Protein AF-0000000072491057 (afdb_homodimer)

Nearest PDB structures (foldseek):
  5fya-assembly1_A  TM=8.734E-01  e=1.744E-18  Pseudomonas aeruginosa PAO1
  5fya-assembly1_B  TM=8.605E-01  e=1.305E-16  Pseudomonas aeruginosa PAO1
  5fqu-assembly1_B  TM=8.578E-01  e=1.640E-15  Pseudomonas aeruginosa PAO1
  5fqu-assembly1_A  TM=8.367E-01  e=1.549E-15  Pseudomonas aeruginosa PAO1
  4kyi-assembly2_C  TM=6.272E-01  e=4.587E-09  Legionella pneumophila subsp. pneumophila str. Philadelphia 1

pLDDT: mean 88.07, std 15.93, range [26.97, 98.94]

Radius of gyration: 24.61 Å; Cα contacts (8 Å, |Δi|>4): 1293; chains: 2; bounding box: 60×78×62 Å

InterPro domains:
  IPR002641 Patatin-like phospholipase domain [PF01734] (13-166)
  IPR002641 Patatin-like phospholipase domain [PS51635] (13-171)
  IPR016035 Acyl transferase/acyl hydrolase/lysophospholipase [SSF52151] (8-252)
  IPR050301 Neuropathy target esterase [PTHR14226] (10-254)

Sequence (532 aa):
MVMFRRRPYRIGLALSGGGARGFAHLGALYALEELGIKPGIVAGVSAGSIAAALYGSGMKPMEIMRSFMKARFWDFCEIGVPSGGFFTMKGFHAFIKENLKVTRLEECPLPTVICATDLDNCKPVQWRAGEISERVLASCSMPVVFRPVTIGGTHYVDGGVLHNLPSWAIRKDVTHLIGINVSPQIKPGRSSGNIIGVASRSFHLMSRNNATADIELCDTIVSVDSIADMGVFTLKEKERMFKSGYYATKKALADSPLLKSTFSILMVMFRRRPYRIGLALSGGGARGFAHLGALYALEELGIKPGIVAGVSAGSIAAALYGSGMKPMEIMRSFMKARFWDFCEIGVPSGGFFTMKGFHAFIKENLKVTRLEECPLPTVICATDLDNCKPVQWRAGEISERVLASCSMPVVFRPVTIGGTHYVDGGVLHNLPSWAIRKDVTHLIGINVSPQIKPGRSSGNIIGVASRSFHLMSRNNATADIELCDTIVSVDSIADMGVFTLKEKERMFKSGYYATKKALADSPLLKSTFSIL

Foldseek 3Di:
DPPPPDQQWAEEEWEFDFFLLLLLVLLQQVLCVVLVNDTQAYEYFASGLLVQQLVQLPDHSVRVLVLCVVPALCLQWPQDDDDFARTDRVSVLVSSVVRRNDFWQCNGPRQYKYKWAQPVVGGIDIDRIDGSSQSNCLQNAAPRHHGFGDDPNTTIHHRLQQARIVLVVCLRNYNAYEYEDSLADADDDDFDPDPVRVSVVVSSVSSVVNNVVSQVSHPFYQYQHVCNHPDSSHNPCSVVSSNSSNVSSCVRCVPPVSSVVVVVVD/DPPPPDQQWAEEEWEFDFFLLLLLVLLQQVLCVVLVNDTQAYEYFASGLLVQQLVQLPDHSVRVVVLCVVPFLCLQWPQDDDDFARTDRVSVLVSSVVRRNDFWQCNGPRQYKYKWAQPVVGGIDIDRIDGSSQSNCLQNAAPRHHGFRDDPNTTIHHRLQQARTVQVVCLRNYNAYEYEDSLAAADDDDFDPDPVRVSVVVSSVSSVVNNVVSQVSHPFYQYQHVCNHPDSSHNPCSVVSSNSSNVSSCVRCVPPVSSVVVVVVD

Secondary structure (DSSP, 8-state):
-------SEEEEEEE---GGGGHHHHHHHHHHHHTT---SEEEEETHHHHHHHHHHTT--HHHHHHHHHTS-GGGTSEE--SSS-SEE-HHHHHHHHHH-S-SBGGG-SS-EEEEEEETTTTEEEEESSSBHHHHHHHHT--BTTBPPEEETTEEEE-GGGT-SSGGGGTGGGEEEEEEEE--PPPPP-PPPSSHHHHHHHHHHHHHHHHTHHHHHH-SEEEE-GGGTTS-TT--TTHHHHHHHHHHHHHHHTTT-HHHHHHHTT-/-------SEEEEEEE---GGGGHHHHHHHHHHHHTT---SEEEEETHHHHHHHHHHTT--HHHHHHHHHTS-GGGTSEE--SSS-SEE-HHHHHHHHHH-S-SBGGG-SS-EEEEEEETTTTEEEEESSSBHHHHHHHHT--BTTBPPEEETTEEEE-GGGT-SSGGGGTGGGEEEEEEEE--PPPPP-PPPSSHHHHHHHHHHHHHHHHTHHHHHH-SEEEE-GGGTTS-TT--TTHHHHHHHHHHHHHHHTTT-HHHHHHHHT-

Solvent-accessible surface area (backbone atoms only — not comparable to full-atom values): 26005 Å² total; per-residue (Å²): 127,82,71,72,73,76,46,86,22,61,30,27,36,18,22,15,25,31,45,41,35,27,36,14,55,37,18,26,51,44,37,32,54,74,66,66,53,70,63,51,31,35,22,6,6,22,30,13,17,51,52,31,50,39,43,19,30,67,47,49,44,70,57,52,51,55,60,50,70,73,52,58,60,65,60,21,47,41,79,32,65,91,90,57,37,49,29,35,56,61,45,42,47,51,52,48,57,70,66,41,75,48,62,35,28,72,66,24,82,33,46,33,34,42,26,23,21,32,58,21,59,66,40,78,41,73,37,58,58,49,58,41,51,64,49,38,49,16,6,49,12,41,70,57,50,24,43,64,35,74,58,95,85,38,42,20,22,17,4,36,53,59,34,15,30,33,32,79,79,48,52,82,40,25,72,39,32,37,30,43,39,39,53,40,74,65,66,64,45,83,58,52,84,43,60,65,43,41,38,50,52,48,48,50,55,34,18,49,59,44,20,52,69,26,56,71,65,33,74,40,70,27,64,31,58,89,51,27,85,54,56,48,86,45,68,86,54,43,68,59,28,17,50,43,16,22,52,33,36,49,61,60,47,67,82,34,68,73,50,58,56,59,52,68,75,99,126,83,71,73,73,75,46,86,21,60,31,27,37,19,23,15,27,30,45,42,34,27,36,14,54,37,17,26,51,43,37,32,54,73,64,68,53,70,62,51,31,33,24,6,7,24,31,14,17,50,52,30,50,39,43,18,31,66,46,50,44,68,57,53,52,54,60,48,70,75,50,56,60,65,59,22,45,42,78,35,75,88,92,66,39,49,30,37,55,61,46,40,46,52,52,49,57,70,66,39,75,48,64,34,28,72,65,23,82,32,45,34,34,41,26,23,20,33,58,22,60,68,40,76,43,75,36,57,58,50,58,42,53,64,49,39,49,17,6,50,11,40,69,58,50,24,44,63,34,73,57,97,86,39,43,20,22,18,5,36,53,58,34,16,29,33,31,78,79,47,50,81,40,26,74,38,32,36,31,42,39,40,53,41,74,65,67,64,44,84,61,52,79,41,55,65,45,42,38,51,53,48,48,51,55,34,18,48,59,41,20,52,68,26,57,70,65,32,74,40,68,26,65,32,57,88,51,27,84,55,56,49,87,45,67,87,54,44,67,60,28,18,49,42,17,22,52,31,36,49,61,60,46,69,82,35,70,74,51,56,57,59,54,69,73,98

Structure (mmCIF, N/CA/C/O backbone):
data_AF-0000000072491057-model_v1
#
loop_
_entity.id
_entity.type
_entity.pdbx_description
1 polymer 'PNPLA domain-containing protein'
#
loop_
_atom_site.group_PDB
_atom_site.id
_atom_site.type_symbol
_atom_site.label_atom_id
_atom_site.label_alt_id
_atom_site.label_comp_id
_atom_site.label_asym_id
_atom_site.label_entity_id
_atom_site.label_seq_id
_atom_site.pdbx_PDB_ins_code
_atom_site.Cartn_x
_atom_site.Cartn_y
_atom_site.Cartn_z
_atom_site.occupancy
_atom_site.B_iso_or_equiv
_atom_site.auth_seq_id
_atom_site.auth_comp_id
_atom_site.auth_asym_id
_atom_site.auth_atom_id
_atom_site.pdbx_PDB_model_num
ATOM 1 N N . MET A 1 1 ? -36.938 -18.281 -8.203 1 26.97 1 MET A N 1
ATOM 2 C CA . MET A 1 1 ? -35.969 -19.312 -7.855 1 26.97 1 MET A CA 1
ATOM 3 C C . MET A 1 1 ? -34.562 -18.75 -7.906 1 26.97 1 MET A C 1
ATOM 5 O O . MET A 1 1 ? -34.094 -18.312 -8.961 1 26.97 1 MET A O 1
ATOM 9 N N . VAL A 1 2 ? -34.125 -18.094 -6.895 1 37.88 2 VAL A N 1
ATOM 10 C CA . VAL A 1 2 ? -32.75 -17.609 -6.848 1 37.88 2 VAL A CA 1
ATOM 11 C C . VAL A 1 2 ? -31.781 -18.719 -7.266 1 37.88 2 VAL A C 1
ATOM 13 O O . VAL A 1 2 ? -31.703 -19.75 -6.598 1 37.88 2 VAL A O 1
ATOM 16 N N . MET A 1 3 ? -31.609 -18.891 -8.484 1 36.62 3 MET A N 1
ATOM 17 C CA . MET A 1 3 ? -30.719 -19.953 -8.938 1 36.62 3 MET A CA 1
ATOM 18 C C . MET A 1 3 ? -29.391 -19.906 -8.195 1 36.62 3 MET A C 1
ATOM 20 O O . MET A 1 3 ? -28.703 -18.875 -8.227 1 36.62 3 MET A O 1
ATOM 24 N N . PHE A 1 4 ? -29.359 -20.484 -7.078 1 49.91 4 PHE A N 1
ATOM 25 C CA . PHE A 1 4 ? -28.109 -20.688 -6.367 1 49.91 4 PHE A CA 1
ATOM 26 C C . PHE A 1 4 ? -27 -21.109 -7.328 1 49.91 4 PHE A C 1
ATOM 28 O O . PHE A 1 4 ? -27.078 -22.156 -7.969 1 49.91 4 PHE A O 1
ATOM 35 N N . ARG A 1 5 ? -26.562 -20.25 -8.039 1 54.34 5 ARG A N 1
ATOM 36 C CA . ARG A 1 5 ? -25.531 -20.562 -9.023 1 54.34 5 ARG A CA 1
ATOM 37 C C . ARG A 1 5 ? -24.438 -21.422 -8.406 1 54.34 5 ARG A C 1
ATOM 39 O O . ARG A 1 5 ? -23.766 -20.984 -7.465 1 54.34 5 ARG A O 1
ATOM 46 N N . ARG A 1 6 ? -24.5 -22.688 -8.648 1 73.94 6 ARG A N 1
ATOM 47 C CA . ARG A 1 6 ? -23.516 -23.672 -8.188 1 73.94 6 ARG A CA 1
ATOM 48 C C . ARG A 1 6 ? -22.094 -23.25 -8.578 1 73.94 6 ARG A C 1
ATOM 50 O O . ARG A 1 6 ? -21.844 -22.891 -9.727 1 73.94 6 ARG A O 1
ATOM 57 N N . ARG A 1 7 ? -21.188 -23.016 -7.648 1 86.31 7 ARG A N 1
ATOM 58 C CA . ARG A 1 7 ? -19.797 -22.672 -7.898 1 86.31 7 ARG A CA 1
ATOM 59 C C . ARG A 1 7 ? -19.078 -23.797 -8.656 1 86.31 7 ARG A C 1
ATOM 61 O O . ARG A 1 7 ? -19.219 -24.969 -8.312 1 86.31 7 ARG A O 1
ATOM 68 N N . PRO A 1 8 ? -18.469 -23.5 -9.719 1 91.56 8 PRO A N 1
ATOM 69 C CA . PRO A 1 8 ? -17.875 -24.5 -10.617 1 91.56 8 PRO A CA 1
ATOM 70 C C . PRO A 1 8 ? -16.875 -25.406 -9.914 1 91.56 8 PRO A C 1
ATOM 72 O O . PRO A 1 8 ? -16.688 -26.547 -10.305 1 91.56 8 PRO A O 1
ATOM 75 N N . TYR A 1 9 ? -16.203 -24.844 -8.852 1 96.06 9 TYR A N 1
ATOM 76 C CA . TYR A 1 9 ? -15.172 -25.656 -8.195 1 96.06 9 TYR A CA 1
ATOM 77 C C . TYR A 1 9 ? -15.461 -25.797 -6.707 1 96.06 9 TYR A C 1
ATOM 79 O O . TYR A 1 9 ? -15.914 -24.844 -6.062 1 96.06 9 TYR A O 1
ATOM 87 N N . ARG A 1 10 ? -15.156 -26.859 -6.223 1 95.25 10 ARG A N 1
ATOM 88 C CA . ARG A 1 10 ? -15.375 -27.094 -4.797 1 95.25 10 ARG A CA 1
ATOM 89 C C . ARG A 1 10 ? -14.305 -26.406 -3.959 1 95.25 10 ARG A C 1
ATOM 91 O O . ARG A 1 10 ? -14.617 -25.703 -2.998 1 95.25 10 ARG A O 1
ATOM 98 N N . ILE A 1 11 ? -13.008 -26.625 -4.344 1 97.25 11 ILE A N 1
ATOM 99 C CA . ILE A 1 11 ? -11.883 -26.078 -3.596 1 97.25 11 ILE A CA 1
ATOM 100 C C . ILE A 1 11 ? -11.055 -25.172 -4.5 1 97.25 11 ILE A C 1
ATOM 102 O O . ILE A 1 11 ? -10.742 -25.547 -5.641 1 97.25 11 ILE A O 1
ATOM 106 N N . GLY A 1 12 ? -10.781 -23.953 -4.043 1 98.5 12 GLY A N 1
ATOM 107 C CA . GLY A 1 12 ? -9.852 -23.047 -4.699 1 98.5 12 GLY A CA 1
ATOM 108 C C . GLY A 1 12 ? -8.656 -22.688 -3.83 1 98.5 12 GLY A C 1
ATOM 109 O O . GLY A 1 12 ? -8.734 -22.766 -2.604 1 98.5 12 GLY A O 1
ATOM 110 N N . LEU A 1 13 ? -7.598 -22.375 -4.5 1 98.75 13 LEU A N 1
ATOM 111 C CA . LEU A 1 13 ? -6.379 -21.953 -3.818 1 98.75 13 LEU A CA 1
ATOM 112 C C . LEU A 1 13 ? -5.957 -20.562 -4.266 1 98.75 13 LEU A C 1
ATOM 114 O O . LEU A 1 13 ? -5.934 -20.266 -5.461 1 98.75 13 LEU A O 1
ATOM 118 N N . ALA A 1 14 ? -5.703 -19.688 -3.332 1 98.94 14 ALA A N 1
ATOM 119 C CA . ALA A 1 14 ? -5.109 -18.391 -3.586 1 98.94 14 ALA A CA 1
ATOM 120 C C . ALA A 1 14 ? -3.721 -18.281 -2.965 1 98.94 14 ALA A C 1
ATOM 122 O O . ALA A 1 14 ? -3.557 -18.484 -1.759 1 98.94 14 ALA A O 1
ATOM 123 N N . LEU A 1 15 ? -2.729 -18 -3.797 1 98.88 15 LEU A N 1
ATOM 124 C CA . LEU A 1 15 ? -1.336 -17.953 -3.367 1 98.88 15 LEU A CA 1
ATOM 125 C C . LEU A 1 15 ? -0.801 -16.531 -3.402 1 98.88 15 LEU A C 1
ATOM 127 O O . LEU A 1 15 ? -0.722 -15.914 -4.473 1 98.88 15 LEU A O 1
ATOM 131 N N . SER A 1 16 ? -0.338 -16.016 -2.307 1 98.75 16 SER A N 1
ATOM 132 C CA . SER A 1 16 ? 0.076 -14.633 -2.176 1 98.75 16 SER A CA 1
ATOM 133 C C . SER A 1 16 ? 1.453 -14.406 -2.793 1 98.75 16 SER A C 1
ATOM 135 O O . SER A 1 16 ? 2.184 -15.359 -3.059 1 98.75 16 SER A O 1
ATOM 137 N N . GLY A 1 17 ? 1.737 -13.125 -2.977 1 97.44 17 GLY A N 1
ATOM 138 C CA . GLY A 1 17 ? 3.125 -12.742 -3.189 1 97.44 17 GLY A CA 1
ATOM 139 C C . GLY A 1 17 ? 3.975 -12.867 -1.938 1 97.44 17 GLY A C 1
ATOM 140 O O . GLY A 1 17 ? 3.445 -12.984 -0.831 1 97.44 17 GLY A O 1
ATOM 141 N N . GLY A 1 18 ? 5.297 -12.898 -2.188 1 93.56 18 GLY A N 1
ATOM 142 C CA . GLY A 1 18 ? 6.164 -13.039 -1.03 1 93.56 18 GLY A CA 1
ATOM 143 C C . GLY A 1 18 ? 7.629 -13.188 -1.398 1 93.56 18 GLY A C 1
ATOM 144 O O . GLY A 1 18 ? 8.453 -13.531 -0.551 1 93.56 18 GLY A O 1
ATOM 145 N N . GLY A 1 19 ? 8 -12.945 -2.66 1 89.12 19 GLY A N 1
ATOM 146 C CA . GLY A 1 19 ? 9.383 -13.125 -3.076 1 89.12 19 GLY A CA 1
ATOM 147 C C . GLY A 1 19 ? 9.898 -14.531 -2.85 1 89.12 19 GLY A C 1
ATOM 148 O O . GLY A 1 19 ? 9.211 -15.508 -3.164 1 89.12 19 GLY A O 1
ATOM 149 N N . ALA A 1 20 ? 11.062 -14.617 -2.318 1 86.5 20 ALA A N 1
ATOM 150 C CA . ALA A 1 20 ? 11.695 -15.914 -2.086 1 86.5 20 ALA A CA 1
ATOM 151 C C . ALA A 1 20 ? 10.891 -16.734 -1.084 1 86.5 20 ALA A C 1
ATOM 153 O O . ALA A 1 20 ? 11.008 -17.969 -1.054 1 86.5 20 ALA A O 1
ATOM 154 N N . ARG A 1 21 ? 10.117 -16.109 -0.319 1 90.5 21 ARG A N 1
ATOM 155 C CA . ARG A 1 21 ? 9.281 -16.828 0.634 1 90.5 21 ARG A CA 1
ATOM 156 C C . ARG A 1 21 ? 8.25 -17.688 -0.085 1 90.5 21 ARG A C 1
ATOM 158 O O . ARG A 1 21 ? 7.617 -18.547 0.531 1 90.5 21 ARG A O 1
ATOM 165 N N . GLY A 1 22 ? 8.188 -17.531 -1.312 1 93.06 22 GLY A N 1
ATOM 166 C CA . GLY A 1 22 ? 7.281 -18.297 -2.152 1 93.06 22 GLY A CA 1
ATOM 167 C C . GLY A 1 22 ? 7.582 -19.781 -2.145 1 93.06 22 GLY A C 1
ATOM 168 O O . GLY A 1 22 ? 6.73 -20.594 -2.52 1 93.06 22 GLY A O 1
ATOM 169 N N . PHE A 1 23 ? 8.75 -20.156 -1.726 1 93.38 23 PHE A N 1
ATOM 170 C CA . PHE A 1 23 ? 9.039 -21.578 -1.584 1 93.38 23 PHE A CA 1
ATOM 171 C C . PHE A 1 23 ? 8.102 -22.219 -0.57 1 93.38 23 PHE A C 1
ATOM 173 O O . PHE A 1 23 ? 7.848 -23.422 -0.633 1 93.38 23 PHE A O 1
ATOM 180 N N . ALA A 1 24 ? 7.602 -21.469 0.283 1 96.56 24 ALA A N 1
ATOM 181 C CA . ALA A 1 24 ? 6.617 -21.969 1.243 1 96.56 24 ALA A CA 1
ATOM 182 C C . ALA A 1 24 ? 5.34 -22.406 0.539 1 96.56 24 ALA A C 1
ATOM 184 O O . ALA A 1 24 ? 4.629 -23.281 1.03 1 96.56 24 ALA A O 1
ATOM 185 N N . HIS A 1 25 ? 5 -21.766 -0.558 1 98.25 25 HIS A N 1
ATOM 186 C CA . HIS A 1 25 ? 3.863 -22.234 -1.341 1 98.25 25 HIS A CA 1
ATOM 187 C C . HIS A 1 25 ? 4.047 -23.688 -1.752 1 98.25 25 HIS A C 1
ATOM 189 O O . HIS A 1 25 ? 3.092 -24.469 -1.731 1 98.25 25 HIS A O 1
ATOM 195 N N . LEU A 1 26 ? 5.258 -24.078 -2.127 1 97.62 26 LEU A N 1
ATOM 196 C CA . LEU A 1 26 ? 5.527 -25.438 -2.559 1 97.62 26 LEU A CA 1
ATOM 197 C C . LEU A 1 26 ? 5.348 -26.422 -1.404 1 97.62 26 LEU A C 1
ATOM 199 O O . LEU A 1 26 ? 4.828 -27.516 -1.596 1 97.62 26 LEU A O 1
ATOM 203 N N . GLY A 1 27 ? 5.789 -26 -0.23 1 98.19 27 GLY A N 1
ATOM 204 C CA . GLY A 1 27 ? 5.523 -26.797 0.952 1 98.19 27 GLY A CA 1
ATOM 205 C C . GLY A 1 27 ? 4.043 -26.969 1.238 1 98.19 27 GLY A C 1
ATOM 206 O O . GLY A 1 27 ? 3.592 -28.062 1.576 1 98.19 27 GLY A O 1
ATOM 207 N N . ALA A 1 28 ? 3.346 -25.938 1.123 1 98.62 28 ALA A N 1
ATOM 208 C CA . ALA A 1 28 ? 1.902 -25.969 1.34 1 98.62 28 ALA A CA 1
ATOM 209 C C . ALA A 1 28 ? 1.22 -26.891 0.328 1 98.62 28 ALA A C 1
ATOM 211 O O . ALA A 1 28 ? 0.365 -27.703 0.691 1 98.62 28 ALA A O 1
ATOM 212 N N . LEU A 1 29 ? 1.579 -26.75 -0.92 1 98.56 29 LEU A N 1
ATOM 213 C CA . LEU A 1 29 ? 1.011 -27.578 -1.977 1 98.56 29 LEU A CA 1
ATOM 214 C C . LEU A 1 29 ? 1.306 -29.062 -1.725 1 98.56 29 LEU A C 1
ATOM 216 O O . LEU A 1 29 ? 0.452 -29.922 -1.962 1 98.56 29 LEU A O 1
ATOM 220 N N . TYR A 1 30 ? 2.486 -29.312 -1.294 1 98.19 30 TYR A N 1
ATOM 221 C CA . TYR A 1 30 ? 2.861 -30.672 -0.965 1 98.19 30 TYR A CA 1
ATOM 222 C C . TYR A 1 30 ? 1.991 -31.234 0.158 1 98.19 30 TYR A C 1
ATOM 224 O O . TYR A 1 30 ? 1.526 -32.375 0.089 1 98.19 30 TYR A O 1
ATOM 232 N N . ALA A 1 31 ? 1.778 -30.438 1.176 1 98.06 31 ALA A N 1
ATOM 233 C CA . ALA A 1 31 ? 0.91 -30.828 2.281 1 98.06 31 ALA A CA 1
ATOM 234 C C . ALA A 1 31 ? -0.503 -31.125 1.79 1 98.06 31 ALA A C 1
ATOM 236 O O . ALA A 1 31 ? -1.12 -32.125 2.209 1 98.06 31 ALA A O 1
ATOM 237 N N . LEU A 1 32 ? -1.03 -30.297 0.95 1 97.5 32 LEU A N 1
ATOM 238 C CA . LEU A 1 32 ? -2.363 -30.5 0.396 1 97.5 32 LEU A CA 1
ATOM 239 C C . LEU A 1 32 ? -2.436 -31.844 -0.347 1 97.5 32 LEU A C 1
ATOM 241 O O . LEU A 1 32 ? -3.416 -32.562 -0.215 1 97.5 32 LEU A O 1
ATOM 245 N N . GLU A 1 33 ? -1.446 -32.094 -1.127 1 95.81 33 GLU A N 1
ATOM 246 C CA . GLU A 1 33 ? -1.385 -33.375 -1.844 1 95.81 33 GLU A CA 1
ATOM 247 C C . GLU A 1 33 ? -1.439 -34.562 -0.88 1 95.81 33 GLU A C 1
ATOM 249 O O . GLU A 1 33 ? -2.172 -35.531 -1.112 1 95.81 33 GLU A O 1
ATOM 254 N N . GLU A 1 34 ? -0.701 -34.438 0.138 1 95.44 34 GLU A N 1
ATOM 255 C CA . GLU A 1 34 ? -0.648 -35.531 1.119 1 95.44 34 GLU A CA 1
ATOM 256 C C . GLU A 1 34 ? -1.996 -35.719 1.811 1 95.44 34 GLU A C 1
ATOM 258 O O . GLU A 1 34 ? -2.369 -36.844 2.172 1 95.44 34 GLU A O 1
ATOM 263 N N . LEU A 1 35 ? -2.674 -34.656 1.951 1 95.12 35 LEU A N 1
ATOM 264 C CA . LEU A 1 35 ? -3.957 -34.688 2.645 1 95.12 35 LEU A CA 1
ATOM 265 C C . LEU A 1 35 ? -5.078 -35.094 1.694 1 95.12 35 LEU A C 1
ATOM 267 O O . LEU A 1 35 ? -6.23 -35.25 2.113 1 95.12 35 LEU A O 1
ATOM 271 N N . GLY A 1 36 ? -4.727 -35.219 0.423 1 94.25 36 GLY A N 1
ATOM 272 C CA . GLY A 1 36 ? -5.719 -35.594 -0.574 1 94.25 36 GLY A CA 1
ATOM 273 C C . GLY A 1 36 ? -6.633 -34.438 -0.968 1 94.25 36 GLY A C 1
ATOM 274 O O . GLY A 1 36 ? -7.73 -34.656 -1.483 1 94.25 36 GLY A O 1
ATOM 275 N N . ILE A 1 37 ? -6.25 -33.281 -0.657 1 95.44 37 ILE A N 1
ATOM 276 C CA . ILE A 1 37 ? -7.02 -32.125 -1.016 1 95.44 37 ILE A CA 1
ATOM 277 C C . ILE A 1 37 ? -6.574 -31.594 -2.383 1 95.44 37 ILE A C 1
ATOM 279 O O . ILE A 1 37 ? -5.438 -31.141 -2.541 1 95.44 37 ILE A O 1
ATOM 283 N N . LYS A 1 38 ? -7.469 -31.688 -3.295 1 94.69 38 LYS A N 1
ATOM 284 C CA . LYS A 1 38 ? -7.16 -31.297 -4.668 1 94.69 38 LYS A CA 1
ATOM 285 C C . LYS A 1 38 ? -7.941 -30.047 -5.07 1 94.69 38 LYS A C 1
ATOM 287 O O . LYS A 1 38 ? -9.156 -30.094 -5.254 1 94.69 38 LYS A O 1
ATOM 292 N N . PRO A 1 39 ? -7.242 -28.984 -5.297 1 97.56 39 PRO A N 1
ATOM 293 C CA . PRO A 1 39 ? -7.957 -27.797 -5.754 1 97.56 39 PRO A CA 1
ATOM 294 C C . PRO A 1 39 ? -8.469 -27.922 -7.188 1 97.56 39 PRO A C 1
ATOM 296 O O . PRO A 1 39 ? -7.84 -28.594 -8.016 1 97.56 39 PRO A O 1
ATOM 299 N N . GLY A 1 40 ? -9.594 -27.266 -7.418 1 98.12 40 GLY A N 1
ATOM 300 C CA . GLY A 1 40 ? -10.148 -27.219 -8.766 1 98.12 40 GLY A CA 1
ATOM 301 C C . GLY A 1 40 ? -9.703 -26 -9.555 1 98.12 40 GLY A C 1
ATOM 302 O O . GLY A 1 40 ? -9.852 -25.969 -10.781 1 98.12 40 GLY A O 1
ATOM 303 N N . ILE A 1 41 ? -9.133 -25.031 -8.836 1 98.75 41 ILE A N 1
ATOM 304 C CA . ILE A 1 41 ? -8.633 -23.797 -9.438 1 98.75 41 ILE A CA 1
ATOM 305 C C . ILE A 1 41 ? -7.594 -23.156 -8.516 1 98.75 41 ILE A C 1
ATOM 307 O O . ILE A 1 41 ? -7.652 -23.328 -7.297 1 98.75 41 ILE A O 1
ATOM 311 N N . VAL A 1 42 ? -6.609 -22.484 -9.094 1 98.88 42 VAL A N 1
ATOM 312 C CA . VAL A 1 42 ? -5.57 -21.828 -8.312 1 98.88 42 VAL A CA 1
ATOM 313 C C . VAL A 1 42 ? -5.301 -20.438 -8.875 1 98.88 42 VAL A C 1
ATOM 315 O O . VAL A 1 42 ? -5.297 -20.25 -10.094 1 98.88 42 VAL A O 1
ATOM 318 N N . ALA A 1 43 ? -5.188 -19.453 -8.016 1 98.94 43 ALA A N 1
ATOM 319 C CA . ALA A 1 43 ? -4.805 -18.078 -8.367 1 98.94 43 ALA A CA 1
ATOM 320 C C . ALA A 1 43 ? -3.527 -17.672 -7.641 1 98.94 43 ALA A C 1
ATOM 322 O O . ALA A 1 43 ? -3.309 -18.047 -6.488 1 98.94 43 ALA A O 1
ATOM 323 N N . GLY A 1 44 ? -2.688 -16.875 -8.32 1 98.88 44 GLY A N 1
ATOM 324 C CA . GLY A 1 44 ? -1.435 -16.484 -7.695 1 98.88 44 GLY A CA 1
ATOM 325 C C . GLY A 1 44 ? -1.021 -15.062 -8.016 1 98.88 44 GLY A C 1
ATOM 326 O O . GLY A 1 44 ? -1.418 -14.516 -9.047 1 98.88 44 GLY A O 1
ATOM 327 N N . VAL A 1 45 ? -0.212 -14.492 -7.172 1 98.69 45 VAL A N 1
ATOM 328 C CA . VAL A 1 45 ? 0.417 -13.188 -7.332 1 98.69 45 VAL A CA 1
ATOM 329 C C . VAL A 1 45 ? 1.916 -13.297 -7.062 1 98.69 45 VAL A C 1
ATOM 331 O O . VAL A 1 45 ? 2.33 -13.883 -6.059 1 98.69 45 VAL A O 1
ATOM 334 N N . SER A 1 46 ? 2.781 -12.664 -7.945 1 96.88 46 SER A N 1
ATOM 335 C CA . SER A 1 46 ? 4.23 -12.648 -7.77 1 96.88 46 SER A CA 1
ATOM 336 C C . SER A 1 46 ? 4.77 -14.047 -7.504 1 96.88 46 SER A C 1
ATOM 338 O O . SER A 1 46 ? 4.539 -14.969 -8.289 1 96.88 46 SER A O 1
ATOM 340 N N . ALA A 1 47 ? 5.406 -14.32 -6.441 1 94.62 47 ALA A N 1
ATOM 341 C CA . ALA A 1 47 ? 5.902 -15.656 -6.133 1 94.62 47 ALA A CA 1
ATOM 342 C C . ALA A 1 47 ? 4.773 -16.688 -6.164 1 94.62 47 ALA A C 1
ATOM 344 O O . ALA A 1 47 ? 4.977 -17.828 -6.582 1 94.62 47 ALA A O 1
ATOM 345 N N . GLY A 1 48 ? 3.645 -16.266 -5.766 1 98.12 48 GLY A N 1
ATOM 346 C CA . GLY A 1 48 ? 2.48 -17.141 -5.848 1 98.12 48 GLY A CA 1
ATOM 347 C C . GLY A 1 48 ? 2.082 -17.453 -7.273 1 98.12 48 GLY A C 1
ATOM 348 O O . GLY A 1 48 ? 1.624 -18.562 -7.559 1 98.12 48 GLY A O 1
ATOM 349 N N . SER A 1 49 ? 2.221 -16.469 -8.148 1 98.56 49 SER A N 1
ATOM 350 C CA . SER A 1 49 ? 1.896 -16.719 -9.555 1 98.56 49 SER A CA 1
ATOM 351 C C . SER A 1 49 ? 2.873 -17.719 -10.172 1 98.56 49 SER A C 1
ATOM 353 O O . SER A 1 49 ? 2.492 -18.5 -11.039 1 98.56 49 SER A O 1
ATOM 355 N N . ILE A 1 50 ? 4.102 -17.703 -9.727 1 96 50 ILE A N 1
ATOM 356 C CA . ILE A 1 50 ? 5.09 -18.672 -10.18 1 96 50 ILE A CA 1
ATOM 357 C C . ILE A 1 50 ? 4.676 -20.078 -9.75 1 96 50 ILE A C 1
ATOM 359 O O . ILE A 1 50 ? 4.594 -20.984 -10.578 1 96 50 ILE A O 1
ATOM 363 N N . ALA A 1 51 ? 4.398 -20.203 -8.516 1 97.62 51 ALA A N 1
ATOM 364 C CA . ALA A 1 51 ? 3.969 -21.5 -7.98 1 97.62 51 ALA A CA 1
ATOM 365 C C . ALA A 1 51 ? 2.688 -21.969 -8.664 1 97.62 51 ALA A C 1
ATOM 367 O O . ALA A 1 51 ? 2.582 -23.141 -9.055 1 97.62 51 ALA A O 1
ATOM 368 N N . ALA A 1 52 ? 1.778 -21.062 -8.797 1 98.75 52 ALA A N 1
ATOM 369 C CA . ALA A 1 52 ? 0.495 -21.391 -9.406 1 98.75 52 ALA A CA 1
ATOM 370 C C . ALA A 1 52 ? 0.681 -21.859 -10.852 1 98.75 52 ALA A C 1
ATOM 372 O O . ALA A 1 52 ? 0.084 -22.844 -11.273 1 98.75 52 ALA A O 1
ATOM 373 N N . ALA A 1 53 ? 1.488 -21.141 -11.578 1 98.44 53 ALA A N 1
ATOM 374 C CA . ALA A 1 53 ? 1.696 -21.438 -12.992 1 98.44 53 ALA A CA 1
ATOM 375 C C . ALA A 1 53 ? 2.367 -22.797 -13.164 1 98.44 53 ALA A C 1
ATOM 377 O O . ALA A 1 53 ? 1.913 -23.625 -13.961 1 98.44 53 ALA A O 1
ATOM 378 N N . LEU A 1 54 ? 3.43 -23.016 -12.438 1 97.88 54 LEU A N 1
ATOM 379 C CA . LEU A 1 54 ? 4.152 -24.281 -12.562 1 97.88 54 LEU A CA 1
ATOM 380 C C . LEU A 1 54 ? 3.301 -25.453 -12.086 1 97.88 54 LEU A C 1
ATOM 382 O O . LEU A 1 54 ? 3.197 -26.469 -12.766 1 97.88 54 LEU A O 1
ATOM 386 N N . TYR A 1 55 ? 2.646 -25.297 -10.945 1 98.38 55 TYR A N 1
ATOM 387 C CA . TYR A 1 55 ? 1.759 -26.328 -10.406 1 98.38 55 TYR A CA 1
ATOM 388 C C . TYR A 1 55 ? 0.564 -26.547 -11.32 1 98.38 55 TYR A C 1
ATOM 390 O O . TYR A 1 55 ? 0.219 -27.703 -11.625 1 98.38 55 TYR A O 1
ATOM 398 N N . GLY A 1 56 ? -0.018 -25.469 -11.758 1 98.5 56 GLY A N 1
ATOM 399 C CA . GLY A 1 56 ? -1.184 -25.547 -12.625 1 98.5 56 GLY A CA 1
ATOM 400 C C . GLY A 1 56 ? -0.881 -26.172 -13.977 1 98.5 56 GLY A C 1
ATOM 401 O O . GLY A 1 56 ? -1.767 -26.75 -14.609 1 98.5 56 GLY A O 1
ATOM 402 N N . SER A 1 57 ? 0.359 -26.062 -14.414 1 98.06 57 SER A N 1
ATOM 403 C CA . SER A 1 57 ? 0.762 -26.609 -15.703 1 98.06 57 SER A CA 1
ATOM 404 C C . SER A 1 57 ? 0.961 -28.109 -15.625 1 98.06 57 SER A C 1
ATOM 406 O O . SER A 1 57 ? 1.075 -28.781 -16.656 1 98.06 57 SER A O 1
ATOM 408 N N . GLY A 1 58 ? 1.021 -28.625 -14.359 1 97.44 58 GLY A N 1
ATOM 409 C CA . GLY A 1 58 ? 1.08 -30.078 -14.219 1 97.44 58 GLY A CA 1
ATOM 410 C C . GLY A 1 58 ? 2.289 -30.547 -13.43 1 97.44 58 GLY A C 1
ATOM 411 O O . GLY A 1 58 ? 2.475 -31.75 -13.227 1 97.44 58 GLY A O 1
ATOM 412 N N . MET A 1 59 ? 3.1 -29.656 -12.938 1 97.25 59 MET A N 1
ATOM 413 C CA . MET A 1 59 ? 4.266 -30.047 -12.156 1 97.25 59 MET A CA 1
ATOM 414 C C . MET A 1 59 ? 3.875 -30.344 -10.711 1 97.25 59 MET A C 1
ATOM 416 O O . MET A 1 59 ? 2.988 -29.703 -10.156 1 97.25 59 MET A O 1
ATOM 420 N N . LYS A 1 60 ? 4.633 -31.281 -10.172 1 97.12 60 LYS A N 1
ATOM 421 C CA . LYS A 1 60 ? 4.477 -31.562 -8.75 1 97.12 60 LYS A CA 1
ATOM 422 C C . LYS A 1 60 ? 5.328 -30.609 -7.91 1 97.12 60 LYS A C 1
ATOM 424 O O . LYS A 1 60 ? 6.359 -30.125 -8.375 1 97.12 60 LYS A O 1
ATOM 429 N N . PRO A 1 61 ? 4.844 -30.359 -6.684 1 97.5 61 PRO A N 1
ATOM 430 C CA . PRO A 1 61 ? 5.574 -29.422 -5.84 1 97.5 61 PRO A CA 1
ATOM 431 C C . PRO A 1 61 ? 7.047 -29.781 -5.668 1 97.5 61 PRO A C 1
ATOM 433 O O . PRO A 1 61 ? 7.922 -28.922 -5.773 1 97.5 61 PRO A O 1
ATOM 436 N N . MET A 1 62 ? 7.328 -31.016 -5.469 1 95.25 62 MET A N 1
ATOM 437 C CA . MET A 1 62 ? 8.703 -31.453 -5.258 1 95.25 62 MET A CA 1
ATOM 438 C C . MET A 1 62 ? 9.523 -31.297 -6.535 1 95.25 62 MET A C 1
ATOM 440 O O . MET A 1 62 ? 10.719 -31 -6.484 1 95.25 62 MET A O 1
ATOM 444 N N . GLU A 1 63 ? 8.93 -31.516 -7.688 1 94.94 63 GLU A N 1
ATOM 445 C CA . GLU A 1 63 ? 9.594 -31.281 -8.961 1 94.94 63 GLU A CA 1
ATOM 446 C C . GLU A 1 63 ? 9.977 -29.812 -9.133 1 94.94 63 GLU A C 1
ATOM 448 O O . GLU A 1 63 ? 11.078 -29.5 -9.594 1 94.94 63 GLU A O 1
ATOM 453 N N . ILE A 1 64 ? 9.055 -28.969 -8.789 1 94.5 64 ILE A N 1
ATOM 454 C CA . ILE A 1 64 ? 9.297 -27.531 -8.867 1 94.5 64 ILE A CA 1
ATOM 455 C C . ILE A 1 64 ? 10.469 -27.156 -7.969 1 94.5 64 ILE A C 1
ATOM 457 O O . ILE A 1 64 ? 11.383 -26.438 -8.391 1 94.5 64 ILE A O 1
ATOM 461 N N . MET A 1 65 ? 10.469 -27.641 -6.746 1 92.5 65 MET A N 1
ATOM 462 C CA . MET A 1 65 ? 11.531 -27.375 -5.789 1 92.5 65 MET A CA 1
ATOM 463 C C . MET A 1 65 ? 12.891 -27.797 -6.355 1 92.5 65 MET A C 1
ATOM 465 O O . MET A 1 65 ? 13.859 -27.047 -6.266 1 92.5 65 MET A O 1
ATOM 469 N N . ARG A 1 66 ? 12.953 -28.922 -6.945 1 90.56 66 ARG A N 1
ATOM 470 C CA . ARG A 1 66 ? 14.188 -29.453 -7.516 1 90.56 66 ARG A CA 1
ATOM 471 C C . ARG A 1 66 ? 14.672 -28.578 -8.664 1 90.56 66 ARG A C 1
ATOM 473 O O . ARG A 1 66 ? 15.875 -28.391 -8.844 1 90.56 66 ARG A O 1
ATOM 480 N N . SER A 1 67 ? 13.766 -28.109 -9.461 1 87.88 67 SER A N 1
ATOM 481 C CA . SER A 1 67 ? 14.125 -27.234 -10.578 1 87.88 67 SER A CA 1
ATOM 482 C C . SER A 1 67 ? 14.773 -25.953 -10.094 1 87.88 67 SER A C 1
ATOM 484 O O . SER A 1 67 ? 15.68 -25.422 -10.742 1 87.88 67 SER A O 1
ATOM 486 N N . PHE A 1 68 ? 14.305 -25.406 -8.969 1 83.19 68 PHE A N 1
ATOM 487 C CA . PHE A 1 68 ? 14.852 -24.172 -8.414 1 83.19 68 PHE A CA 1
ATOM 488 C C . PHE A 1 68 ? 16.203 -24.438 -7.75 1 83.19 68 PHE A C 1
ATOM 490 O O . PHE A 1 68 ? 17.062 -23.547 -7.699 1 83.19 68 PHE A O 1
ATOM 497 N N . MET A 1 69 ? 16.391 -25.578 -7.164 1 78.12 69 MET A N 1
ATOM 498 C CA . MET A 1 69 ? 17.641 -25.922 -6.5 1 78.12 69 MET A CA 1
ATOM 499 C C . MET A 1 69 ? 18.797 -25.906 -7.488 1 78.12 69 MET A C 1
ATOM 501 O O . MET A 1 69 ? 19.938 -25.594 -7.113 1 78.12 69 MET A O 1
ATOM 505 N N . LYS A 1 70 ? 18.5 -26.047 -8.609 1 71.25 70 LYS A N 1
ATOM 506 C CA . LYS A 1 70 ? 19.531 -26.047 -9.641 1 71.25 70 LYS A CA 1
ATOM 507 C C . LYS A 1 70 ? 19.828 -24.625 -10.125 1 71.25 70 LYS A C 1
ATOM 509 O O . LYS A 1 70 ? 20.875 -24.359 -10.719 1 71.25 70 LYS A O 1
ATOM 514 N N . ALA A 1 71 ? 18.984 -23.719 -9.742 1 62.97 71 ALA A N 1
ATOM 515 C CA . ALA A 1 71 ? 19.094 -22.344 -10.25 1 62.97 71 ALA A CA 1
ATOM 516 C C . ALA A 1 71 ? 19.547 -21.391 -9.148 1 62.97 71 ALA A C 1
ATOM 518 O O . ALA A 1 71 ? 19.344 -21.656 -7.961 1 62.97 71 ALA A O 1
ATOM 519 N N . ARG A 1 72 ? 20.531 -20.406 -9.352 1 55.31 72 ARG A N 1
ATOM 520 C CA . ARG A 1 72 ? 20.859 -19.344 -8.406 1 55.31 72 ARG A CA 1
ATOM 521 C C . ARG A 1 72 ? 19.984 -18.109 -8.633 1 55.31 72 ARG A C 1
ATOM 523 O O . ARG A 1 72 ? 19.672 -17.766 -9.773 1 55.31 72 ARG A O 1
ATOM 530 N N . PHE A 1 73 ? 19.359 -17.578 -7.598 1 53.97 73 PHE A N 1
ATOM 531 C CA . PHE A 1 73 ? 18.438 -16.453 -7.676 1 53.97 73 PHE A CA 1
ATOM 532 C C . PHE A 1 73 ? 19.062 -15.328 -8.508 1 53.97 73 PHE A C 1
ATOM 534 O O . PHE A 1 73 ? 18.359 -14.68 -9.297 1 53.97 73 PHE A O 1
ATOM 541 N N . TRP A 1 74 ? 20.297 -15.023 -8.109 1 50.34 74 TRP A N 1
ATOM 542 C CA . TRP A 1 74 ? 21.031 -14.016 -8.867 1 50.34 74 TRP A CA 1
ATOM 543 C C . TRP A 1 74 ? 21.031 -14.344 -10.359 1 50.34 74 TRP A C 1
ATOM 545 O O . TRP A 1 74 ? 21.203 -13.453 -11.195 1 50.34 74 TRP A O 1
ATOM 555 N N . ASP A 1 75 ? 21.016 -15.57 -10.5 1 52.94 75 ASP A N 1
ATOM 556 C CA . ASP A 1 75 ? 20.875 -15.93 -11.906 1 52.94 75 ASP A CA 1
ATOM 557 C C . ASP A 1 75 ? 19.594 -15.359 -12.5 1 52.94 75 ASP A C 1
ATOM 559 O O . ASP A 1 75 ? 19.469 -15.219 -13.719 1 52.94 75 ASP A O 1
ATOM 563 N N . PHE A 1 76 ? 18.75 -14.875 -11.656 1 53.03 76 PHE A N 1
ATOM 564 C CA . PHE A 1 76 ? 17.406 -14.508 -12.117 1 53.03 76 PHE A CA 1
ATOM 565 C C . PHE A 1 76 ? 17.25 -12.992 -12.156 1 53.03 76 PHE A C 1
ATOM 567 O O . PHE A 1 76 ? 16.406 -12.469 -12.875 1 53.03 76 PHE A O 1
ATOM 574 N N . CYS A 1 77 ? 17.891 -12.336 -11.242 1 54.34 77 CYS A N 1
ATOM 575 C CA . CYS A 1 77 ? 17.766 -10.883 -11.273 1 54.34 77 CYS A CA 1
ATOM 576 C C . CYS A 1 77 ? 19.109 -10.227 -11.594 1 54.34 77 CYS A C 1
ATOM 578 O O . CYS A 1 77 ? 20.078 -10.398 -10.852 1 54.34 77 CYS A O 1
ATOM 580 N N . GLU A 1 78 ? 19.422 -10.164 -12.914 1 52.56 78 GLU A N 1
ATOM 581 C CA . GLU A 1 78 ? 20.656 -9.477 -13.281 1 52.56 78 GLU A CA 1
ATOM 582 C C . GLU A 1 78 ? 20.562 -7.98 -13.008 1 52.56 78 GLU A C 1
ATOM 584 O O . GLU A 1 78 ? 19.484 -7.391 -13.125 1 52.56 78 GLU A O 1
ATOM 589 N N . ILE A 1 79 ? 21.531 -7.477 -12.227 1 49.59 79 ILE A N 1
ATOM 590 C CA . ILE A 1 79 ? 21.594 -6.043 -11.961 1 49.59 79 ILE A CA 1
ATOM 591 C C . ILE A 1 79 ? 21.531 -5.273 -13.281 1 49.59 79 ILE A C 1
ATOM 593 O O . ILE A 1 79 ? 22.359 -5.488 -14.172 1 49.59 79 ILE A O 1
ATOM 597 N N . GLY A 1 80 ? 20.344 -4.887 -13.789 1 45.81 80 GLY A N 1
ATOM 598 C CA . GLY A 1 80 ? 20.234 -4.023 -14.953 1 45.81 80 GLY A CA 1
ATOM 599 C C . GLY A 1 80 ? 20.438 -2.555 -14.633 1 45.81 80 GLY A C 1
ATOM 600 O O . GLY A 1 80 ? 19.828 -2.035 -13.688 1 45.81 80 GLY A O 1
ATOM 601 N N . VAL A 1 81 ? 21.531 -1.938 -14.688 1 42.28 81 VAL A N 1
ATOM 602 C CA . VAL A 1 81 ? 21.75 -0.527 -14.391 1 42.28 81 VAL A CA 1
ATOM 603 C C . VAL A 1 81 ? 21 0.34 -15.398 1 42.28 81 VAL A C 1
ATOM 605 O O . VAL A 1 81 ? 20.484 1.407 -15.055 1 42.28 81 VAL A O 1
ATOM 608 N N . PRO A 1 82 ? 21.125 0.663 -16.797 1 40.53 82 PRO A N 1
ATOM 609 C CA . PRO A 1 82 ? 21.109 2.084 -17.156 1 40.53 82 PRO A CA 1
ATOM 610 C C . PRO A 1 82 ? 19.828 2.789 -16.703 1 40.53 82 PRO A C 1
ATOM 612 O O . PRO A 1 82 ? 19.891 3.699 -15.875 1 40.53 82 PRO A O 1
ATOM 615 N N . SER A 1 83 ? 18.906 3.529 -17.531 1 44.5 83 SER A N 1
ATOM 616 C CA . SER A 1 83 ? 17.922 4.598 -17.547 1 44.5 83 SER A CA 1
ATOM 617 C C . SER A 1 83 ? 16.562 4.105 -17.062 1 44.5 83 SER A C 1
ATOM 619 O O . SER A 1 83 ? 15.68 4.906 -16.766 1 44.5 83 SER A O 1
ATOM 621 N N . GLY A 1 84 ? 16.188 2.607 -16.781 1 46.03 84 GLY A N 1
ATOM 622 C CA . GLY A 1 84 ? 14.766 2.326 -16.797 1 46.03 84 GLY A CA 1
ATOM 623 C C . GLY A 1 84 ? 14.359 1.239 -15.82 1 46.03 84 GLY A C 1
ATOM 624 O O . GLY A 1 84 ? 13.227 0.75 -15.859 1 46.03 84 GLY A O 1
ATOM 625 N N . GLY A 1 85 ? 15.125 0.752 -14.703 1 53.53 85 GLY A N 1
ATOM 626 C CA . GLY A 1 85 ? 14.906 -0.19 -13.609 1 53.53 85 GLY A CA 1
ATOM 627 C C . GLY A 1 85 ? 16.172 -0.903 -13.18 1 53.53 85 GLY A C 1
ATOM 628 O O . GLY A 1 85 ? 17.156 -0.927 -13.922 1 53.53 85 GLY A O 1
ATOM 629 N N . PHE A 1 86 ? 16.203 -1.263 -11.742 1 59.59 86 PHE A N 1
ATOM 630 C CA . PHE A 1 86 ? 17.453 -1.705 -11.133 1 59.59 86 PHE A CA 1
ATOM 631 C C . PHE A 1 86 ? 17.797 -3.125 -11.57 1 59.59 86 PHE A C 1
ATOM 633 O O . PHE A 1 86 ? 18.969 -3.463 -11.727 1 59.59 86 PHE A O 1
ATOM 640 N N . PHE A 1 87 ? 16.641 -3.906 -11.883 1 67.06 87 PHE A N 1
ATOM 641 C CA . PHE A 1 87 ? 16.938 -5.309 -12.156 1 67.06 87 PHE A CA 1
ATOM 642 C C . PHE A 1 87 ? 16.188 -5.785 -13.391 1 67.06 87 PHE A C 1
ATOM 644 O O . PHE A 1 87 ? 15.141 -5.234 -13.742 1 67.06 87 PHE A O 1
ATOM 651 N N . THR A 1 88 ? 16.875 -6.66 -14.172 1 69.56 88 THR A N 1
ATOM 652 C CA . THR A 1 88 ? 16.203 -7.328 -15.273 1 69.56 88 THR A CA 1
ATOM 653 C C . THR A 1 88 ? 15.75 -8.727 -14.867 1 69.56 88 THR A C 1
ATOM 655 O O . THR A 1 88 ? 16.406 -9.383 -14.055 1 69.56 88 THR A O 1
ATOM 658 N N . MET A 1 89 ? 14.547 -9.07 -15.438 1 76.12 89 MET A N 1
ATOM 659 C CA . MET A 1 89 ? 13.969 -10.367 -15.094 1 76.12 89 MET A CA 1
ATOM 660 C C . MET A 1 89 ? 14.211 -11.375 -16.219 1 76.12 89 MET A C 1
ATOM 662 O O . MET A 1 89 ? 13.5 -12.375 -16.312 1 76.12 89 MET A O 1
ATOM 666 N N . LYS A 1 90 ? 15.211 -11.188 -17.047 1 76.06 90 LYS A N 1
ATOM 667 C CA . LYS A 1 90 ? 15.438 -12.039 -18.219 1 76.06 90 LYS A CA 1
ATOM 668 C C . LYS A 1 90 ? 15.727 -13.477 -17.797 1 76.06 90 LYS A C 1
ATOM 670 O O . LYS A 1 90 ? 15.195 -14.422 -18.375 1 76.06 90 LYS A O 1
ATOM 675 N N . GLY A 1 91 ? 16.625 -13.594 -16.906 1 75.19 91 GLY A N 1
ATOM 676 C CA . GLY A 1 91 ? 16.922 -14.938 -16.422 1 75.19 91 GLY A CA 1
ATOM 677 C C . GLY A 1 91 ? 15.719 -15.633 -15.812 1 75.19 91 GLY A C 1
ATOM 678 O O . GLY A 1 91 ? 15.492 -16.812 -16.062 1 75.19 91 GLY A O 1
ATOM 679 N N . PHE A 1 92 ? 14.93 -14.891 -15.148 1 79.19 92 PHE A N 1
ATOM 680 C CA . PHE A 1 92 ? 13.727 -15.414 -14.531 1 79.19 92 PHE A CA 1
ATOM 681 C C . PHE A 1 92 ? 12.703 -15.812 -15.586 1 79.19 92 PHE A C 1
ATOM 683 O O . PHE A 1 92 ? 12.07 -16.859 -15.484 1 79.19 92 PHE A O 1
ATOM 690 N N . HIS A 1 93 ? 12.555 -15 -16.531 1 85.81 93 HIS A N 1
ATOM 691 C CA . HIS A 1 93 ? 11.648 -15.273 -17.641 1 85.81 93 HIS A CA 1
ATOM 692 C C . HIS A 1 93 ? 12.016 -16.578 -18.344 1 85.81 93 HIS A C 1
ATOM 694 O O . HIS A 1 93 ? 11.141 -17.406 -18.625 1 85.81 93 HIS A O 1
ATOM 700 N N . ALA A 1 94 ? 13.266 -16.781 -18.625 1 84.5 94 ALA A N 1
ATOM 701 C CA . ALA A 1 94 ? 13.75 -17.984 -19.297 1 84.5 94 ALA A CA 1
ATOM 702 C C . ALA A 1 94 ? 13.508 -19.219 -18.422 1 84.5 94 ALA A C 1
ATOM 704 O O . ALA A 1 94 ? 13.125 -20.281 -18.938 1 84.5 94 ALA A O 1
ATOM 705 N N . PHE A 1 95 ? 13.742 -19.109 -17.203 1 84.19 95 PHE A N 1
ATOM 706 C CA . PHE A 1 95 ? 13.531 -20.203 -16.266 1 84.19 95 PHE A CA 1
ATOM 707 C C . PHE A 1 95 ? 12.078 -20.672 -16.281 1 84.19 95 PHE A C 1
ATOM 709 O O . PHE A 1 95 ? 11.805 -21.859 -16.359 1 84.19 95 PHE A O 1
ATOM 716 N N . ILE A 1 96 ? 11.172 -19.75 -16.203 1 89.44 96 ILE A N 1
ATOM 717 C CA . ILE A 1 96 ? 9.75 -20.062 -16.203 1 89.44 96 ILE A CA 1
ATOM 718 C C . ILE A 1 96 ? 9.383 -20.766 -17.516 1 89.44 96 ILE A C 1
ATOM 720 O O . ILE A 1 96 ? 8.727 -21.812 -17.516 1 89.44 96 ILE A O 1
ATOM 724 N N . LYS A 1 97 ? 9.852 -20.203 -18.578 1 90 97 LYS A N 1
ATOM 725 C CA . LYS A 1 97 ? 9.539 -20.734 -19.891 1 90 97 LYS A CA 1
ATOM 726 C C . LYS A 1 97 ? 10.055 -22.172 -20.047 1 90 97 LYS A C 1
ATOM 728 O O . LYS A 1 97 ? 9.391 -23.016 -20.641 1 90 97 LYS A O 1
ATOM 733 N N . GLU A 1 98 ? 11.164 -22.422 -19.5 1 89.69 98 GLU A N 1
ATOM 734 C CA . GLU A 1 98 ? 11.828 -23.703 -19.656 1 89.69 98 GLU A CA 1
ATOM 735 C C . GLU A 1 98 ? 11.164 -24.781 -18.797 1 89.69 98 GLU A C 1
ATOM 737 O O . GLU A 1 98 ? 11.234 -25.969 -19.125 1 89.69 98 GLU A O 1
ATOM 742 N N . ASN A 1 99 ? 10.508 -24.438 -17.797 1 92.12 99 ASN A N 1
ATOM 743 C CA . ASN A 1 99 ? 10.016 -25.422 -16.859 1 92.12 99 ASN A CA 1
ATOM 744 C C . ASN A 1 99 ? 8.508 -25.641 -17 1 92.12 99 ASN A C 1
ATOM 746 O O . ASN A 1 99 ? 7.984 -26.672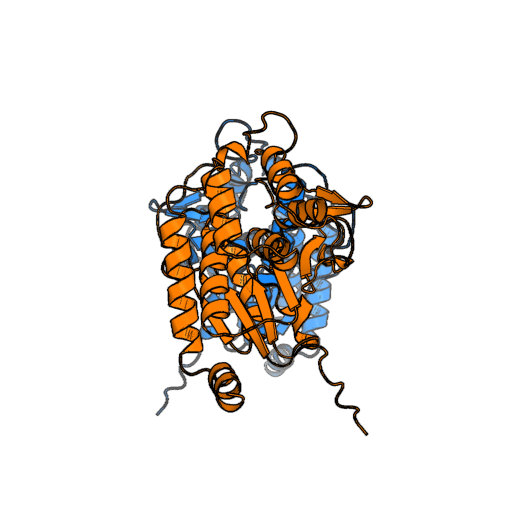 -16.578 1 92.12 99 ASN A O 1
ATOM 750 N N . LEU A 1 100 ? 7.879 -24.719 -17.609 1 95.94 100 LEU A N 1
ATOM 751 C CA . LEU A 1 100 ? 6.438 -24.859 -17.812 1 95.94 100 LEU A CA 1
ATOM 752 C C . LEU A 1 100 ? 6.125 -26.062 -18.688 1 95.94 100 LEU A C 1
ATOM 754 O O . LEU A 1 100 ? 6.793 -26.281 -19.703 1 95.94 100 LEU A O 1
ATOM 758 N N . LYS A 1 101 ? 5.039 -26.797 -18.344 1 97.31 101 LYS A N 1
ATOM 759 C CA . LYS A 1 101 ? 4.617 -27.953 -19.141 1 97.31 101 LYS A CA 1
ATOM 760 C C . LYS A 1 101 ? 3.693 -27.516 -20.281 1 97.31 101 LYS A C 1
ATOM 762 O O . LYS A 1 101 ? 3.492 -28.266 -21.234 1 97.31 101 LYS A O 1
ATOM 767 N N . VAL A 1 102 ? 3.061 -26.438 -20.141 1 98.06 102 VAL A N 1
ATOM 768 C CA . VAL A 1 102 ? 2.236 -25.797 -21.172 1 98.06 102 VAL A CA 1
ATOM 769 C C . VAL A 1 102 ? 2.58 -24.312 -21.25 1 98.06 102 VAL A C 1
ATOM 771 O O . VAL A 1 102 ? 3.154 -23.75 -20.328 1 98.06 102 VAL A O 1
ATOM 774 N N . THR A 1 103 ? 2.199 -23.656 -22.375 1 97.44 103 THR A N 1
ATOM 775 C CA . THR A 1 103 ? 2.666 -22.281 -22.578 1 97.44 103 THR A CA 1
ATOM 776 C C . THR A 1 103 ? 1.525 -21.297 -22.391 1 97.44 103 THR A C 1
ATOM 778 O O . THR A 1 103 ? 1.761 -20.094 -22.25 1 97.44 103 THR A O 1
ATOM 781 N N . ARG A 1 104 ? 0.307 -21.844 -22.391 1 98.56 104 ARG A N 1
ATOM 782 C CA . ARG A 1 104 ? -0.852 -20.953 -22.266 1 98.56 104 ARG A CA 1
ATOM 783 C C . ARG A 1 104 ? -1.719 -21.359 -21.078 1 98.56 104 ARG A C 1
ATOM 785 O O . ARG A 1 104 ? -1.828 -22.547 -20.75 1 98.56 104 ARG A O 1
ATOM 792 N N . LEU A 1 105 ? -2.35 -20.375 -20.469 1 98.81 105 LEU A N 1
ATOM 793 C CA . LEU A 1 105 ? -3.135 -20.609 -19.25 1 98.81 105 LEU A CA 1
ATOM 794 C C . LEU A 1 105 ? -4.297 -21.562 -19.531 1 98.81 105 LEU A C 1
ATOM 796 O O . LEU A 1 105 ? -4.598 -22.422 -18.719 1 98.81 105 LEU A O 1
ATOM 800 N N . GLU A 1 106 ? -4.973 -21.344 -20.641 1 98.38 106 GLU A N 1
ATOM 801 C CA . GLU A 1 106 ? -6.145 -22.156 -20.953 1 98.38 106 GLU A CA 1
ATOM 802 C C . GLU A 1 106 ? -5.762 -23.609 -21.203 1 98.38 106 GLU A C 1
ATOM 804 O O . GLU A 1 106 ? -6.629 -24.484 -21.281 1 98.38 106 GLU A O 1
ATOM 809 N N . GLU A 1 107 ? -4.453 -23.938 -21.328 1 98.44 107 GLU A N 1
ATOM 810 C CA . GLU A 1 107 ? -3.963 -25.297 -21.547 1 98.44 107 GLU A CA 1
ATOM 811 C C . GLU A 1 107 ? -3.621 -25.984 -20.219 1 98.44 107 GLU A C 1
ATOM 813 O O . GLU A 1 107 ? -3.33 -27.172 -20.188 1 98.44 107 GLU A O 1
ATOM 818 N N . CYS A 1 108 ? -3.65 -25.328 -19.141 1 98.62 108 CYS A N 1
ATOM 819 C CA . CYS A 1 108 ? -3.303 -25.891 -17.844 1 98.62 108 CYS A CA 1
ATOM 820 C C . CYS A 1 108 ? -4.312 -26.953 -17.422 1 98.62 108 CYS A C 1
ATOM 822 O O . CYS A 1 108 ? -5.52 -26.703 -17.438 1 98.62 108 CYS A O 1
ATOM 824 N N . PRO A 1 109 ? -3.863 -28.125 -17 1 98.44 109 PRO A N 1
ATOM 825 C CA . PRO A 1 109 ? -4.793 -29.141 -16.469 1 98.44 109 PRO A CA 1
ATOM 826 C C . PRO A 1 109 ? -5.559 -28.656 -15.242 1 98.44 109 PRO A C 1
ATOM 828 O O . PRO A 1 109 ? -6.711 -29.031 -15.039 1 98.44 109 PRO A O 1
ATOM 831 N N . LEU A 1 110 ? -4.945 -27.891 -14.43 1 98.56 110 LEU A N 1
ATOM 832 C CA . LEU A 1 110 ? -5.594 -27.188 -13.328 1 98.56 110 LEU A CA 1
ATOM 833 C C . LEU A 1 110 ? -5.855 -25.719 -13.703 1 98.56 110 LEU A C 1
ATOM 835 O O . LEU A 1 110 ? -4.918 -24.969 -13.945 1 98.56 110 LEU A O 1
ATOM 839 N N . PRO A 1 111 ? -7.16 -25.406 -13.805 1 98.81 111 PRO A N 1
ATOM 840 C CA . PRO A 1 111 ? -7.434 -23.984 -14.094 1 98.81 111 PRO A CA 1
ATOM 841 C C . PRO A 1 111 ? -6.613 -23.047 -13.219 1 98.81 111 PRO A C 1
ATOM 843 O O . PRO A 1 111 ? -6.621 -23.156 -11.992 1 98.81 111 PRO A O 1
ATOM 846 N N . THR A 1 112 ? -5.859 -22.094 -13.914 1 98.88 112 THR A N 1
ATOM 847 C CA . THR A 1 112 ? -4.875 -21.234 -13.258 1 98.88 112 THR A CA 1
ATOM 848 C C . THR A 1 112 ? -5.121 -19.766 -13.594 1 98.88 112 THR A C 1
ATOM 850 O O . THR A 1 112 ? -5.293 -19.422 -14.766 1 98.88 112 THR A O 1
ATOM 853 N N . VAL A 1 113 ? -5.156 -18.984 -12.555 1 98.94 113 VAL A N 1
ATOM 854 C CA . VAL A 1 113 ? -5.375 -17.547 -12.719 1 98.94 113 VAL A CA 1
ATOM 855 C C . VAL A 1 113 ? -4.141 -16.781 -12.258 1 98.94 113 VAL A C 1
ATOM 857 O O . VAL A 1 113 ? -3.678 -16.953 -11.125 1 98.94 113 VAL A O 1
ATOM 860 N N . ILE A 1 114 ? -3.566 -15.945 -13.109 1 98.94 114 ILE A N 1
ATOM 861 C CA . ILE A 1 114 ? -2.439 -15.078 -12.781 1 98.94 114 ILE A CA 1
ATOM 862 C C . ILE A 1 114 ? -2.932 -13.648 -12.562 1 98.94 114 ILE A C 1
ATOM 864 O O . ILE A 1 114 ? -3.654 -13.102 -13.398 1 98.94 114 ILE A O 1
ATOM 868 N N . CYS A 1 115 ? -2.562 -13.094 -11.453 1 98.94 115 CYS A N 1
ATOM 869 C CA . CYS A 1 115 ? -3.049 -11.766 -11.109 1 98.94 115 CYS A CA 1
ATOM 870 C C . CYS A 1 115 ? -1.904 -10.758 -11.062 1 98.94 115 CYS A C 1
ATOM 872 O O . CYS A 1 115 ? -0.78 -11.109 -10.695 1 98.94 115 CYS A O 1
ATOM 874 N N . ALA A 1 116 ? -2.119 -9.555 -11.414 1 98.81 116 ALA A N 1
ATOM 875 C CA . ALA A 1 116 ? -1.187 -8.43 -11.43 1 98.81 116 ALA A CA 1
ATOM 876 C C . ALA A 1 116 ? -1.921 -7.105 -11.258 1 98.81 116 ALA A C 1
ATOM 878 O O . ALA A 1 116 ? -3.025 -7.066 -10.711 1 98.81 116 ALA A O 1
ATOM 879 N N . THR A 1 117 ? -1.2 -6.035 -11.492 1 98.56 117 THR A N 1
ATOM 880 C CA . THR A 1 117 ? -1.799 -4.707 -11.43 1 98.56 117 THR A CA 1
ATOM 881 C C . THR A 1 117 ? -1.647 -3.979 -12.758 1 98.56 117 THR A C 1
ATOM 883 O O . THR A 1 117 ? -0.538 -3.854 -13.281 1 98.56 117 THR A O 1
ATOM 886 N N . ASP A 1 118 ? -2.756 -3.604 -13.344 1 98.38 118 ASP A N 1
ATOM 887 C CA . ASP A 1 118 ? -2.775 -2.689 -14.484 1 98.38 118 ASP A CA 1
ATOM 888 C C . ASP A 1 118 ? -2.434 -1.266 -14.047 1 98.38 118 ASP A C 1
ATOM 890 O O . ASP A 1 118 ? -3.289 -0.546 -13.531 1 98.38 118 ASP A O 1
ATOM 894 N N . LEU A 1 119 ? -1.202 -0.894 -14.227 1 96.56 119 LEU A N 1
ATOM 895 C CA . LEU A 1 119 ? -0.71 0.382 -13.719 1 96.56 119 LEU A CA 1
ATOM 896 C C . LEU A 1 119 ? -1.327 1.547 -14.484 1 96.56 119 LEU A C 1
ATOM 898 O O . LEU A 1 119 ? -1.635 2.588 -13.898 1 96.56 119 LEU A O 1
ATOM 902 N N . ASP A 1 120 ? -1.503 1.411 -15.773 1 96.31 120 ASP A N 1
ATOM 903 C CA . ASP A 1 120 ? -2.039 2.473 -16.625 1 96.31 120 ASP A CA 1
ATOM 904 C C . ASP A 1 120 ? -3.504 2.752 -16.281 1 96.31 120 ASP A C 1
ATOM 906 O O . ASP A 1 120 ? -3.924 3.91 -16.234 1 96.31 120 ASP A O 1
ATOM 910 N N . ASN A 1 121 ? -4.219 1.704 -15.969 1 96.19 121 ASN A N 1
ATOM 911 C CA . ASN A 1 121 ? -5.652 1.858 -15.734 1 96.19 121 ASN A CA 1
ATOM 912 C C . ASN A 1 121 ? -5.98 1.78 -14.242 1 96.19 121 ASN A C 1
ATOM 914 O O . ASN A 1 121 ? -7.152 1.833 -13.859 1 96.19 121 ASN A O 1
ATOM 918 N N . CYS A 1 122 ? -5.062 1.596 -13.445 1 94.69 122 CYS A N 1
ATOM 919 C CA . CYS A 1 122 ? -5.152 1.686 -11.992 1 94.69 122 CYS A CA 1
ATOM 920 C C . CYS A 1 122 ? -6.152 0.674 -11.445 1 94.69 122 CYS A C 1
ATOM 922 O O . CYS A 1 122 ? -7 1.017 -10.617 1 94.69 122 CYS A O 1
ATOM 924 N N . LYS A 1 123 ? -6.035 -0.518 -11.891 1 96.94 123 LYS A N 1
ATOM 925 C CA . LYS A 1 123 ? -6.969 -1.553 -11.453 1 96.94 123 LYS A CA 1
ATOM 926 C C . LYS A 1 123 ? -6.277 -2.91 -11.359 1 96.94 123 LYS A C 1
ATOM 928 O O . LYS A 1 123 ? -5.266 -3.145 -12.023 1 96.94 123 LYS A O 1
ATOM 933 N N . PRO A 1 124 ? -6.805 -3.791 -10.5 1 98.06 124 PRO A N 1
ATOM 934 C CA . PRO A 1 124 ? -6.289 -5.164 -10.523 1 98.06 124 PRO A CA 1
ATOM 935 C C . PRO A 1 124 ? -6.664 -5.906 -11.805 1 98.06 124 PRO A C 1
ATOM 937 O O . PRO A 1 124 ? -7.68 -5.594 -12.43 1 98.06 124 PRO A O 1
ATOM 940 N N . VAL A 1 125 ? -5.852 -6.832 -12.172 1 98.69 125 VAL A N 1
ATOM 941 C CA . VAL A 1 125 ? -6.145 -7.645 -13.352 1 98.69 125 VAL A CA 1
ATOM 942 C C . VAL A 1 125 ? -5.941 -9.125 -13.023 1 98.69 125 VAL A C 1
ATOM 944 O O . VAL A 1 125 ? -5.121 -9.469 -12.172 1 98.69 125 VAL A O 1
ATOM 947 N N . GLN A 1 126 ? -6.77 -9.93 -13.594 1 98.88 126 GLN A N 1
ATOM 948 C CA . GLN A 1 126 ? -6.637 -11.383 -13.57 1 98.88 126 GLN A CA 1
ATOM 949 C C . GLN A 1 126 ? -6.652 -11.961 -14.984 1 98.88 126 GLN A C 1
ATOM 951 O O . GLN A 1 126 ? -7.379 -11.469 -15.852 1 98.88 126 GLN A O 1
ATOM 956 N N . TRP A 1 127 ? -5.758 -12.875 -15.25 1 98.88 127 TRP A N 1
ATOM 957 C CA . TRP A 1 127 ? -5.73 -13.555 -16.547 1 98.88 127 TRP A CA 1
ATOM 958 C C . TRP A 1 127 ? -6.066 -15.031 -16.375 1 98.88 127 TRP A C 1
ATOM 960 O O . TRP A 1 127 ? -5.48 -15.719 -15.539 1 98.88 127 TRP A O 1
ATOM 970 N N . ARG A 1 128 ? -6.957 -15.516 -17.188 1 98.69 128 ARG A N 1
ATOM 971 C CA . ARG A 1 128 ? -7.332 -16.922 -17.234 1 98.69 128 ARG A CA 1
ATOM 972 C C . ARG A 1 128 ? -6.938 -17.562 -18.547 1 98.69 128 ARG A C 1
ATOM 974 O O . ARG A 1 128 ? -7.098 -18.766 -18.734 1 98.69 128 ARG A O 1
ATOM 981 N N . ALA A 1 129 ? -6.48 -16.75 -19.422 1 98.75 129 ALA A N 1
ATOM 982 C CA . ALA A 1 129 ? -5.996 -17.188 -20.734 1 98.75 129 ALA A CA 1
ATOM 983 C C . ALA A 1 129 ? -4.789 -16.344 -21.172 1 98.75 129 ALA A C 1
ATOM 985 O O . ALA A 1 129 ? -4.531 -15.281 -20.609 1 98.75 129 ALA A O 1
ATOM 986 N N . GLY A 1 130 ? -4.047 -16.906 -22.125 1 98.38 130 GLY A N 1
ATOM 987 C CA . GLY A 1 130 ? -2.895 -16.203 -22.656 1 98.38 130 GLY A CA 1
ATOM 988 C C . GLY A 1 130 ? -1.573 -16.844 -22.281 1 98.38 130 GLY A C 1
ATOM 989 O O . GLY A 1 130 ? -1.549 -17.875 -21.594 1 98.38 130 GLY A O 1
ATOM 990 N N . GLU A 1 131 ? -0.486 -16.234 -22.781 1 98.06 131 GLU A N 1
ATOM 991 C CA . GLU A 1 131 ? 0.854 -16.766 -22.547 1 98.06 131 GLU A CA 1
ATOM 992 C C . GLU A 1 131 ? 1.227 -16.672 -21.062 1 98.06 131 GLU A C 1
ATOM 994 O O . GLU A 1 131 ? 1.17 -15.586 -20.469 1 98.06 131 GLU A O 1
ATOM 999 N N . ILE A 1 132 ? 1.649 -17.781 -20.5 1 98.38 132 ILE A N 1
ATOM 1000 C CA . ILE A 1 132 ? 1.869 -17.891 -19.062 1 98.38 132 ILE A CA 1
ATOM 1001 C C . ILE A 1 132 ? 3.082 -17.047 -18.672 1 98.38 132 ILE A C 1
ATOM 1003 O O . ILE A 1 132 ? 3.012 -16.25 -17.719 1 98.38 132 ILE A O 1
ATOM 1007 N N . SER A 1 133 ? 4.172 -17.172 -19.359 1 96.25 133 SER A N 1
ATOM 1008 C CA . SER A 1 133 ? 5.449 -16.594 -18.953 1 96.25 133 SER A CA 1
ATOM 1009 C C . SER A 1 133 ? 5.363 -15.078 -18.859 1 96.25 133 SER A C 1
ATOM 1011 O O . SER A 1 133 ? 5.84 -14.484 -17.891 1 96.25 133 SER A O 1
ATOM 1013 N N . GLU A 1 134 ? 4.738 -14.445 -19.781 1 95.44 134 GLU A N 1
ATOM 1014 C CA . GLU A 1 134 ? 4.621 -12.984 -19.797 1 95.44 134 GLU A CA 1
ATOM 1015 C C . GLU A 1 134 ? 3.748 -12.492 -18.656 1 95.44 134 GLU A C 1
ATOM 1017 O O . GLU A 1 134 ? 4.023 -11.445 -18.062 1 95.44 134 GLU A O 1
ATOM 1022 N N . ARG A 1 135 ? 2.729 -13.188 -18.375 1 98.12 135 ARG A N 1
ATOM 1023 C CA . ARG A 1 135 ? 1.79 -12.789 -17.328 1 98.12 135 ARG A CA 1
ATOM 1024 C C . ARG A 1 135 ? 2.387 -13.008 -15.945 1 98.12 135 ARG A C 1
ATOM 1026 O O . ARG A 1 135 ? 2.182 -12.195 -15.047 1 98.12 135 ARG A O 1
ATOM 1033 N N . VAL A 1 136 ? 3.141 -14.055 -15.805 1 97.69 136 VAL A N 1
ATOM 1034 C CA . VAL A 1 136 ? 3.857 -14.289 -14.562 1 97.69 136 VAL A CA 1
ATOM 1035 C C . VAL A 1 136 ? 4.91 -13.203 -14.359 1 97.69 136 VAL A C 1
ATOM 1037 O O . VAL A 1 136 ? 5.086 -12.695 -13.25 1 97.69 136 VAL A O 1
ATOM 1040 N N . LEU A 1 137 ? 5.594 -12.836 -15.438 1 95.12 137 LEU A N 1
ATOM 1041 C CA . LEU A 1 137 ? 6.582 -11.773 -15.352 1 95.12 137 LEU A CA 1
ATOM 1042 C C . LEU A 1 137 ? 5.938 -10.469 -14.891 1 95.12 137 LEU A C 1
ATOM 1044 O O . LEU A 1 137 ? 6.492 -9.766 -14.039 1 95.12 137 LEU A O 1
ATOM 1048 N N . ALA A 1 138 ? 4.82 -10.148 -15.445 1 96.5 138 ALA A N 1
ATOM 1049 C CA . ALA A 1 138 ? 4.086 -8.953 -15.047 1 96.5 138 ALA A CA 1
ATOM 1050 C C . ALA A 1 138 ? 3.691 -9.023 -13.57 1 96.5 138 ALA A C 1
ATOM 1052 O O . ALA A 1 138 ? 3.871 -8.055 -12.828 1 96.5 138 ALA A O 1
ATOM 1053 N N . SER A 1 139 ? 3.227 -10.156 -13.18 1 97.88 139 SER A N 1
ATOM 1054 C CA . SER A 1 139 ? 2.773 -10.383 -11.812 1 97.88 139 SER A CA 1
ATOM 1055 C C . SER A 1 139 ? 3.914 -10.203 -10.82 1 97.88 139 SER A C 1
ATOM 1057 O O . SER A 1 139 ? 3.684 -9.844 -9.664 1 97.88 139 SER A O 1
ATOM 1059 N N . CYS A 1 140 ? 5.141 -10.383 -11.281 1 94.88 140 CYS A N 1
ATOM 1060 C CA . CYS A 1 140 ? 6.316 -10.367 -10.414 1 94.88 140 CYS A CA 1
ATOM 1061 C C . CYS A 1 140 ? 7.062 -9.047 -10.531 1 94.88 140 CYS A C 1
ATOM 1063 O O . CYS A 1 140 ? 8.109 -8.867 -9.906 1 94.88 140 CYS A O 1
ATOM 1065 N N . SER A 1 141 ? 6.582 -8.141 -11.289 1 93.62 141 SER A N 1
ATOM 1066 C CA . SER A 1 141 ? 7.309 -6.902 -11.547 1 93.62 141 SER A CA 1
ATOM 1067 C C . SER A 1 141 ? 7.074 -5.883 -10.438 1 93.62 141 SER A C 1
ATOM 1069 O O . SER A 1 141 ? 6.363 -4.895 -10.633 1 93.62 141 SER A O 1
ATOM 1071 N N . MET A 1 142 ? 7.719 -6.098 -9.328 1 92.94 142 MET A N 1
ATOM 1072 C CA . MET A 1 142 ? 7.625 -5.168 -8.203 1 92.94 142 MET A CA 1
ATOM 1073 C C . MET A 1 142 ? 8.062 -3.768 -8.617 1 92.94 142 MET A C 1
ATOM 1075 O O . MET A 1 142 ? 9.164 -3.586 -9.148 1 92.94 142 MET A O 1
ATOM 1079 N N . PRO A 1 143 ? 7.281 -2.795 -8.391 1 92.25 143 PRO A N 1
ATOM 1080 C CA . PRO A 1 143 ? 7.672 -1.435 -8.773 1 92.25 143 PRO A CA 1
ATOM 1081 C C . PRO A 1 143 ? 9.008 -1.012 -8.164 1 92.25 143 PRO A C 1
ATOM 1083 O O . PRO A 1 143 ? 9.305 -1.362 -7.02 1 92.25 143 PRO A O 1
ATOM 1086 N N . VAL A 1 144 ? 9.797 -0.206 -8.93 1 83.12 144 VAL A N 1
ATOM 1087 C CA . VAL A 1 144 ? 11.07 0.383 -8.531 1 83.12 144 VAL A CA 1
ATOM 1088 C C . VAL A 1 144 ? 12.188 -0.658 -8.656 1 83.12 144 VAL A C 1
ATOM 1090 O O . VAL A 1 144 ? 13.289 -0.345 -9.102 1 83.12 144 VAL A O 1
ATOM 1093 N N . VAL A 1 145 ? 11.898 -1.901 -8.289 1 84.62 145 VAL A N 1
ATOM 1094 C CA . VAL A 1 145 ? 12.891 -2.965 -8.391 1 84.62 145 VAL A CA 1
ATOM 1095 C C . VAL A 1 145 ? 12.984 -3.453 -9.836 1 84.62 145 VAL A C 1
ATOM 1097 O O . VAL A 1 145 ? 14.078 -3.646 -10.359 1 84.62 145 VAL A O 1
ATOM 1100 N N . PHE A 1 146 ? 11.82 -3.598 -10.398 1 87 146 PHE A N 1
ATOM 1101 C CA . PHE A 1 146 ? 11.742 -4.062 -11.781 1 87 146 PHE A CA 1
ATOM 1102 C C . PHE A 1 146 ? 10.961 -3.078 -12.641 1 87 146 PHE A C 1
ATOM 1104 O O . PHE A 1 146 ? 10.117 -2.334 -12.133 1 87 146 PHE A O 1
ATOM 1111 N N . ARG A 1 147 ? 11.242 -3.121 -13.922 1 87.5 147 ARG A N 1
ATOM 1112 C CA . ARG A 1 147 ? 10.453 -2.328 -14.859 1 87.5 147 ARG A CA 1
ATOM 1113 C C . ARG A 1 147 ? 9.07 -2.941 -15.078 1 87.5 147 ARG A C 1
ATOM 1115 O O . ARG A 1 147 ? 8.93 -4.164 -15.086 1 87.5 147 ARG A O 1
ATOM 1122 N N . PRO A 1 148 ? 8.125 -2.055 -15.32 1 93.31 148 PRO A N 1
ATOM 1123 C CA . PRO A 1 148 ? 6.82 -2.604 -15.695 1 93.31 148 PRO A CA 1
ATOM 1124 C C . PRO A 1 148 ? 6.883 -3.475 -16.953 1 93.31 148 PRO A C 1
ATOM 1126 O O . PRO A 1 148 ? 7.719 -3.246 -17.828 1 93.31 148 PRO A O 1
ATOM 1129 N N . VAL A 1 149 ? 6.074 -4.426 -17.016 1 93.75 149 VAL A N 1
ATOM 1130 C CA . VAL A 1 149 ? 5.953 -5.281 -18.188 1 93.75 149 VAL A CA 1
ATOM 1131 C C . VAL A 1 149 ? 4.832 -4.77 -19.078 1 93.75 149 VAL A C 1
ATOM 1133 O O . VAL A 1 149 ? 3.75 -4.426 -18.594 1 93.75 149 VAL A O 1
ATOM 1136 N N . THR A 1 150 ? 5.137 -4.703 -20.375 1 94.5 150 THR A N 1
ATOM 1137 C CA . THR A 1 150 ? 4.129 -4.25 -21.328 1 94.5 150 THR A CA 1
ATOM 1138 C C . THR A 1 150 ? 3.443 -5.438 -22 1 94.5 150 THR A C 1
ATOM 1140 O O . THR A 1 150 ? 4.105 -6.293 -22.594 1 94.5 150 THR A O 1
ATOM 1143 N N . ILE A 1 151 ? 2.189 -5.543 -21.859 1 96.44 151 ILE A N 1
ATOM 1144 C CA . ILE A 1 151 ? 1.358 -6.523 -22.547 1 96.44 151 ILE A CA 1
ATOM 1145 C C . ILE A 1 151 ? 0.214 -5.812 -23.281 1 96.44 151 ILE A C 1
ATOM 1147 O O . ILE A 1 151 ? -0.598 -5.133 -22.641 1 96.44 151 ILE A O 1
ATOM 1151 N N . GLY A 1 152 ? 0.114 -5.938 -24.594 1 95.5 152 GLY A N 1
ATOM 1152 C CA . GLY A 1 152 ? -0.92 -5.273 -25.375 1 95.5 152 GLY A CA 1
ATOM 1153 C C . GLY A 1 152 ? -0.888 -3.762 -25.234 1 95.5 152 GLY A C 1
ATOM 1154 O O . GLY A 1 152 ? -1.936 -3.117 -25.141 1 95.5 152 GLY A O 1
ATOM 1155 N N . GLY A 1 153 ? 0.225 -3.225 -24.953 1 94.88 153 GLY A N 1
ATOM 1156 C CA . GLY A 1 153 ? 0.383 -1.781 -24.875 1 94.88 153 GLY A CA 1
ATOM 1157 C C . GLY A 1 153 ? 0.135 -1.226 -23.484 1 94.88 153 GLY A C 1
ATOM 1158 O O . GLY A 1 153 ? 0.299 -0.026 -23.25 1 94.88 153 GLY A O 1
ATOM 1159 N N . THR A 1 154 ? -0.241 -2.074 -22.625 1 96.31 154 THR A N 1
ATOM 1160 C CA . THR A 1 154 ? -0.544 -1.672 -21.25 1 96.31 154 THR A CA 1
ATOM 1161 C C . THR A 1 154 ? 0.604 -2.033 -20.312 1 96.31 154 THR A C 1
ATOM 1163 O O . THR A 1 154 ? 1.188 -3.113 -20.438 1 96.31 154 THR A O 1
ATOM 1166 N N . HIS A 1 155 ? 0.963 -1.115 -19.359 1 96.19 155 HIS A N 1
ATOM 1167 C CA . HIS A 1 155 ? 1.992 -1.381 -18.359 1 96.19 155 HIS A CA 1
ATOM 1168 C C . HIS A 1 155 ? 1.418 -2.129 -17.156 1 96.19 155 HIS A C 1
ATOM 1170 O O . HIS A 1 155 ? 0.436 -1.686 -16.562 1 96.19 155 HIS A O 1
ATOM 1176 N N . TYR A 1 156 ? 2.039 -3.219 -16.828 1 96.94 156 TYR A N 1
ATOM 1177 C CA . TYR A 1 156 ? 1.642 -4.008 -15.664 1 96.94 156 TYR A CA 1
ATOM 1178 C C . TYR A 1 156 ? 2.777 -4.098 -14.648 1 96.94 156 TYR A C 1
ATOM 1180 O O . TYR A 1 156 ? 3.951 -4.109 -15.023 1 96.94 156 TYR A O 1
ATOM 1188 N N . VAL A 1 157 ? 2.416 -4.105 -13.391 1 96.75 157 VAL A N 1
ATOM 1189 C CA . VAL A 1 157 ? 3.355 -4.305 -12.297 1 96.75 157 VAL A CA 1
ATOM 1190 C C . VAL A 1 157 ? 2.838 -5.395 -11.359 1 96.75 157 VAL A C 1
ATOM 1192 O O . VAL A 1 157 ? 1.79 -5.996 -11.617 1 96.75 157 VAL A O 1
ATOM 1195 N N . ASP A 1 158 ? 3.57 -5.648 -10.391 1 97.69 158 ASP A N 1
ATOM 1196 C CA . ASP A 1 158 ? 3.301 -6.699 -9.414 1 97.69 158 ASP A CA 1
ATOM 1197 C C . ASP A 1 158 ? 1.88 -6.586 -8.867 1 97.69 158 ASP A C 1
ATOM 1199 O O . ASP A 1 158 ? 1.409 -5.488 -8.562 1 97.69 158 ASP A O 1
ATOM 1203 N N . GLY A 1 159 ? 1.24 -7.734 -8.711 1 98.56 159 GLY A N 1
ATOM 1204 C CA . GLY A 1 159 ? -0.113 -7.766 -8.18 1 98.56 159 GLY A CA 1
ATOM 1205 C C . GLY A 1 159 ? -0.202 -7.273 -6.75 1 98.56 159 GLY A C 1
ATOM 1206 O O . GLY A 1 159 ? -1.277 -6.895 -6.285 1 98.56 159 GLY A O 1
ATOM 1207 N N . GLY A 1 160 ? 0.883 -7.305 -6.047 1 98.31 160 GLY A N 1
ATOM 1208 C CA . GLY A 1 160 ? 0.939 -6.898 -4.652 1 98.31 160 GLY A CA 1
ATOM 1209 C C . GLY A 1 160 ? 0.651 -5.422 -4.449 1 98.31 160 GLY A C 1
ATOM 1210 O O . GLY A 1 160 ? 0.423 -4.977 -3.322 1 98.31 160 GLY A O 1
ATOM 1211 N N . VAL A 1 161 ? 0.58 -4.695 -5.52 1 98.12 161 VAL A N 1
ATOM 1212 C CA . VAL A 1 161 ? 0.281 -3.268 -5.434 1 98.12 161 VAL A CA 1
ATOM 1213 C C . VAL A 1 161 ? -1.165 -3.07 -4.984 1 98.12 161 VAL A C 1
ATOM 1215 O O . VAL A 1 161 ? -1.459 -2.16 -4.207 1 98.12 161 VAL A O 1
ATOM 1218 N N . LEU A 1 162 ? -2.02 -3.975 -5.398 1 97.88 162 LEU A N 1
ATOM 1219 C CA . LEU A 1 162 ? -3.42 -3.791 -5.031 1 97.88 162 LEU A CA 1
ATOM 1220 C C . LEU A 1 162 ? -3.936 -4.988 -4.238 1 97.88 162 LEU A C 1
ATOM 1222 O O . LEU A 1 162 ? -4.684 -4.82 -3.273 1 97.88 162 LEU A O 1
ATOM 1226 N N . HIS A 1 163 ? -3.568 -6.164 -4.695 1 98.31 163 HIS A N 1
ATOM 1227 C CA . HIS A 1 163 ? -4.008 -7.387 -4.031 1 98.31 163 HIS A CA 1
ATOM 1228 C C . HIS A 1 163 ? -2.873 -8.398 -3.943 1 98.31 163 HIS A C 1
ATOM 1230 O O . HIS A 1 163 ? -2.65 -9.172 -4.879 1 98.31 163 HIS A O 1
ATOM 1236 N N . ASN A 1 164 ? -2.281 -8.5 -2.744 1 98.5 164 ASN A N 1
ATOM 1237 C CA . ASN A 1 164 ? -1.146 -9.406 -2.627 1 98.5 164 ASN A CA 1
ATOM 1238 C C . ASN A 1 164 ? -1.598 -10.844 -2.381 1 98.5 164 ASN A C 1
ATOM 1240 O O . ASN A 1 164 ? -0.8 -11.781 -2.482 1 98.5 164 ASN A O 1
ATOM 1244 N N . LEU A 1 165 ? -2.816 -10.992 -2.027 1 98.69 165 LEU A N 1
ATOM 1245 C CA . LEU A 1 165 ? -3.516 -12.266 -2.01 1 98.69 165 LEU A CA 1
ATOM 1246 C C . LEU A 1 165 ? -4.707 -12.25 -2.963 1 98.69 165 LEU A C 1
ATOM 1248 O O . LEU A 1 165 ? -5.609 -11.422 -2.824 1 98.69 165 LEU A O 1
ATOM 1252 N N . PRO A 1 166 ? -4.668 -13.117 -3.947 1 98.69 166 PRO A N 1
ATOM 1253 C CA . PRO A 1 166 ? -5.629 -12.93 -5.035 1 98.69 166 PRO A CA 1
ATOM 1254 C C . PRO A 1 166 ? -6.926 -13.711 -4.812 1 98.69 166 PRO A C 1
ATOM 1256 O O . PRO A 1 166 ? -7.465 -14.305 -5.754 1 98.69 166 PRO A O 1
ATOM 1259 N N . SER A 1 167 ? -7.484 -13.688 -3.643 1 98.75 167 SER A N 1
ATOM 1260 C CA . SER A 1 167 ? -8.766 -14.328 -3.361 1 98.75 167 SER A CA 1
ATOM 1261 C C . SER A 1 167 ? -9.891 -13.703 -4.184 1 98.75 167 SER A C 1
ATOM 1263 O O . SER A 1 167 ? -10.797 -14.398 -4.645 1 98.75 167 SER A O 1
ATOM 1265 N N . TRP A 1 168 ? -9.828 -12.43 -4.375 1 98.25 168 TRP A N 1
ATOM 1266 C CA . TRP A 1 168 ? -10.844 -11.695 -5.121 1 98.25 168 TRP A CA 1
ATOM 1267 C C . TRP A 1 168 ? -11.055 -12.305 -6.504 1 98.25 168 TRP A C 1
ATOM 1269 O O . TRP A 1 168 ? -12.156 -12.25 -7.055 1 98.25 168 TRP A O 1
ATOM 1279 N N . ALA A 1 169 ? -10.039 -12.836 -7.035 1 98.62 169 ALA A N 1
ATOM 1280 C CA . ALA A 1 169 ? -10.039 -13.266 -8.43 1 98.62 169 ALA A CA 1
ATOM 1281 C C . ALA A 1 169 ? -10.828 -14.555 -8.609 1 98.62 169 ALA A C 1
ATOM 1283 O O . ALA A 1 169 ? -11.32 -14.852 -9.703 1 98.62 169 ALA A O 1
ATOM 1284 N N . ILE A 1 170 ? -11.031 -15.383 -7.477 1 98.62 170 ILE A N 1
ATOM 1285 C CA . ILE A 1 170 ? -11.617 -16.703 -7.715 1 98.62 170 ILE A CA 1
ATOM 1286 C C . ILE A 1 170 ? -12.664 -17 -6.645 1 98.62 170 ILE A C 1
ATOM 1288 O O . ILE A 1 170 ? -13.227 -18.094 -6.609 1 98.62 170 ILE A O 1
ATOM 1292 N N . ARG A 1 171 ? -12.922 -16.047 -5.781 1 98.38 171 ARG A N 1
ATOM 1293 C CA . ARG A 1 171 ? -13.852 -16.266 -4.68 1 98.38 171 ARG A CA 1
ATOM 1294 C C . ARG A 1 171 ? -15.203 -16.75 -5.195 1 98.38 171 ARG A C 1
ATOM 1296 O O . ARG A 1 171 ? -15.805 -17.656 -4.621 1 98.38 171 ARG A O 1
ATOM 1303 N N . LYS A 1 172 ? -15.641 -16.188 -6.23 1 97.31 172 LYS A N 1
ATOM 1304 C CA . LYS A 1 172 ? -16.984 -16.5 -6.73 1 97.31 172 LYS A CA 1
ATOM 1305 C C . LYS A 1 172 ? -17.016 -17.844 -7.453 1 97.31 172 LYS A C 1
ATOM 1307 O O . LYS A 1 172 ? -18.078 -18.375 -7.75 1 97.31 172 LYS A O 1
ATOM 1312 N N . ASP A 1 173 ? -15.859 -18.406 -7.688 1 97.75 173 ASP A N 1
ATOM 1313 C CA . ASP A 1 173 ? -15.766 -19.656 -8.453 1 97.75 173 ASP A CA 1
ATOM 1314 C C . ASP A 1 173 ? -15.797 -20.875 -7.539 1 97.75 173 ASP A C 1
ATOM 1316 O O . ASP A 1 173 ? -15.953 -22 -8.008 1 97.75 173 ASP A O 1
ATOM 1320 N N . VAL A 1 174 ? -15.672 -20.656 -6.246 1 97.56 174 VAL A N 1
ATOM 1321 C CA . VAL A 1 174 ? -15.328 -21.797 -5.422 1 97.56 174 VAL A CA 1
ATOM 1322 C C . VAL A 1 174 ? -16.266 -21.875 -4.215 1 97.56 174 VAL A C 1
ATOM 1324 O O . VAL A 1 174 ? -16.719 -20.844 -3.717 1 97.56 174 VAL A O 1
ATOM 1327 N N . THR A 1 175 ? -16.484 -23.062 -3.705 1 96.5 175 THR A N 1
ATOM 1328 C CA . THR A 1 175 ? -17.25 -23.266 -2.477 1 96.5 175 THR A CA 1
ATOM 1329 C C . THR A 1 175 ? -16.359 -23.016 -1.252 1 96.5 175 THR A C 1
ATOM 1331 O O . THR A 1 175 ? -16.781 -22.344 -0.309 1 96.5 175 THR A O 1
ATOM 1334 N N . HIS A 1 176 ? -15.141 -23.531 -1.288 1 97.06 176 HIS A N 1
ATOM 1335 C CA . HIS A 1 176 ? -14.18 -23.375 -0.2 1 97.06 176 HIS A CA 1
ATOM 1336 C C . HIS A 1 176 ? -12.859 -22.812 -0.707 1 97.06 176 HIS A C 1
ATOM 1338 O O . HIS A 1 176 ? -12.18 -23.453 -1.515 1 97.06 176 HIS A O 1
ATOM 1344 N N . LEU A 1 177 ? -12.531 -21.688 -0.212 1 98.31 177 LEU A N 1
ATOM 1345 C CA . LEU A 1 177 ? -11.312 -21.016 -0.655 1 98.31 177 LEU A CA 1
ATOM 1346 C C . LEU A 1 177 ? -10.234 -21.094 0.416 1 98.31 177 LEU A C 1
ATOM 1348 O O . LEU A 1 177 ? -10.438 -20.641 1.544 1 98.31 177 LEU A O 1
ATOM 1352 N N . ILE A 1 178 ? -9.117 -21.703 0.046 1 98.5 178 ILE A N 1
ATOM 1353 C CA . ILE A 1 178 ? -7.941 -21.75 0.904 1 98.5 178 ILE A CA 1
ATOM 1354 C C . ILE A 1 178 ? -6.93 -20.703 0.444 1 98.5 178 ILE A C 1
ATOM 1356 O O . ILE A 1 178 ? -6.504 -20.703 -0.714 1 98.5 178 ILE A O 1
ATOM 1360 N N . GLY A 1 179 ? -6.598 -19.797 1.313 1 98.69 179 GLY A N 1
ATOM 1361 C CA . GLY A 1 179 ? -5.523 -18.859 1.056 1 98.69 179 GLY A CA 1
ATOM 1362 C C . GLY A 1 179 ? -4.215 -19.25 1.724 1 98.69 179 GLY A C 1
ATOM 1363 O O . GLY A 1 179 ? -4.195 -19.594 2.904 1 98.69 179 GLY A O 1
ATOM 1364 N N . ILE A 1 180 ? -3.137 -19.25 0.969 1 98.69 180 ILE A N 1
ATOM 1365 C CA . ILE A 1 180 ? -1.793 -19.422 1.511 1 98.69 180 ILE A CA 1
ATOM 1366 C C . ILE A 1 180 ? -1.049 -18.094 1.476 1 98.69 180 ILE A C 1
ATOM 1368 O O . ILE A 1 180 ? -0.676 -17.609 0.404 1 98.69 180 ILE A O 1
ATOM 1372 N N . ASN A 1 181 ? -0.816 -17.516 2.607 1 98 181 ASN A N 1
ATOM 1373 C CA . ASN A 1 181 ? -0.178 -16.203 2.748 1 98 181 ASN A CA 1
ATOM 1374 C C . ASN A 1 181 ? 1.258 -16.344 3.248 1 98 181 ASN A C 1
ATOM 1376 O O . ASN A 1 181 ? 1.486 -16.672 4.41 1 98 181 ASN A O 1
ATOM 1380 N N . VAL A 1 182 ? 2.178 -16.016 2.379 1 96.75 182 VAL A N 1
ATOM 1381 C CA . VAL A 1 182 ? 3.582 -16.172 2.748 1 96.75 182 VAL A CA 1
ATOM 1382 C C . VAL A 1 182 ? 4.223 -14.797 2.93 1 96.75 182 VAL A C 1
ATOM 1384 O O . VAL A 1 182 ? 5.418 -14.625 2.684 1 96.75 182 VAL A O 1
ATOM 1387 N N . SER A 1 183 ? 3.441 -13.812 3.148 1 93.94 183 SER A N 1
ATOM 1388 C CA . SER A 1 183 ? 3.898 -12.453 3.42 1 93.94 183 SER A CA 1
ATOM 1389 C C . SER A 1 183 ? 3.58 -12.039 4.855 1 93.94 183 SER A C 1
ATOM 1391 O O . SER A 1 183 ? 2.736 -11.172 5.082 1 93.94 183 SER A O 1
ATOM 1393 N N . PRO A 1 184 ? 4.289 -12.633 5.75 1 90.62 184 PRO A N 1
ATOM 1394 C CA . PRO A 1 184 ? 4.039 -12.328 7.16 1 90.62 184 PRO A CA 1
ATOM 1395 C C . PRO A 1 184 ? 4.523 -10.938 7.559 1 90.62 184 PRO A C 1
ATOM 1397 O O . PRO A 1 184 ? 5.145 -10.242 6.75 1 90.62 184 PRO A O 1
ATOM 1400 N N . GLN A 1 185 ? 4.117 -10.586 8.719 1 87 185 GLN A N 1
ATOM 1401 C CA . GLN A 1 185 ? 4.648 -9.344 9.281 1 87 185 GLN A CA 1
ATOM 1402 C C . GLN A 1 185 ? 6.164 -9.414 9.422 1 87 185 GLN A C 1
ATOM 1404 O O . GLN A 1 185 ? 6.699 -10.391 9.961 1 87 185 GLN A O 1
ATOM 1409 N N . ILE A 1 186 ? 6.766 -8.398 8.875 1 83.38 186 ILE A N 1
ATOM 1410 C CA . ILE A 1 186 ? 8.219 -8.336 8.969 1 83.38 186 ILE A CA 1
ATOM 1411 C C . ILE A 1 186 ? 8.633 -8.023 10.406 1 83.38 186 ILE A C 1
ATOM 1413 O O . ILE A 1 186 ? 7.988 -7.215 11.078 1 83.38 186 ILE A O 1
ATOM 1417 N N . LYS A 1 187 ? 9.727 -8.555 10.812 1 83.56 187 LYS A N 1
ATOM 1418 C CA . LYS A 1 187 ? 10.281 -8.258 12.133 1 83.56 187 LYS A CA 1
ATOM 1419 C C . LYS A 1 187 ? 10.945 -6.887 12.156 1 83.56 187 LYS A C 1
ATOM 1421 O O . LYS A 1 187 ? 11.617 -6.5 11.195 1 83.56 187 LYS A O 1
ATOM 1426 N N . PRO A 1 188 ? 10.727 -6.219 13.305 1 87 188 PRO A N 1
ATOM 1427 C CA . PRO A 1 188 ? 11.414 -4.934 13.438 1 87 188 PRO A CA 1
ATOM 1428 C C . PRO A 1 188 ? 12.93 -5.059 13.32 1 87 188 PRO A C 1
ATOM 1430 O O . PRO A 1 188 ? 13.5 -6.078 13.703 1 87 188 PRO A O 1
ATOM 1433 N N . GLY A 1 189 ? 13.508 -4.082 12.75 1 86.88 189 GLY A N 1
ATOM 1434 C CA . GLY A 1 189 ? 14.938 -3.965 12.547 1 86.88 189 GLY A CA 1
ATOM 1435 C C . GLY A 1 189 ? 15.32 -2.801 11.656 1 86.88 189 GLY A C 1
ATOM 1436 O O . GLY A 1 189 ? 14.484 -2.268 10.93 1 86.88 189 GLY A O 1
ATOM 1437 N N . ARG A 1 190 ? 16.578 -2.508 11.773 1 86.06 190 ARG A N 1
ATOM 1438 C CA . ARG A 1 190 ? 17.047 -1.366 11 1 86.06 190 ARG A CA 1
ATOM 1439 C C . ARG A 1 190 ? 16.953 -1.647 9.5 1 86.06 190 ARG A C 1
ATOM 1441 O O . ARG A 1 190 ? 17.422 -2.684 9.023 1 86.06 190 ARG A O 1
ATOM 1448 N N . SER A 1 191 ? 16.266 -0.814 8.789 1 80.31 191 SER A N 1
ATOM 1449 C CA . SER A 1 191 ? 16.172 -0.912 7.34 1 80.31 191 SER A CA 1
ATOM 1450 C C . SER A 1 191 ? 17.484 -0.512 6.672 1 80.31 191 SER A C 1
ATOM 1452 O O . SER A 1 191 ? 18.234 0.3 7.211 1 80.31 191 SER A O 1
ATOM 1454 N N . SER A 1 192 ? 17.672 -1.259 5.566 1 77.56 192 SER A N 1
ATOM 1455 C CA . SER A 1 192 ? 18.797 -0.773 4.77 1 77.56 192 SER A CA 1
ATOM 1456 C C . SER A 1 192 ? 18.531 0.643 4.266 1 77.56 192 SER A C 1
ATOM 1458 O O . SER A 1 192 ? 17.406 0.993 3.924 1 77.56 192 SER A O 1
ATOM 1460 N N . GLY A 1 193 ? 19.391 1.516 4.527 1 74.19 193 GLY A N 1
ATOM 1461 C CA . GLY A 1 193 ? 19.25 2.908 4.137 1 74.19 193 GLY A CA 1
ATOM 1462 C C . GLY A 1 193 ? 19.359 3.123 2.639 1 74.19 193 GLY A C 1
ATOM 1463 O O . GLY A 1 193 ? 19.141 4.234 2.148 1 74.19 193 GLY A O 1
ATOM 1464 N N . ASN A 1 194 ? 19.516 2.002 1.858 1 80.44 194 ASN A N 1
ATOM 1465 C CA . ASN A 1 194 ? 19.594 2.184 0.413 1 80.44 194 ASN A CA 1
ATOM 1466 C C . ASN A 1 194 ? 18.203 2.125 -0.232 1 80.44 194 ASN A C 1
ATOM 1468 O O . ASN A 1 194 ? 17.234 1.715 0.406 1 80.44 194 ASN A O 1
ATOM 1472 N N . ILE A 1 195 ? 18.094 2.564 -1.454 1 80.69 195 ILE A N 1
ATOM 1473 C CA . ILE A 1 195 ? 16.812 2.818 -2.125 1 80.69 195 ILE A CA 1
ATOM 1474 C C . ILE A 1 195 ? 16.047 1.51 -2.283 1 80.69 195 ILE A C 1
ATOM 1476 O O . ILE A 1 195 ? 14.828 1.477 -2.111 1 80.69 195 ILE A O 1
ATOM 1480 N N . ILE A 1 196 ? 16.719 0.445 -2.596 1 82.31 196 ILE A N 1
ATOM 1481 C CA . ILE A 1 196 ? 16.062 -0.839 -2.816 1 82.31 196 ILE A CA 1
ATOM 1482 C C . ILE A 1 196 ? 15.523 -1.379 -1.49 1 82.31 196 ILE A C 1
ATOM 1484 O O . ILE A 1 196 ? 14.414 -1.91 -1.432 1 82.31 196 ILE A O 1
ATOM 1488 N N . GLY A 1 197 ? 16.359 -1.274 -0.471 1 84.75 197 GLY A N 1
ATOM 1489 C CA . GLY A 1 197 ? 15.922 -1.692 0.85 1 84.75 197 GLY A CA 1
ATOM 1490 C C . GLY A 1 197 ? 14.703 -0.937 1.336 1 84.75 197 GLY A C 1
ATOM 1491 O O . GLY A 1 197 ? 13.758 -1.54 1.846 1 84.75 197 GLY A O 1
ATOM 1492 N N . VAL A 1 198 ? 14.703 0.369 1.156 1 88.75 198 VAL A N 1
ATOM 1493 C CA . VAL A 1 198 ? 13.586 1.222 1.561 1 88.75 198 VAL A CA 1
ATOM 1494 C C . VAL A 1 198 ? 12.352 0.891 0.724 1 88.75 198 VAL A C 1
ATOM 1496 O O . VAL A 1 198 ? 11.258 0.746 1.261 1 88.75 198 VAL A O 1
ATOM 1499 N N . ALA A 1 199 ? 12.555 0.745 -0.54 1 88.31 199 ALA A N 1
ATOM 1500 C CA . ALA A 1 199 ? 11.453 0.423 -1.448 1 88.31 199 ALA A CA 1
ATOM 1501 C C . ALA A 1 199 ? 10.836 -0.928 -1.103 1 88.31 199 ALA A C 1
ATOM 1503 O O . ALA A 1 199 ? 9.609 -1.055 -1.029 1 88.31 199 ALA A O 1
ATOM 1504 N N . SER A 1 200 ? 11.68 -1.893 -0.877 1 88.44 200 SER A N 1
ATOM 1505 C CA . SER A 1 200 ? 11.211 -3.25 -0.621 1 88.44 200 SER A CA 1
ATOM 1506 C C . SER A 1 200 ? 10.445 -3.328 0.696 1 88.44 200 SER A 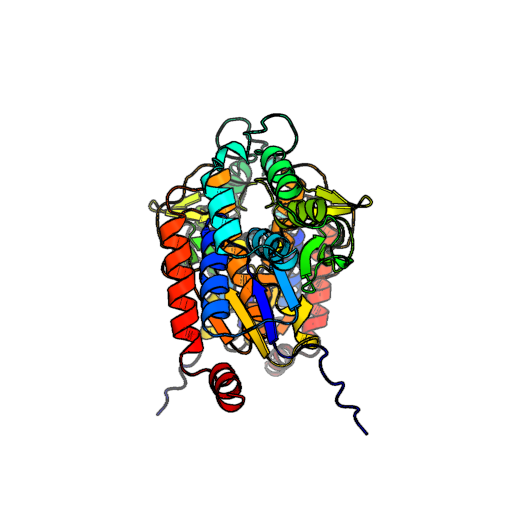C 1
ATOM 1508 O O . SER A 1 200 ? 9.375 -3.938 0.762 1 88.44 200 SER A O 1
ATOM 1510 N N . ARG A 1 201 ? 10.992 -2.738 1.699 1 91.69 201 ARG A N 1
ATOM 1511 C CA . ARG A 1 201 ? 10.32 -2.764 2.994 1 91.69 201 ARG A CA 1
ATOM 1512 C C . ARG A 1 201 ? 8.992 -2.01 2.938 1 91.69 201 ARG A C 1
ATOM 1514 O O . ARG A 1 201 ? 7.988 -2.471 3.482 1 91.69 201 ARG A O 1
ATOM 1521 N N . SER A 1 202 ? 9 -0.832 2.359 1 94.81 202 SER A N 1
ATOM 1522 C CA . SER A 1 202 ? 7.766 -0.072 2.199 1 94.81 202 SER A CA 1
ATOM 1523 C C . SER A 1 202 ? 6.727 -0.865 1.41 1 94.81 202 SER A C 1
ATOM 1525 O O . SER A 1 202 ? 5.555 -0.916 1.791 1 94.81 202 SER A O 1
ATOM 1527 N N . PHE A 1 203 ? 7.145 -1.479 0.324 1 94.69 203 PHE A N 1
ATOM 1528 C CA . PHE A 1 203 ? 6.254 -2.289 -0.499 1 94.69 203 PHE A CA 1
ATOM 1529 C C . PHE A 1 203 ? 5.652 -3.43 0.314 1 94.69 203 PHE A C 1
ATOM 1531 O O . PHE A 1 203 ? 4.453 -3.693 0.229 1 94.69 203 PHE A O 1
ATOM 1538 N N . HIS A 1 204 ? 6.488 -4.07 1.049 1 93.81 204 HIS A N 1
ATOM 1539 C CA . HIS A 1 204 ? 6.023 -5.184 1.87 1 93.81 204 HIS A CA 1
ATOM 1540 C C . HIS A 1 204 ? 4.957 -4.727 2.863 1 93.81 204 HIS A C 1
ATOM 1542 O O . HIS A 1 204 ? 3.922 -5.375 3.008 1 93.81 204 HIS A O 1
ATOM 1548 N N . LEU A 1 205 ? 5.254 -3.641 3.525 1 95.25 205 LEU A N 1
ATOM 1549 C CA . LEU A 1 205 ? 4.293 -3.109 4.488 1 95.25 205 LEU A CA 1
ATOM 1550 C C . LEU A 1 205 ? 2.961 -2.799 3.812 1 95.25 205 LEU A C 1
ATOM 1552 O O . LEU A 1 205 ? 1.9 -3.154 4.332 1 95.25 205 LEU A O 1
ATOM 1556 N N . MET A 1 206 ? 3.055 -2.197 2.711 1 97.06 206 MET A N 1
ATOM 1557 C CA . MET A 1 206 ? 1.853 -1.769 2 1 97.06 206 MET A CA 1
ATOM 1558 C C . MET A 1 206 ? 1.101 -2.969 1.432 1 97.06 206 MET A C 1
ATOM 1560 O O . MET A 1 206 ? -0.131 -3.004 1.462 1 97.06 206 MET A O 1
ATOM 1564 N N . SER A 1 207 ? 1.838 -3.895 0.905 1 96.94 207 SER A N 1
ATOM 1565 C CA . SER A 1 207 ? 1.215 -5.074 0.311 1 96.94 207 SER A CA 1
ATOM 1566 C C . SER A 1 207 ? 0.531 -5.93 1.371 1 96.94 207 SER A C 1
ATOM 1568 O O . SER A 1 207 ? -0.504 -6.547 1.105 1 96.94 207 SER A O 1
ATOM 1570 N N . ARG A 1 208 ? 1.095 -6.008 2.525 1 94.12 208 ARG A N 1
ATOM 1571 C CA . ARG A 1 208 ? 0.451 -6.73 3.617 1 94.12 208 ARG A CA 1
ATOM 1572 C C . ARG A 1 208 ? -0.901 -6.113 3.959 1 94.12 208 ARG A C 1
ATOM 1574 O O . ARG A 1 208 ? -1.868 -6.832 4.223 1 94.12 208 ARG A O 1
ATOM 1581 N N . ASN A 1 209 ? -0.88 -4.863 3.918 1 92.88 209 ASN A N 1
ATOM 1582 C CA . ASN A 1 209 ? -2.125 -4.168 4.23 1 92.88 209 ASN A CA 1
ATOM 1583 C C . ASN A 1 209 ? -3.211 -4.469 3.203 1 92.88 209 ASN A C 1
ATOM 1585 O O . ASN A 1 209 ? -4.375 -4.66 3.561 1 92.88 209 ASN A O 1
ATOM 1589 N N . ASN A 1 210 ? -2.881 -4.547 1.976 1 94.56 210 ASN A N 1
ATOM 1590 C CA . ASN A 1 210 ? -3.914 -4.688 0.955 1 94.56 210 ASN A CA 1
ATOM 1591 C C . ASN A 1 210 ? -4.375 -6.137 0.82 1 94.56 210 ASN A C 1
ATOM 1593 O O . ASN A 1 210 ? -5.293 -6.43 0.053 1 94.56 210 ASN A O 1
ATOM 1597 N N . ALA A 1 211 ? -3.754 -7.031 1.551 1 96.25 211 ALA A N 1
ATOM 1598 C CA . ALA A 1 211 ? -4.164 -8.43 1.539 1 96.25 211 ALA A CA 1
ATOM 1599 C C . ALA A 1 211 ? -5.289 -8.68 2.535 1 96.25 211 ALA A C 1
ATOM 1601 O O . ALA A 1 211 ? -5.934 -9.734 2.502 1 96.25 211 ALA A O 1
ATOM 1602 N N . THR A 1 212 ? -5.574 -7.793 3.418 1 93.88 212 THR A N 1
ATOM 1603 C CA . THR A 1 212 ? -6.492 -7.988 4.531 1 93.88 212 THR A CA 1
ATOM 1604 C C . THR A 1 212 ? -7.891 -8.328 4.023 1 93.88 212 THR A C 1
ATOM 1606 O O . THR A 1 212 ? -8.516 -9.281 4.492 1 93.88 212 THR A O 1
ATOM 1609 N N . ALA A 1 213 ? -8.391 -7.586 3.051 1 93.88 213 ALA A N 1
ATOM 1610 C CA . ALA A 1 213 ? -9.719 -7.844 2.512 1 93.88 213 ALA A CA 1
ATOM 1611 C C . ALA A 1 213 ? -9.797 -9.227 1.869 1 93.88 213 ALA A C 1
ATOM 1613 O O . ALA A 1 213 ? -10.82 -9.906 1.966 1 93.88 213 ALA A O 1
ATOM 1614 N N . ASP A 1 214 ? -8.742 -9.586 1.225 1 97.75 214 ASP A N 1
ATOM 1615 C CA . ASP A 1 214 ? -8.688 -10.883 0.561 1 97.75 214 ASP A CA 1
ATOM 1616 C C . ASP A 1 214 ? -8.617 -12.016 1.579 1 97.75 214 ASP A C 1
ATOM 1618 O O . ASP A 1 214 ? -9.156 -13.102 1.345 1 97.75 214 ASP A O 1
ATOM 1622 N N . ILE A 1 215 ? -7.91 -11.828 2.66 1 97.62 215 ILE A N 1
ATOM 1623 C CA . ILE A 1 215 ? -7.852 -12.812 3.736 1 97.62 215 ILE A CA 1
ATOM 1624 C C . ILE A 1 215 ? -9.258 -13.086 4.262 1 97.62 215 ILE A C 1
ATOM 1626 O O . ILE A 1 215 ? -9.625 -14.234 4.5 1 97.62 215 ILE A O 1
ATOM 1630 N N . GLU A 1 216 ? -10.094 -12.07 4.316 1 96.75 216 GLU A N 1
ATOM 1631 C CA . GLU A 1 216 ? -11.453 -12.195 4.824 1 96.75 216 GLU A CA 1
ATOM 1632 C C . GLU A 1 216 ? -12.336 -12.992 3.865 1 96.75 216 GLU A C 1
ATOM 1634 O O . GLU A 1 216 ? -13.352 -13.555 4.27 1 96.75 216 GLU A O 1
ATOM 1639 N N . LEU A 1 217 ? -11.938 -13.078 2.658 1 97.94 217 LEU A N 1
ATOM 1640 C CA . LEU A 1 217 ? -12.695 -13.812 1.657 1 97.94 217 LEU A CA 1
ATOM 1641 C C . LEU A 1 217 ? -12.414 -15.305 1.744 1 97.94 217 LEU A C 1
ATOM 1643 O O . LEU A 1 217 ? -13.141 -16.109 1.17 1 97.94 217 LEU A O 1
ATOM 1647 N N . CYS A 1 218 ? -11.367 -15.688 2.412 1 98.06 218 CYS A N 1
ATOM 1648 C CA . CYS A 1 218 ? -10.969 -17.094 2.486 1 98.06 218 CYS A CA 1
ATOM 1649 C C . CYS A 1 218 ? -11.766 -17.828 3.559 1 98.06 218 CYS A C 1
ATOM 1651 O O . CYS A 1 218 ? -12.078 -17.25 4.605 1 98.06 218 CYS A O 1
ATOM 1653 N N . ASP A 1 219 ? -12.07 -19.031 3.273 1 97.38 219 ASP A N 1
ATOM 1654 C CA . ASP A 1 219 ? -12.68 -19.891 4.281 1 97.38 219 ASP A CA 1
ATOM 1655 C C . ASP A 1 219 ? -11.617 -20.453 5.223 1 97.38 219 ASP A C 1
ATOM 1657 O O . ASP A 1 219 ? -11.898 -20.719 6.395 1 97.38 219 ASP A O 1
ATOM 1661 N N . THR A 1 220 ? -10.484 -20.734 4.703 1 97.38 220 THR A N 1
ATOM 1662 C CA . THR A 1 220 ? -9.312 -21.156 5.453 1 97.38 220 THR A CA 1
ATOM 1663 C C . THR A 1 220 ? -8.078 -20.359 5.039 1 97.38 220 THR A C 1
ATOM 1665 O O . THR A 1 220 ? -7.812 -20.203 3.846 1 97.38 220 THR A O 1
ATOM 1668 N N . ILE A 1 221 ? -7.383 -19.859 6.031 1 97.75 221 ILE A N 1
ATOM 1669 C CA . ILE A 1 221 ? -6.148 -19.141 5.746 1 97.75 221 ILE A CA 1
ATOM 1670 C C . ILE A 1 221 ? -4.961 -19.875 6.367 1 97.75 221 ILE A C 1
ATOM 1672 O O . ILE A 1 221 ? -5.004 -20.25 7.539 1 97.75 221 ILE A O 1
ATOM 1676 N N . VAL A 1 222 ? -3.992 -20.141 5.59 1 97.62 222 VAL A N 1
ATOM 1677 C CA . VAL A 1 222 ? -2.691 -20.625 6.039 1 97.62 222 VAL A CA 1
ATOM 1678 C C . VAL A 1 222 ? -1.697 -19.469 6.098 1 97.62 222 VAL A C 1
ATOM 1680 O O . VAL A 1 222 ? -1.274 -18.953 5.059 1 97.62 222 VAL A O 1
ATOM 1683 N N . SER A 1 223 ? -1.345 -19.031 7.227 1 95.06 223 SER A N 1
ATOM 1684 C CA . SER A 1 223 ? -0.332 -18 7.414 1 95.06 223 SER A CA 1
ATOM 1685 C C . SER A 1 223 ? 1.017 -18.609 7.781 1 95.06 223 SER A C 1
ATOM 1687 O O . SER A 1 223 ? 1.127 -19.328 8.773 1 95.06 223 SER A O 1
ATOM 1689 N N . VAL A 1 224 ? 2 -18.281 7.02 1 94.31 224 VAL A N 1
ATOM 1690 C CA . VAL A 1 224 ? 3.324 -18.844 7.285 1 94.31 224 VAL A CA 1
ATOM 1691 C C . VAL A 1 224 ? 4.191 -17.797 7.984 1 94.31 224 VAL A C 1
ATOM 1693 O O . VAL A 1 224 ? 5.07 -17.188 7.363 1 94.31 224 VAL A O 1
ATOM 1696 N N . ASP A 1 225 ? 4.09 -17.672 9.203 1 87.25 225 ASP A N 1
ATOM 1697 C CA . ASP A 1 225 ? 4.691 -16.594 9.977 1 87.25 225 ASP A CA 1
ATOM 1698 C C . ASP A 1 225 ? 6.145 -16.906 10.32 1 87.25 225 ASP A C 1
ATOM 1700 O O . ASP A 1 225 ? 6.938 -16 10.586 1 87.25 225 ASP A O 1
ATOM 1704 N N . SER A 1 226 ? 6.477 -18.141 10.266 1 82.69 226 SER A N 1
ATOM 1705 C CA . SER A 1 226 ? 7.793 -18.594 10.703 1 82.69 226 SER A CA 1
ATOM 1706 C C . SER A 1 226 ? 8.883 -18.125 9.742 1 82.69 226 SER A C 1
ATOM 1708 O O . SER A 1 226 ? 10.07 -18.25 10.055 1 82.69 226 SER A O 1
ATOM 1710 N N . ILE A 1 227 ? 8.477 -17.578 8.68 1 81.5 227 ILE A N 1
ATOM 1711 C CA . ILE A 1 227 ? 9.484 -17.172 7.695 1 81.5 227 ILE A CA 1
ATOM 1712 C C . ILE A 1 227 ? 9.578 -15.648 7.656 1 81.5 227 ILE A C 1
ATOM 1714 O O . ILE A 1 227 ? 10.086 -15.078 6.684 1 81.5 227 ILE A O 1
ATOM 1718 N N . ALA A 1 228 ? 9.133 -14.977 8.57 1 78.44 228 ALA A N 1
ATOM 1719 C CA . ALA A 1 228 ? 9.117 -13.523 8.641 1 78.44 228 ALA A CA 1
ATOM 1720 C C . ALA A 1 228 ? 10.539 -12.953 8.656 1 78.44 228 ALA A C 1
ATOM 1722 O O . ALA A 1 228 ? 10.766 -11.82 8.234 1 78.44 228 ALA A O 1
ATOM 1723 N N . ASP A 1 229 ? 11.445 -13.711 9.078 1 76 229 ASP A N 1
ATOM 1724 C CA . ASP A 1 229 ? 12.82 -13.25 9.234 1 76 229 ASP A CA 1
ATOM 1725 C C . ASP A 1 229 ? 13.633 -13.508 7.965 1 76 229 ASP A C 1
ATOM 1727 O O . ASP A 1 229 ? 14.797 -13.102 7.871 1 76 229 ASP A O 1
ATOM 1731 N N . MET A 1 230 ? 12.992 -14.133 7.059 1 74.31 230 MET A N 1
ATOM 1732 C CA . MET A 1 230 ? 13.719 -14.484 5.844 1 74.31 230 MET A CA 1
ATOM 1733 C C . MET A 1 230 ? 13.523 -13.43 4.762 1 74.31 230 MET A C 1
ATOM 1735 O O . MET A 1 230 ? 12.43 -12.875 4.617 1 74.31 230 MET A O 1
ATOM 1739 N N . GLY A 1 231 ? 14.609 -13.141 4.051 1 73.06 231 GLY A N 1
ATOM 1740 C CA . GLY A 1 231 ? 14.594 -12.117 3.016 1 73.06 231 GLY A CA 1
ATOM 1741 C C . GLY A 1 231 ? 13.797 -12.523 1.79 1 73.06 231 GLY A C 1
ATOM 1742 O O . GLY A 1 231 ? 13.664 -13.711 1.492 1 73.06 231 GLY A O 1
ATOM 1743 N N . VAL A 1 232 ? 13.305 -11.523 1.112 1 71 232 VAL A N 1
ATOM 1744 C CA . VAL A 1 232 ? 12.461 -11.781 -0.052 1 71 232 VAL A CA 1
ATOM 1745 C C . VAL A 1 232 ? 13.336 -11.945 -1.294 1 71 232 VAL A C 1
ATOM 1747 O O . VAL A 1 232 ? 12.859 -12.406 -2.336 1 71 232 VAL A O 1
ATOM 1750 N N . PHE A 1 233 ? 14.539 -11.664 -1.166 1 67.19 233 PHE A N 1
ATOM 1751 C CA . PHE A 1 233 ? 15.438 -11.789 -2.312 1 67.19 233 PHE A CA 1
ATOM 1752 C C . PHE A 1 233 ? 16.594 -12.727 -2.002 1 67.19 233 PHE A C 1
ATOM 1754 O O . PHE A 1 233 ? 17.719 -12.5 -2.443 1 67.19 233 PHE A O 1
ATOM 1761 N N . THR A 1 234 ? 16.406 -13.68 -1.128 1 67.06 234 THR A N 1
ATOM 1762 C CA . THR A 1 234 ? 17.453 -14.648 -0.807 1 67.06 234 THR A CA 1
ATOM 1763 C C . THR A 1 234 ? 17 -16.062 -1.188 1 67.06 234 THR A C 1
ATOM 1765 O O . THR A 1 234 ? 15.82 -16.391 -1.106 1 67.06 234 THR A O 1
ATOM 1768 N N . LEU A 1 235 ? 17.953 -16.891 -1.678 1 69 235 LEU A N 1
ATOM 1769 C CA . LEU A 1 235 ? 17.656 -18.281 -1.993 1 69 235 LEU A CA 1
ATOM 1770 C C . LEU A 1 235 ? 18.297 -19.234 -0.982 1 69 235 LEU A C 1
ATOM 1772 O O . LEU A 1 235 ? 18.203 -20.453 -1.115 1 69 235 LEU A O 1
ATOM 1776 N N . LYS A 1 236 ? 18.875 -18.734 0.024 1 72.75 236 LYS A N 1
ATOM 1777 C CA . LYS A 1 236 ? 19.656 -19.547 0.948 1 72.75 236 LYS A CA 1
ATOM 1778 C C . LYS A 1 236 ? 18.75 -20.391 1.843 1 72.75 236 LYS A C 1
ATOM 1780 O O . LYS A 1 236 ? 19.141 -21.469 2.293 1 72.75 236 LYS A O 1
ATOM 1785 N N . GLU A 1 237 ? 17.516 -20.047 2.012 1 83.81 237 GLU A N 1
ATOM 1786 C CA . GLU A 1 237 ? 16.672 -20.734 2.988 1 83.81 237 GLU A CA 1
ATOM 1787 C C . GLU A 1 237 ? 15.453 -21.359 2.322 1 83.81 237 GLU A C 1
ATOM 1789 O O . GLU A 1 237 ? 14.383 -21.438 2.928 1 83.81 237 GLU A O 1
ATOM 1794 N N . LYS A 1 238 ? 15.703 -21.953 1.191 1 88.12 238 LYS A N 1
ATOM 1795 C CA . LYS A 1 238 ? 14.578 -22.469 0.418 1 88.12 238 LYS A CA 1
ATOM 1796 C C . LYS A 1 238 ? 13.938 -23.672 1.114 1 88.12 238 LYS A C 1
ATOM 1798 O O . LYS A 1 238 ? 12.711 -23.781 1.169 1 88.12 238 LYS A O 1
ATOM 1803 N N . GLU A 1 239 ? 14.758 -24.609 1.649 1 89.94 239 GLU A N 1
ATOM 1804 C CA . GLU A 1 239 ? 14.242 -25.797 2.307 1 89.94 239 GLU A CA 1
ATOM 1805 C C . GLU A 1 239 ? 13.469 -25.453 3.572 1 89.94 239 GLU A C 1
ATOM 1807 O O . GLU A 1 239 ? 12.43 -26.047 3.861 1 89.94 239 GLU A O 1
ATOM 1812 N N . ARG A 1 240 ? 14.008 -24.531 4.266 1 92.12 240 ARG A N 1
ATOM 1813 C CA . ARG A 1 240 ? 13.32 -24.078 5.469 1 92.12 240 ARG A CA 1
ATOM 1814 C C . ARG A 1 240 ? 11.977 -23.453 5.125 1 92.12 240 ARG A C 1
ATOM 1816 O O . ARG A 1 240 ? 10.984 -23.656 5.828 1 92.12 240 ARG A O 1
ATOM 1823 N N . MET A 1 241 ? 11.938 -22.672 4.117 1 93.19 241 MET A N 1
ATOM 1824 C CA . MET A 1 241 ? 10.695 -22.047 3.67 1 93.19 241 MET A CA 1
ATOM 1825 C C . MET A 1 241 ? 9.68 -23.109 3.246 1 93.19 241 MET A C 1
ATOM 1827 O O . MET A 1 241 ? 8.508 -23.031 3.621 1 93.19 241 MET A O 1
ATOM 1831 N N . PHE A 1 242 ? 10.172 -24.078 2.523 1 95.5 242 PHE A N 1
ATOM 1832 C CA . PHE A 1 242 ? 9.328 -25.188 2.115 1 95.5 242 PHE A CA 1
ATOM 1833 C C . PHE A 1 242 ? 8.703 -25.859 3.328 1 95.5 242 PHE A C 1
ATOM 1835 O O . PHE A 1 242 ? 7.488 -26.062 3.383 1 95.5 242 PHE A O 1
ATOM 1842 N N . LYS A 1 243 ? 9.523 -26.188 4.297 1 96.44 243 LYS A N 1
ATOM 1843 C CA . LYS A 1 243 ? 9.07 -26.875 5.5 1 96.44 243 LYS A CA 1
ATOM 1844 C C . LYS A 1 243 ? 8.07 -26.031 6.273 1 96.44 243 LYS A C 1
ATOM 1846 O O . LYS A 1 243 ? 7.082 -26.547 6.805 1 96.44 243 LYS A O 1
ATOM 1851 N N . SER A 1 244 ? 8.297 -24.797 6.336 1 96.19 244 SER A N 1
ATOM 1852 C CA . SER A 1 244 ? 7.395 -23.875 7.039 1 96.19 244 SER A CA 1
ATOM 1853 C C . SER A 1 244 ? 6.008 -23.875 6.402 1 96.19 244 SER A C 1
ATOM 1855 O O . SER A 1 244 ? 4.996 -23.875 7.109 1 96.19 244 SER A O 1
ATOM 1857 N N . GLY A 1 245 ? 5.969 -23.828 5.082 1 97.69 245 GLY A N 1
ATOM 1858 C CA . GLY A 1 245 ? 4.691 -23.891 4.391 1 97.69 245 GLY A CA 1
ATOM 1859 C C . GLY A 1 245 ? 3.973 -25.219 4.609 1 97.69 245 GLY A C 1
ATOM 1860 O O . GLY A 1 245 ? 2.754 -25.25 4.793 1 97.69 245 GLY A O 1
ATOM 1861 N N . TYR A 1 246 ? 4.789 -26.266 4.605 1 97.88 246 TYR A N 1
ATOM 1862 C CA . TYR A 1 246 ? 4.262 -27.609 4.82 1 97.88 246 TYR A CA 1
ATOM 1863 C C . TYR A 1 246 ? 3.592 -27.719 6.184 1 97.88 246 TYR A C 1
ATOM 1865 O O . TYR A 1 246 ? 2.42 -28.078 6.277 1 97.88 246 TYR A O 1
ATOM 1873 N N . TYR A 1 247 ? 4.266 -27.297 7.199 1 97.56 247 TYR A N 1
ATOM 1874 C CA . TYR A 1 247 ? 3.768 -27.469 8.562 1 97.56 247 TYR A CA 1
ATOM 1875 C C . TYR A 1 247 ? 2.635 -26.5 8.852 1 97.56 247 TYR A C 1
ATOM 1877 O O . TYR A 1 247 ? 1.68 -26.828 9.555 1 97.56 247 TYR A O 1
ATOM 1885 N N . ALA A 1 248 ? 2.734 -25.297 8.383 1 97.31 248 ALA A N 1
ATOM 1886 C CA . ALA A 1 248 ? 1.65 -24.344 8.57 1 97.31 248 ALA A CA 1
ATOM 1887 C C . ALA A 1 248 ? 0.354 -24.844 7.949 1 97.31 248 ALA A C 1
ATOM 1889 O O . ALA A 1 248 ? -0.725 -24.672 8.516 1 97.31 248 ALA A O 1
ATOM 1890 N N . THR A 1 249 ? 0.467 -25.438 6.781 1 97.81 249 THR A N 1
ATOM 1891 C CA . THR A 1 249 ? -0.705 -25.953 6.082 1 97.81 249 THR A CA 1
ATOM 1892 C C . THR A 1 249 ? -1.302 -27.141 6.832 1 97.81 249 THR A C 1
ATOM 1894 O O . THR A 1 249 ? -2.518 -27.219 7.027 1 97.81 249 THR A O 1
ATOM 1897 N N . LYS A 1 250 ? -0.481 -28.078 7.266 1 97 250 LYS A N 1
ATOM 1898 C CA . LYS A 1 250 ? -0.947 -29.219 8.047 1 97 250 LYS A CA 1
ATOM 1899 C C . LYS A 1 250 ? -1.677 -28.75 9.305 1 97 250 LYS A C 1
ATOM 1901 O O . LYS A 1 250 ? -2.729 -29.297 9.656 1 97 250 LYS A O 1
ATOM 1906 N N . LYS A 1 251 ? -1.147 -27.75 9.906 1 96.31 251 LYS A N 1
ATOM 1907 C CA . LYS A 1 251 ? -1.744 -27.219 11.125 1 96.31 251 LYS A CA 1
ATOM 1908 C C . LYS A 1 251 ? -3.09 -26.562 10.836 1 96.31 251 LYS A C 1
ATOM 1910 O O . LYS A 1 251 ? -4.066 -26.797 11.555 1 96.31 251 LYS A O 1
ATOM 1915 N N . ALA A 1 252 ? -3.16 -25.719 9.828 1 95.88 252 ALA A N 1
ATOM 1916 C CA . ALA A 1 252 ? -4.367 -24.969 9.5 1 95.88 252 ALA A CA 1
ATOM 1917 C C . ALA A 1 252 ? -5.508 -25.906 9.102 1 95.88 252 ALA A C 1
ATOM 1919 O O . ALA A 1 252 ? -6.68 -25.594 9.328 1 95.88 252 ALA A O 1
ATOM 1920 N N . LEU A 1 253 ? -5.133 -27.047 8.578 1 95.31 253 LEU A N 1
ATOM 1921 C CA . LEU A 1 253 ? -6.156 -27.938 8.031 1 95.31 253 LEU A CA 1
ATOM 1922 C C . LEU A 1 253 ? -6.387 -29.125 8.953 1 95.31 253 LEU A C 1
ATOM 1924 O O . LEU A 1 253 ? -7.152 -30.031 8.617 1 95.31 253 LEU A O 1
ATOM 1928 N N . ALA A 1 254 ? -5.77 -29.172 10.094 1 90 254 ALA A N 1
ATOM 1929 C CA . ALA A 1 254 ? -5.836 -30.312 11 1 90 254 ALA A CA 1
ATOM 1930 C C . ALA A 1 254 ? -7.281 -30.656 11.336 1 90 254 ALA A C 1
ATOM 1932 O O . ALA A 1 254 ? -7.645 -31.844 11.375 1 90 254 ALA A O 1
ATOM 1933 N N . ASP A 1 255 ? -8.18 -29.656 11.492 1 84.31 255 ASP A N 1
ATOM 1934 C CA . ASP A 1 255 ? -9.562 -29.922 11.859 1 84.31 255 ASP A CA 1
ATOM 1935 C C . ASP A 1 255 ? -10.523 -29.453 10.773 1 84.31 255 ASP A C 1
ATOM 1937 O O . ASP A 1 255 ? -11.688 -29.156 11.055 1 84.31 255 ASP A O 1
ATOM 1941 N N . SER A 1 256 ? -9.984 -29.469 9.625 1 85.88 256 SER A N 1
ATOM 1942 C CA . SER A 1 256 ? -10.797 -28.906 8.539 1 85.88 256 SER A CA 1
ATOM 1943 C C . SER A 1 256 ? -11.844 -29.922 8.07 1 85.88 256 SER A C 1
ATOM 1945 O O . SER A 1 256 ? -11.562 -31.109 7.969 1 85.88 256 SER A O 1
ATOM 1947 N N . PRO A 1 257 ? -13 -29.484 7.824 1 79.06 257 PRO A N 1
ATOM 1948 C CA . PRO A 1 257 ? -14.031 -30.359 7.266 1 79.06 257 PRO A CA 1
ATOM 1949 C C . PRO A 1 257 ? -13.641 -30.938 5.91 1 79.06 257 PRO A C 1
ATOM 1951 O O . PRO A 1 257 ? -14.242 -31.922 5.457 1 79.06 257 PRO A O 1
ATOM 1954 N N . LEU A 1 258 ? -12.727 -30.375 5.297 1 83.12 258 LEU A N 1
ATOM 1955 C CA . LEU A 1 258 ? -12.266 -30.859 3.996 1 83.12 258 LEU A CA 1
ATOM 1956 C C . LEU A 1 258 ? -11.625 -32.219 4.113 1 83.12 258 LEU A C 1
ATOM 1958 O O . LEU A 1 258 ? -11.492 -32.938 3.121 1 83.12 258 LEU A O 1
ATOM 1962 N N . LEU A 1 259 ? -11.125 -32.438 5.262 1 76.25 259 LEU A N 1
ATOM 1963 C CA . LEU A 1 259 ? -10.477 -33.719 5.488 1 76.25 259 LEU A CA 1
ATOM 1964 C C . LEU A 1 259 ? -11.508 -34.844 5.668 1 76.25 259 LEU A C 1
ATOM 1966 O O . LEU A 1 259 ? -11.234 -36 5.355 1 76.25 259 LEU A O 1
ATOM 1970 N N . LYS A 1 260 ? -12.531 -34.5 6.477 1 63 260 LYS A N 1
ATOM 1971 C CA . LYS A 1 260 ? -13.547 -35.5 6.781 1 63 260 LYS A CA 1
ATOM 1972 C C . LYS A 1 260 ? -14.219 -36 5.508 1 63 260 LYS A C 1
ATOM 1974 O O . LYS A 1 260 ? -14.68 -37.156 5.453 1 63 260 LYS A O 1
ATOM 1979 N N . SER A 1 261 ? -14.234 -35.125 4.562 1 53.69 261 SER A N 1
ATOM 1980 C CA . SER A 1 261 ? -14.969 -35.594 3.387 1 53.69 261 SER A CA 1
ATOM 1981 C C . SER A 1 261 ? -14.141 -36.562 2.559 1 53.69 261 SER A C 1
ATOM 1983 O O . SER A 1 261 ? -14.688 -37.344 1.79 1 53.69 261 SER A O 1
ATOM 1985 N N . THR A 1 262 ? -12.867 -36.438 2.633 1 48.47 262 THR A N 1
ATOM 1986 C CA . THR A 1 262 ? -12.055 -37.344 1.835 1 48.47 262 THR A CA 1
ATOM 1987 C C . THR A 1 262 ? -12.094 -38.75 2.418 1 48.47 262 THR A C 1
ATOM 1989 O O . THR A 1 262 ? -12.031 -39.75 1.678 1 48.47 262 THR A O 1
ATOM 1992 N N . PHE A 1 263 ? -12.164 -38.875 3.721 1 44.69 263 PHE A N 1
ATOM 1993 C CA . PHE A 1 263 ? -12.188 -40.219 4.309 1 44.69 263 PHE A CA 1
ATOM 1994 C C . PHE A 1 263 ? -13.562 -40.844 4.172 1 44.69 263 PHE A C 1
ATOM 1996 O O . PHE A 1 263 ? -13.695 -42.062 4.184 1 44.69 263 PHE A O 1
ATOM 2003 N N . SER A 1 264 ? -14.547 -39.969 4.172 1 39.53 264 SER A N 1
ATOM 2004 C CA . SER A 1 264 ? -15.805 -40.688 4.117 1 39.53 264 SER A CA 1
ATOM 2005 C C . SER A 1 264 ? -15.969 -41.438 2.785 1 39.53 264 SER A C 1
ATOM 2007 O O . SER A 1 264 ? -16.922 -42.188 2.6 1 39.53 264 SER A O 1
ATOM 2009 N N . ILE A 1 265 ? -15.266 -40.969 1.749 1 36.62 265 ILE A N 1
ATOM 2010 C CA . ILE A 1 265 ? -15.461 -41.719 0.521 1 36.62 265 ILE A CA 1
ATOM 2011 C C . ILE A 1 265 ? -14.539 -42.938 0.517 1 36.62 265 ILE A C 1
ATOM 2013 O O . ILE A 1 265 ? -14.578 -43.75 -0.41 1 36.62 265 ILE A O 1
ATOM 2017 N N . LEU A 1 266 ? -13.57 -43 1.465 1 30.77 266 LEU A N 1
ATOM 2018 C CA . LEU A 1 266 ? -12.953 -44.344 1.456 1 30.77 266 LEU A CA 1
ATOM 2019 C C . LEU A 1 266 ? -13.781 -45.312 2.273 1 30.77 266 LEU A C 1
ATOM 2021 O O . LEU A 1 266 ? -14.25 -45 3.363 1 30.77 266 LEU A O 1
ATOM 2025 N N . MET B 1 1 ? -19.75 1.423 36.906 1 27.17 1 MET B N 1
ATOM 2026 C CA . MET B 1 1 ? -20 2.666 36.188 1 27.17 1 MET B CA 1
ATOM 2027 C C . MET B 1 1 ? -19.031 2.824 35.031 1 27.17 1 MET B C 1
ATOM 2029 O O . MET B 1 1 ? -17.812 2.891 35.219 1 27.17 1 MET B O 1
ATOM 2033 N N . VAL B 1 2 ? -19.266 2.191 33.906 1 37.69 2 VAL B N 1
ATOM 2034 C CA . VAL B 1 2 ? -18.422 2.354 32.719 1 37.69 2 VAL B CA 1
ATOM 2035 C C . VAL B 1 2 ? -18.141 3.838 32.5 1 37.69 2 VAL B C 1
ATOM 2037 O O . VAL B 1 2 ? -19.078 4.617 32.25 1 37.69 2 VAL B O 1
ATOM 2040 N N . MET B 1 3 ? -17.219 4.344 33.156 1 36.84 3 MET B N 1
ATOM 2041 C CA . MET B 1 3 ? -16.906 5.762 33 1 36.84 3 MET B CA 1
ATOM 2042 C C . MET B 1 3 ? -16.812 6.117 31.516 1 36.84 3 MET B C 1
ATOM 2044 O O . MET B 1 3 ? -16.016 5.527 30.781 1 36.84 3 MET B O 1
ATOM 2048 N N . PHE B 1 4 ? -17.906 6.395 30.938 1 49.5 4 PHE B N 1
ATOM 2049 C CA . PHE B 1 4 ? -17.938 6.957 29.594 1 49.5 4 PHE B CA 1
ATOM 2050 C C . PHE B 1 4 ? -16.844 8.008 29.406 1 49.5 4 PHE B C 1
ATOM 2052 O O . PHE B 1 4 ? -16.875 9.055 30.062 1 49.5 4 PHE B O 1
ATOM 2059 N N . ARG B 1 5 ? -15.734 7.59 29.359 1 54.44 5 ARG B N 1
ATOM 2060 C CA . ARG B 1 5 ? -14.609 8.516 29.25 1 54.44 5 ARG B CA 1
ATOM 2061 C C . ARG B 1 5 ? -14.898 9.602 28.219 1 54.44 5 ARG B C 1
ATOM 2063 O O . ARG B 1 5 ? -15.125 9.305 27.047 1 54.44 5 ARG B O 1
ATOM 2070 N N . ARG B 1 6 ? -15.305 10.734 28.672 1 73.56 6 ARG B N 1
ATOM 2071 C CA . ARG B 1 6 ? -15.602 11.914 27.859 1 73.56 6 ARG B CA 1
ATOM 2072 C C . ARG B 1 6 ? -14.438 12.25 26.938 1 73.56 6 ARG B C 1
ATOM 2074 O O . ARG B 1 6 ? -13.289 12.297 27.375 1 73.56 6 ARG B O 1
ATOM 2081 N N . ARG B 1 7 ? -14.57 12.234 25.609 1 86.06 7 ARG B N 1
ATOM 2082 C CA . ARG B 1 7 ? -13.555 12.594 24.641 1 86.06 7 ARG B CA 1
ATOM 2083 C C . ARG B 1 7 ? -13.117 14.039 24.812 1 86.06 7 ARG B C 1
ATOM 2085 O O . ARG B 1 7 ? -13.953 14.93 24.969 1 86.06 7 ARG B O 1
ATOM 2092 N N . PRO B 1 8 ? -11.867 14.281 24.953 1 91.31 8 PRO B N 1
ATOM 2093 C CA . PRO B 1 8 ? -11.336 15.609 25.281 1 91.31 8 PRO B CA 1
ATOM 2094 C C . PRO B 1 8 ? -11.766 16.688 24.281 1 91.31 8 PRO B C 1
ATOM 2096 O O . PRO B 1 8 ? -11.875 17.859 24.641 1 91.31 8 PRO B O 1
ATOM 2099 N N . TYR B 1 9 ? -12 16.266 23 1 95.94 9 TYR B N 1
ATOM 2100 C CA . TYR B 1 9 ? -12.352 17.266 21.984 1 95.94 9 TYR B CA 1
ATOM 2101 C C . TYR B 1 9 ? -13.672 16.922 21.328 1 95.94 9 TYR B C 1
ATOM 2103 O O . TYR B 1 9 ? -13.969 15.75 21.062 1 95.94 9 TYR B O 1
ATOM 2111 N N . ARG B 1 10 ? -14.359 17.875 21.031 1 95.12 10 ARG B N 1
ATOM 2112 C CA . ARG B 1 10 ? -15.641 17.672 20.375 1 95.12 10 ARG B CA 1
ATOM 2113 C C . ARG B 1 10 ? -15.453 17.359 18.891 1 95.12 10 ARG B C 1
ATOM 2115 O O . ARG B 1 10 ? -16.031 16.391 18.391 1 95.12 10 ARG B O 1
ATOM 2122 N N . ILE B 1 11 ? -14.625 18.188 18.188 1 97.25 11 ILE B N 1
ATOM 2123 C CA . ILE B 1 11 ? -14.398 18.031 16.75 1 97.25 11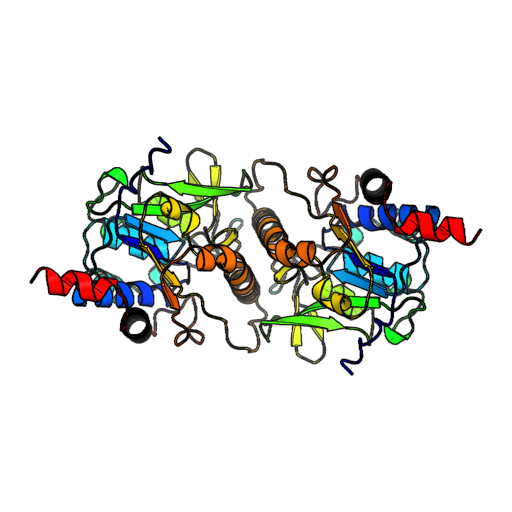 ILE B CA 1
ATOM 2124 C C . ILE B 1 11 ? -12.914 17.812 16.484 1 97.25 11 ILE B C 1
ATOM 2126 O O . ILE B 1 11 ? -12.062 18.516 17.031 1 97.25 11 ILE B O 1
ATOM 2130 N N . GLY B 1 12 ? -12.602 16.766 15.742 1 98.5 12 GLY B N 1
ATOM 2131 C CA . GLY B 1 12 ? -11.258 16.531 15.242 1 98.5 12 GLY B CA 1
ATOM 2132 C C . GLY B 1 12 ? -11.172 16.547 13.734 1 98.5 12 GLY B C 1
ATOM 2133 O O . GLY B 1 12 ? -12.164 16.312 13.047 1 98.5 12 GLY B O 1
ATOM 2134 N N . LEU B 1 13 ? -10.016 16.875 13.266 1 98.75 13 LEU B N 1
ATOM 2135 C CA . LEU B 1 13 ? -9.742 16.875 11.828 1 98.75 13 LEU B CA 1
ATOM 2136 C C . LEU B 1 13 ? -8.602 15.938 11.484 1 98.75 13 LEU B C 1
ATOM 2138 O O . LEU B 1 13 ? -7.555 15.953 12.141 1 98.75 13 LEU B O 1
ATOM 2142 N N . ALA B 1 14 ? -8.805 15.094 10.523 1 98.94 14 ALA B N 1
ATOM 2143 C CA . ALA B 1 14 ? -7.75 14.258 9.945 1 98.94 14 ALA B CA 1
ATOM 2144 C C . ALA B 1 14 ? -7.492 14.641 8.492 1 98.94 14 ALA B C 1
ATOM 2146 O O . ALA B 1 14 ? -8.406 14.617 7.664 1 98.94 14 ALA B O 1
ATOM 2147 N N . LEU B 1 15 ? -6.254 15 8.195 1 98.88 15 LEU B N 1
ATOM 2148 C CA . LEU B 1 15 ? -5.875 15.469 6.871 1 98.88 15 LEU B CA 1
ATOM 2149 C C . LEU B 1 15 ? -4.965 14.469 6.172 1 98.88 15 LEU B C 1
ATOM 2151 O O . LEU B 1 15 ? -3.854 14.203 6.637 1 98.88 15 LEU B O 1
ATOM 2155 N N . SER B 1 16 ? -5.352 13.984 5.035 1 98.75 16 SER B N 1
ATOM 2156 C CA . SER B 1 16 ? -4.641 12.922 4.332 1 98.75 16 SER B CA 1
ATOM 2157 C C . SER B 1 16 ? -3.406 13.453 3.619 1 98.75 16 SER B C 1
ATOM 2159 O O . SER B 1 16 ? -3.262 14.672 3.445 1 98.75 16 SER B O 1
ATOM 2161 N N . GLY B 1 17 ? -2.572 12.5 3.234 1 97.5 17 GLY B N 1
ATOM 2162 C CA . GLY B 1 17 ? -1.567 12.82 2.234 1 97.5 17 GLY B CA 1
ATOM 2163 C C . GLY B 1 17 ? -2.146 13.023 0.848 1 97.5 17 GLY B C 1
ATOM 2164 O O . GLY B 1 17 ? -3.293 12.648 0.589 1 97.5 17 GLY B O 1
ATOM 2165 N N . GLY B 1 18 ? -1.318 13.688 0.01 1 93.56 18 GLY B N 1
ATOM 2166 C CA . GLY B 1 18 ? -1.832 13.938 -1.327 1 93.56 18 GLY B CA 1
ATOM 2167 C C . GLY B 1 18 ? -0.896 14.773 -2.18 1 93.56 18 GLY B C 1
ATOM 2168 O O . GLY B 1 18 ? -1.276 15.234 -3.258 1 93.56 18 GLY B O 1
ATOM 2169 N N . GLY B 1 19 ? 0.34 15 -1.728 1 89.12 19 GLY B N 1
ATOM 2170 C CA . GLY B 1 19 ? 1.256 15.844 -2.479 1 89.12 19 GLY B CA 1
ATOM 2171 C C . GLY B 1 19 ? 0.729 17.25 -2.699 1 89.12 19 GLY B C 1
ATOM 2172 O O . GLY B 1 19 ? 0.21 17.875 -1.772 1 89.12 19 GLY B O 1
ATOM 2173 N N . ALA B 1 20 ? 0.852 17.719 -3.885 1 86.56 20 ALA B N 1
ATOM 2174 C CA . ALA B 1 20 ? 0.422 19.062 -4.219 1 86.56 20 ALA B CA 1
ATOM 2175 C C . ALA B 1 20 ? -1.087 19.219 -4.051 1 86.56 20 ALA B C 1
ATOM 2177 O O . ALA B 1 20 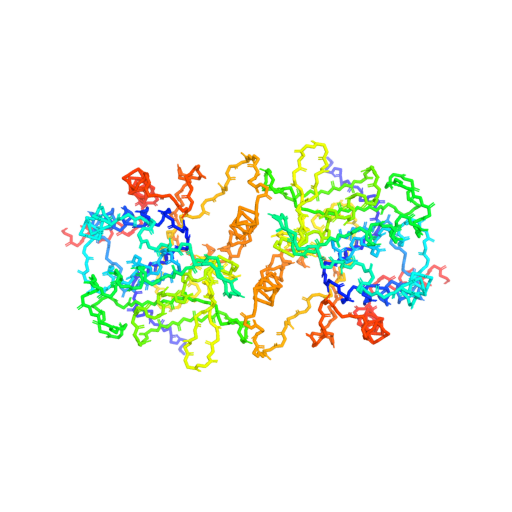? -1.588 20.344 -3.879 1 86.56 20 ALA B O 1
ATOM 2178 N N . ARG B 1 21 ? -1.764 18.156 -4.078 1 90.44 21 ARG B N 1
ATOM 2179 C CA . ARG B 1 21 ? -3.209 18.219 -3.877 1 90.44 21 ARG B CA 1
ATOM 2180 C C . ARG B 1 21 ? -3.547 18.688 -2.465 1 90.44 21 ARG B C 1
ATOM 2182 O O . ARG B 1 21 ? -4.695 19.016 -2.176 1 90.44 21 ARG B O 1
ATOM 2189 N N . GLY B 1 22 ? -2.576 18.781 -1.688 1 93.12 22 GLY B N 1
ATOM 2190 C CA . GLY B 1 22 ? -2.719 19.234 -0.317 1 93.12 22 GLY B CA 1
ATOM 2191 C C . GLY B 1 22 ? -3.221 20.672 -0.22 1 93.12 22 GLY B C 1
ATOM 2192 O O . GLY B 1 22 ? -3.701 21.094 0.833 1 93.12 22 GLY B O 1
ATOM 2193 N N . PHE B 1 23 ? -3.131 21.422 -1.278 1 93.44 23 PHE B N 1
ATOM 2194 C CA . PHE B 1 23 ? -3.711 22.75 -1.274 1 93.44 23 PHE B CA 1
ATOM 2195 C C . PHE B 1 23 ? -5.215 22.688 -1.046 1 93.44 23 PHE B C 1
ATOM 2197 O O . PHE B 1 23 ? -5.816 23.641 -0.547 1 93.44 23 PHE B O 1
ATOM 2204 N N . ALA B 1 24 ? -5.777 21.625 -1.359 1 96.56 24 ALA B N 1
ATOM 2205 C CA . ALA B 1 24 ? -7.199 21.422 -1.099 1 96.56 24 ALA B CA 1
ATOM 2206 C C . ALA B 1 24 ? -7.488 21.406 0.4 1 96.56 24 ALA B C 1
ATOM 2208 O O . ALA B 1 24 ? -8.586 21.766 0.828 1 96.56 24 ALA B O 1
ATOM 2209 N N . HIS B 1 25 ? -6.551 20.938 1.192 1 98.25 25 HIS B N 1
ATOM 2210 C CA . HIS B 1 25 ? -6.719 21.031 2.639 1 98.25 25 HIS B CA 1
ATOM 2211 C C . HIS B 1 25 ? -6.949 22.469 3.072 1 98.25 25 HIS B C 1
ATOM 2213 O O . HIS B 1 25 ? -7.773 22.734 3.953 1 98.25 25 HIS B O 1
ATOM 2219 N N . LEU B 1 26 ? -6.238 23.406 2.477 1 97.69 26 LEU B N 1
ATOM 2220 C CA . LEU B 1 26 ? -6.371 24.812 2.838 1 97.69 26 LEU B CA 1
ATOM 2221 C C . LEU B 1 26 ? -7.758 25.344 2.479 1 97.69 26 LEU B C 1
ATOM 2223 O O . LEU B 1 26 ? -8.344 26.125 3.23 1 97.69 26 LEU B O 1
ATOM 2227 N N . GLY B 1 27 ? -8.25 24.922 1.318 1 98.19 27 GLY B N 1
ATOM 2228 C CA . GLY B 1 27 ? -9.625 25.234 0.968 1 98.19 27 GLY B CA 1
ATOM 2229 C C . GLY B 1 27 ? -10.641 24.688 1.946 1 98.19 27 GLY B C 1
ATOM 2230 O O . GLY B 1 27 ? -11.594 25.359 2.318 1 98.19 27 GLY B O 1
ATOM 2231 N N . ALA B 1 28 ? -10.438 23.5 2.318 1 98.62 28 ALA B N 1
ATOM 2232 C CA . ALA B 1 28 ? -11.328 22.859 3.283 1 98.62 28 ALA B CA 1
ATOM 2233 C C . ALA B 1 28 ? -11.289 23.578 4.625 1 98.62 28 ALA B C 1
ATOM 2235 O O . ALA B 1 28 ? -12.336 23.828 5.227 1 98.62 28 ALA B O 1
ATOM 2236 N N . LEU B 1 29 ? -10.109 23.891 5.094 1 98.56 29 LEU B N 1
ATOM 2237 C CA . LEU B 1 29 ? -9.945 24.609 6.359 1 98.56 29 LEU B CA 1
ATOM 2238 C C . LEU B 1 29 ? -10.633 25.969 6.305 1 98.56 29 LEU B C 1
ATOM 2240 O O . LEU B 1 29 ? -11.242 26.391 7.289 1 98.56 29 LEU B O 1
ATOM 2244 N N . TYR B 1 30 ? -10.492 26.609 5.207 1 98.19 30 TYR B N 1
ATOM 2245 C CA . TYR B 1 30 ? -11.156 27.891 5.023 1 98.19 30 TYR B CA 1
ATOM 2246 C C . TYR B 1 30 ? -12.664 27.75 5.109 1 98.19 30 TYR B C 1
ATOM 2248 O O . TYR B 1 30 ? -13.344 28.562 5.754 1 98.19 30 TYR B O 1
ATOM 2256 N N . ALA B 1 31 ? -13.195 26.734 4.461 1 98.06 31 ALA B N 1
ATOM 2257 C CA . ALA B 1 31 ? -14.633 26.469 4.523 1 98.06 31 ALA B CA 1
ATOM 2258 C C . ALA B 1 31 ? -15.078 26.219 5.961 1 98.06 31 ALA B C 1
ATOM 2260 O O . ALA B 1 31 ? -16.125 26.719 6.383 1 98.06 31 ALA B O 1
ATOM 2261 N N . LEU B 1 32 ? -14.344 25.438 6.699 1 97.56 32 LEU B N 1
ATOM 2262 C CA . LEU B 1 32 ? -14.672 25.172 8.094 1 97.56 32 LEU B CA 1
ATOM 2263 C C . LEU B 1 32 ? -14.719 26.469 8.898 1 97.56 32 LEU B C 1
ATOM 2265 O O . LEU B 1 32 ? -15.625 26.656 9.719 1 97.56 32 LEU B O 1
ATOM 2269 N N . GLU B 1 33 ? -13.758 27.297 8.68 1 95.75 33 GLU B N 1
ATOM 2270 C CA . GLU B 1 33 ? -13.734 28.594 9.359 1 95.75 33 GLU B CA 1
ATOM 2271 C C . GLU B 1 33 ? -15.008 29.391 9.062 1 95.75 33 GLU B C 1
ATOM 2273 O O . GLU B 1 33 ? -15.609 29.969 9.969 1 95.75 33 GLU B O 1
ATOM 2278 N N . GLU B 1 34 ? -15.359 29.391 7.859 1 95.38 34 GLU B N 1
ATOM 2279 C CA . GLU B 1 34 ? -16.547 30.141 7.449 1 95.38 34 GLU B CA 1
ATOM 2280 C C . GLU B 1 34 ? -17.812 29.562 8.078 1 95.38 34 GLU B C 1
ATOM 2282 O O . GLU B 1 34 ? -18.75 30.297 8.383 1 95.38 34 GLU B O 1
ATOM 2287 N N . LEU B 1 35 ? -17.797 28.328 8.273 1 95.12 35 LEU B N 1
ATOM 2288 C CA . LEU B 1 35 ? -18.969 27.641 8.82 1 95.12 35 LEU B CA 1
ATOM 2289 C C . LEU B 1 35 ? -18.969 27.719 10.344 1 95.12 35 LEU B C 1
ATOM 2291 O O . LEU B 1 35 ? -19.922 27.25 10.992 1 95.12 35 LEU B O 1
ATOM 2295 N N . GLY B 1 36 ? -17.906 28.25 10.891 1 94.25 36 GLY B N 1
ATOM 2296 C CA . GLY B 1 36 ? -17.812 28.375 12.336 1 94.25 36 GLY B CA 1
ATOM 2297 C C . GLY B 1 36 ? -17.453 27.062 13.023 1 94.25 36 GLY B C 1
ATOM 2298 O O . GLY B 1 36 ? -17.688 26.906 14.219 1 94.25 36 GLY B O 1
ATOM 2299 N N . ILE B 1 37 ? -16.969 26.156 12.281 1 95.44 37 ILE B N 1
ATOM 2300 C CA . ILE B 1 37 ? -16.562 24.859 12.828 1 95.44 37 ILE B CA 1
ATOM 2301 C C . ILE B 1 37 ? -15.086 24.906 13.219 1 95.44 37 ILE B C 1
ATOM 2303 O O . ILE B 1 37 ? -14.211 25.047 12.359 1 95.44 37 ILE B O 1
ATOM 2307 N N . LYS B 1 38 ? -14.891 24.797 14.484 1 94.75 38 LYS B N 1
ATOM 2308 C CA . LYS B 1 38 ? -13.523 24.891 15.008 1 94.75 38 LYS B CA 1
ATOM 2309 C C . LYS B 1 38 ? -13.062 23.547 15.57 1 94.75 38 LYS B C 1
ATOM 2311 O O . LYS B 1 38 ? -13.539 23.109 16.625 1 94.75 38 LYS B O 1
ATOM 2316 N N . PRO B 1 39 ? -12.094 22.969 14.945 1 97.62 39 PRO B N 1
ATOM 2317 C CA . PRO B 1 39 ? -11.578 21.719 15.508 1 97.62 39 PRO B CA 1
ATOM 2318 C C . PRO B 1 39 ? -10.812 21.922 16.812 1 97.62 39 PRO B C 1
ATOM 2320 O O . PRO B 1 39 ? -10.156 22.953 16.984 1 97.62 39 PRO B O 1
ATOM 2323 N N . GLY B 1 40 ? -10.898 20.922 17.656 1 98.12 40 GLY B N 1
ATOM 2324 C CA . GLY B 1 40 ? -10.141 20.938 18.891 1 98.12 40 GLY B CA 1
ATOM 2325 C C . GLY B 1 40 ? -8.789 20.25 18.781 1 98.12 40 GLY B C 1
ATOM 2326 O O . GLY B 1 40 ? -7.926 20.422 19.641 1 98.12 40 GLY B O 1
ATOM 2327 N N . ILE B 1 41 ? -8.633 19.469 17.688 1 98.75 41 ILE B N 1
ATOM 2328 C CA . ILE B 1 41 ? -7.398 18.75 17.422 1 98.75 41 ILE B CA 1
ATOM 2329 C C . ILE B 1 41 ? -7.305 18.438 15.922 1 98.75 41 ILE B C 1
ATOM 2331 O O . ILE B 1 41 ? -8.328 18.297 15.25 1 98.75 41 ILE B O 1
ATOM 2335 N N . VAL B 1 42 ? -6.098 18.406 15.383 1 98.88 42 VAL B N 1
ATOM 2336 C CA . VAL B 1 42 ? -5.895 18.109 13.969 1 98.88 42 VAL B CA 1
ATOM 2337 C C . VAL B 1 42 ? -4.73 17.141 13.812 1 98.88 42 VAL B C 1
ATOM 2339 O O . VAL B 1 42 ? -3.727 17.234 14.523 1 98.88 42 VAL B O 1
ATOM 2342 N N . ALA B 1 43 ? -4.902 16.125 12.977 1 98.94 43 ALA B N 1
ATOM 2343 C CA . ALA B 1 43 ? -3.857 15.18 12.602 1 98.94 43 ALA B CA 1
ATOM 2344 C C . ALA B 1 43 ? -3.602 15.211 11.102 1 98.94 43 ALA B C 1
ATOM 2346 O O . ALA B 1 43 ? -4.531 15.383 10.312 1 98.94 43 ALA B O 1
ATOM 2347 N N . GLY B 1 44 ? -2.326 15.031 10.703 1 98.88 44 GLY B N 1
ATOM 2348 C CA . GLY B 1 44 ? -2.018 15.102 9.289 1 98.88 44 GLY B CA 1
ATOM 2349 C C . GLY B 1 44 ? -0.957 14.109 8.859 1 98.88 44 GLY B C 1
ATOM 2350 O O . GLY B 1 44 ? -0.137 13.68 9.672 1 98.88 44 GLY B O 1
ATOM 2351 N N . VAL B 1 45 ? -0.949 13.773 7.602 1 98.75 45 VAL B N 1
ATOM 2352 C CA . VAL B 1 45 ? 0.047 12.945 6.934 1 98.75 45 VAL B CA 1
ATOM 2353 C C . VAL B 1 45 ? 0.529 13.633 5.66 1 98.75 45 VAL B C 1
ATOM 2355 O O . VAL B 1 45 ? -0.281 14.102 4.855 1 98.75 45 VAL B O 1
ATOM 2358 N N . SER B 1 46 ? 1.899 13.641 5.41 1 96.88 46 SER B N 1
ATOM 2359 C CA . SER B 1 46 ? 2.484 14.219 4.207 1 96.88 46 SER B CA 1
ATOM 2360 C C . SER B 1 46 ? 1.934 15.609 3.936 1 96.88 46 SER B C 1
ATOM 2362 O O . SER B 1 46 ? 2.008 16.484 4.797 1 96.88 46 SER B O 1
ATOM 2364 N N . ALA B 1 47 ? 1.328 15.898 2.871 1 94.69 47 ALA B N 1
ATOM 2365 C CA . ALA B 1 47 ? 0.754 17.219 2.596 1 94.69 47 ALA B CA 1
ATOM 2366 C C . ALA B 1 47 ? -0.218 17.625 3.695 1 94.69 47 ALA B C 1
ATOM 2368 O O . ALA B 1 47 ? -0.3 18.812 4.047 1 94.69 47 ALA B O 1
ATOM 2369 N N . GLY B 1 48 ? -0.892 16.688 4.211 1 98.12 48 GLY B N 1
ATOM 2370 C CA . GLY B 1 48 ? -1.775 16.953 5.336 1 98.12 48 GLY B CA 1
ATOM 2371 C C . GLY B 1 48 ? -1.034 17.391 6.586 1 98.12 48 GLY B C 1
ATOM 2372 O O . GLY B 1 48 ? -1.525 18.219 7.352 1 98.12 48 GLY B O 1
ATOM 2373 N N . SER B 1 49 ? 0.121 16.781 6.805 1 98.56 49 SER B N 1
ATOM 2374 C CA . SER B 1 49 ? 0.911 17.156 7.969 1 98.56 49 SER B CA 1
ATOM 2375 C C . SER B 1 49 ? 1.432 18.594 7.832 1 98.56 49 SER B C 1
ATOM 2377 O O . SER B 1 49 ? 1.557 19.312 8.828 1 98.56 49 SER B O 1
ATOM 2379 N N . ILE B 1 50 ? 1.701 19.016 6.625 1 96.06 50 ILE B N 1
ATOM 2380 C CA . ILE B 1 50 ? 2.111 20.391 6.371 1 96.06 50 ILE B CA 1
ATOM 2381 C C . ILE B 1 50 ? 0.971 21.344 6.727 1 96.06 50 ILE B C 1
ATOM 2383 O O . ILE B 1 50 ? 1.161 22.281 7.496 1 96.06 50 ILE B O 1
ATOM 2387 N N . ALA B 1 51 ? -0.158 21.062 6.207 1 97.69 51 ALA B N 1
ATOM 2388 C CA . ALA B 1 51 ? -1.33 21.891 6.484 1 97.69 51 ALA B CA 1
ATOM 2389 C C . ALA B 1 51 ? -1.65 21.891 7.977 1 97.69 51 ALA B C 1
ATOM 2391 O O . ALA B 1 51 ? -1.912 22.953 8.555 1 97.69 51 ALA B O 1
ATOM 2392 N N . ALA B 1 52 ? -1.593 20.734 8.547 1 98.75 52 ALA B N 1
ATOM 2393 C CA . ALA B 1 52 ? -1.902 20.609 9.969 1 98.75 52 ALA B CA 1
ATOM 2394 C C . ALA B 1 52 ? -0.919 21.406 10.82 1 98.75 52 ALA B C 1
ATOM 2396 O O . ALA B 1 52 ? -1.321 22.109 11.75 1 98.75 52 ALA B O 1
ATOM 2397 N N . ALA B 1 53 ? 0.339 21.281 10.492 1 98.44 53 ALA B N 1
ATOM 2398 C CA . ALA B 1 53 ? 1.378 21.953 11.273 1 98.44 53 ALA B CA 1
ATOM 2399 C C . ALA B 1 53 ? 1.248 23.469 11.18 1 98.44 53 ALA B C 1
ATOM 2401 O O . ALA B 1 53 ? 1.271 24.156 12.195 1 98.44 53 ALA B O 1
ATOM 2402 N N . LEU B 1 54 ? 1.117 23.969 9.984 1 97.88 54 LEU B N 1
ATOM 2403 C CA . LEU B 1 54 ? 1.019 25.422 9.789 1 97.88 54 LEU B CA 1
ATOM 2404 C C . LEU B 1 54 ? -0.272 25.953 10.398 1 97.88 54 LEU B C 1
ATOM 2406 O O . LEU B 1 54 ? -0.252 26.953 11.117 1 97.88 54 LEU B O 1
ATOM 2410 N N . TYR B 1 55 ? -1.383 25.281 10.156 1 98.38 55 TYR B N 1
ATOM 2411 C CA . TYR B 1 55 ? -2.672 25.672 10.711 1 98.38 55 TYR B CA 1
ATOM 2412 C C . TYR B 1 55 ? -2.664 25.562 12.234 1 98.38 55 TYR B C 1
ATOM 2414 O O . TYR B 1 55 ? -3.098 26.469 12.938 1 98.38 55 TYR B O 1
ATOM 2422 N N . GLY B 1 56 ? -2.15 24.453 12.711 1 98.5 56 GLY B N 1
ATOM 2423 C CA . GLY B 1 56 ? -2.104 24.219 14.141 1 98.5 56 GLY B CA 1
ATOM 2424 C C . GLY B 1 56 ? -1.209 25.188 14.883 1 98.5 56 GLY B C 1
ATOM 2425 O O . GLY B 1 56 ? -1.412 25.453 16.078 1 98.5 56 GLY B O 1
ATOM 2426 N N . SER B 1 57 ? -0.214 25.703 14.18 1 98.06 57 SER B N 1
ATOM 2427 C CA . SER B 1 57 ? 0.722 26.641 14.789 1 98.06 57 SER B CA 1
ATOM 2428 C C . SER B 1 57 ? 0.104 28.031 14.922 1 98.06 57 SER B C 1
ATOM 2430 O O . SER B 1 57 ? 0.646 28.891 15.617 1 98.06 57 SER B O 1
ATOM 2432 N N . GLY B 1 58 ? -1.056 28.234 14.219 1 97.44 58 GLY B N 1
ATOM 2433 C CA . GLY B 1 58 ? -1.765 29.5 14.406 1 97.44 58 GLY B CA 1
ATOM 2434 C C . GLY B 1 58 ? -1.969 30.266 13.109 1 97.44 58 GLY B C 1
ATOM 2435 O O . GLY B 1 58 ? -2.561 31.344 13.109 1 97.44 58 GLY B O 1
ATOM 2436 N N . MET B 1 59 ? -1.546 29.734 11.992 1 97.25 59 MET B N 1
ATOM 2437 C CA . MET B 1 59 ? -1.737 30.406 10.711 1 97.25 59 MET B CA 1
ATOM 2438 C C . MET B 1 59 ? -3.15 30.188 10.188 1 97.25 59 MET B C 1
ATOM 2440 O O . MET B 1 59 ? -3.725 29.109 10.375 1 97.25 59 MET B O 1
ATOM 2444 N N . LYS B 1 60 ? -3.592 31.203 9.492 1 97.12 60 LYS B N 1
ATOM 2445 C CA . LYS B 1 60 ? -4.863 31.062 8.797 1 97.12 60 LYS B CA 1
ATOM 2446 C C . LYS B 1 60 ? -4.668 30.422 7.422 1 97.12 60 LYS B C 1
ATOM 2448 O O . LYS B 1 60 ? -3.596 30.547 6.824 1 97.12 60 LYS B O 1
ATOM 2453 N N . PRO B 1 61 ? -5.73 29.719 6.977 1 97.5 61 PRO B N 1
ATOM 2454 C CA . PRO B 1 61 ? -5.602 29.031 5.695 1 97.5 61 PRO B CA 1
ATOM 2455 C C . PRO B 1 61 ? -5.168 29.953 4.562 1 97.5 61 PRO B C 1
ATOM 2457 O O . PRO B 1 61 ? -4.285 29.594 3.775 1 97.5 61 PRO B O 1
ATOM 2460 N N . MET B 1 62 ? -5.703 31.109 4.484 1 95.25 62 MET B N 1
ATOM 2461 C CA . MET B 1 62 ? -5.375 32.031 3.412 1 95.25 62 MET B CA 1
ATOM 2462 C C . MET B 1 62 ? -3.941 32.531 3.549 1 95.25 62 MET B C 1
ATOM 2464 O O . MET B 1 62 ? -3.268 32.781 2.547 1 95.25 62 MET B O 1
ATOM 2468 N N . GLU B 1 63 ? -3.457 32.719 4.762 1 94.94 63 GLU B N 1
ATOM 2469 C CA . GLU B 1 63 ? -2.064 33.094 4.992 1 94.94 63 GLU B CA 1
ATOM 2470 C C . GLU B 1 63 ? -1.115 32 4.488 1 94.94 63 GLU B C 1
ATOM 2472 O O . GLU B 1 63 ? -0.09 32.312 3.873 1 94.94 63 GLU B O 1
ATOM 2477 N N . ILE B 1 64 ? -1.462 30.797 4.789 1 94.56 64 ILE B N 1
ATOM 2478 C CA . ILE B 1 64 ? -0.656 29.656 4.344 1 94.56 64 ILE B CA 1
ATOM 2479 C C . ILE B 1 64 ? -0.599 29.641 2.816 1 94.56 64 ILE B C 1
ATOM 2481 O O . ILE B 1 64 ? 0.478 29.5 2.23 1 94.56 64 ILE B O 1
ATOM 2485 N N . MET B 1 65 ? -1.733 29.797 2.168 1 92.5 65 MET B N 1
ATOM 2486 C CA . MET B 1 65 ? -1.815 29.828 0.711 1 92.5 65 MET B CA 1
ATOM 2487 C C . MET B 1 65 ? -0.901 30.906 0.131 1 92.5 65 MET B C 1
ATOM 2489 O O . MET B 1 65 ? -0.168 30.641 -0.826 1 92.5 65 MET B O 1
ATOM 2493 N N . ARG B 1 66 ? -0.915 32.031 0.696 1 90.5 66 ARG B N 1
ATOM 2494 C CA . ARG B 1 66 ? -0.104 33.156 0.229 1 90.5 66 ARG B CA 1
ATOM 2495 C C . ARG B 1 66 ? 1.384 32.875 0.385 1 90.5 66 ARG B C 1
ATOM 2497 O O . ARG B 1 66 ? 2.193 33.25 -0.455 1 90.5 66 ARG B O 1
ATOM 2504 N N . SER B 1 67 ? 1.739 32.219 1.456 1 87.81 67 SER B N 1
ATOM 2505 C CA . SER B 1 67 ? 3.139 31.875 1.681 1 87.81 67 SER B CA 1
ATOM 2506 C C . SER B 1 67 ? 3.648 30.922 0.609 1 87.81 67 SER B C 1
ATOM 2508 O O . SER B 1 67 ? 4.816 30.984 0.215 1 87.81 67 SER B O 1
ATOM 2510 N N . PHE B 1 68 ? 2.799 30 0.141 1 83.06 68 PHE B N 1
ATOM 2511 C CA . PHE B 1 68 ? 3.188 29.047 -0.888 1 83.06 68 PHE B CA 1
ATOM 2512 C C . PHE B 1 68 ? 3.232 29.703 -2.258 1 83.06 68 PHE B C 1
ATOM 2514 O O . PHE B 1 68 ? 3.994 29.281 -3.133 1 83.06 68 PHE B O 1
ATOM 2521 N N . MET B 1 69 ? 2.385 30.656 -2.516 1 77.75 69 MET B N 1
ATOM 2522 C CA . MET B 1 69 ? 2.348 31.359 -3.795 1 77.75 69 MET B CA 1
ATOM 2523 C C . MET B 1 69 ? 3.674 32.062 -4.074 1 77.75 69 MET B C 1
ATOM 2525 O O . MET B 1 69 ? 4.078 32.188 -5.227 1 77.75 69 MET B O 1
ATOM 2529 N N . LYS B 1 70 ? 4.309 32.281 -3.131 1 70.44 70 LYS B N 1
ATOM 2530 C CA . LYS B 1 70 ? 5.602 32.969 -3.277 1 70.44 70 LYS B CA 1
ATOM 2531 C C . LYS B 1 70 ? 6.715 31.938 -3.516 1 70.44 70 LYS B C 1
ATOM 2533 O O . LYS B 1 70 ? 7.793 32.312 -3.998 1 70.44 70 LYS B O 1
ATOM 2538 N N . ALA B 1 71 ? 6.395 30.688 -3.311 1 62.56 71 ALA B N 1
ATOM 2539 C CA . ALA B 1 71 ? 7.422 29.656 -3.391 1 62.56 71 ALA B CA 1
ATOM 2540 C C . ALA B 1 71 ? 7.215 28.766 -4.613 1 62.56 71 ALA B C 1
ATOM 2542 O O . ALA B 1 71 ? 6.098 28.656 -5.125 1 62.56 71 ALA B O 1
ATOM 2543 N N . ARG B 1 72 ? 8.266 28.375 -5.461 1 55.28 72 ARG B N 1
ATOM 2544 C CA . ARG B 1 72 ? 8.172 27.375 -6.52 1 55.28 72 ARG B CA 1
ATOM 2545 C C . ARG B 1 72 ? 8.453 25.969 -5.984 1 55.28 72 ARG B C 1
ATOM 2547 O O . ARG B 1 72 ? 9.312 25.797 -5.121 1 55.28 72 ARG B O 1
ATOM 2554 N N . PHE B 1 73 ? 7.562 25 -6.25 1 53.97 73 PHE B N 1
ATOM 2555 C CA . PHE B 1 73 ? 7.684 23.641 -5.758 1 53.97 73 PHE B CA 1
ATOM 2556 C C . PHE B 1 73 ? 9.102 23.109 -5.949 1 53.97 73 PHE B C 1
ATOM 2558 O O . PHE B 1 73 ? 9.641 22.438 -5.082 1 53.97 73 PHE B O 1
ATOM 2565 N N . TRP B 1 74 ? 9.555 23.312 -7.207 1 50.31 74 TRP B N 1
ATOM 2566 C CA . TRP B 1 74 ? 10.93 22.922 -7.504 1 50.31 74 TRP B CA 1
ATOM 2567 C C . TRP B 1 74 ? 11.906 23.562 -6.516 1 50.31 74 TRP B C 1
ATOM 2569 O O . TRP B 1 74 ? 13.023 23.078 -6.328 1 50.31 74 TRP B O 1
ATOM 2579 N N . ASP B 1 75 ? 11.445 24.641 -6.141 1 53.09 75 ASP B N 1
ATOM 2580 C CA . ASP B 1 75 ? 12.266 25.219 -5.078 1 53.09 75 ASP B CA 1
ATOM 2581 C C . ASP B 1 75 ? 12.328 24.297 -3.867 1 53.09 75 ASP B C 1
ATOM 2583 O O . ASP B 1 75 ? 13.227 24.422 -3.025 1 53.09 75 ASP B O 1
ATOM 2587 N N . PHE B 1 76 ? 11.484 23.328 -3.865 1 53.16 76 PHE B N 1
ATOM 2588 C CA . PHE B 1 76 ? 11.336 22.516 -2.658 1 53.16 76 PHE B CA 1
ATOM 2589 C C . PHE B 1 76 ? 11.945 21.141 -2.855 1 53.16 76 PHE B C 1
ATOM 2591 O O . PHE B 1 76 ? 12.281 20.453 -1.884 1 53.16 76 PHE B O 1
ATOM 2598 N N . CYS B 1 77 ? 11.883 20.672 -4.074 1 54.59 77 CYS B N 1
ATOM 2599 C CA . CYS B 1 77 ? 12.477 19.359 -4.312 1 54.59 77 CYS B CA 1
ATOM 2600 C C . CYS B 1 77 ? 13.656 19.453 -5.273 1 54.59 77 CYS B C 1
ATOM 2602 O O . CYS B 1 77 ? 13.5 19.922 -6.406 1 54.59 77 CYS B O 1
ATOM 2604 N N . GLU B 1 78 ? 14.828 19.766 -4.734 1 52.81 78 GLU B N 1
ATOM 2605 C CA . GLU B 1 78 ? 16.016 19.797 -5.598 1 52.81 78 GLU B CA 1
ATOM 2606 C C . GLU B 1 78 ? 16.422 18.375 -6.012 1 52.81 78 GLU B C 1
ATOM 2608 O O . GLU B 1 78 ? 16.281 17.438 -5.234 1 52.81 78 GLU B O 1
ATOM 2613 N N . ILE B 1 79 ? 16.438 18.188 -7.398 1 49.84 79 ILE B N 1
ATOM 2614 C CA . ILE B 1 79 ? 16.938 16.906 -7.902 1 49.84 79 ILE B CA 1
ATOM 2615 C C . ILE B 1 79 ? 18.266 16.578 -7.246 1 49.84 79 ILE B C 1
ATOM 2617 O O . ILE B 1 79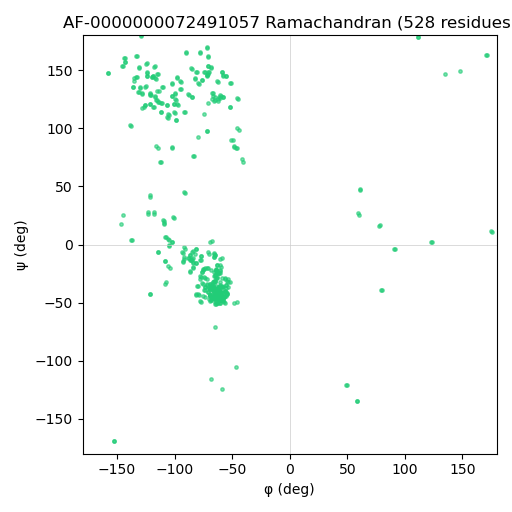 ? 19.203 17.375 -7.305 1 49.84 79 ILE B O 1
ATOM 2621 N N . GLY B 1 80 ? 18.344 15.93 -6.191 1 43.56 80 GLY B N 1
ATOM 2622 C CA . GLY B 1 80 ? 19.578 15.445 -5.625 1 43.56 80 GLY B CA 1
ATOM 2623 C C . GLY B 1 80 ? 20.156 14.25 -6.371 1 43.56 80 GLY B C 1
ATOM 2624 O O . GLY B 1 80 ? 19.422 13.5 -7.012 1 43.56 80 GLY B O 1
ATOM 2625 N N . VAL B 1 81 ? 21.344 14.484 -7.039 1 41.69 81 VAL B N 1
ATOM 2626 C CA . VAL B 1 81 ? 22.094 13.516 -7.836 1 41.69 81 VAL B CA 1
ATOM 2627 C C . VAL B 1 81 ? 22.203 12.203 -7.07 1 41.69 81 VAL B C 1
ATOM 2629 O O . VAL B 1 81 ? 21.953 11.125 -7.625 1 41.69 81 VAL B O 1
ATOM 2632 N N . PRO B 1 82 ? 23.469 11.773 -6.422 1 39.59 82 PRO B N 1
ATOM 2633 C CA . PRO B 1 82 ? 24.312 10.586 -6.555 1 39.59 82 PRO B CA 1
ATOM 2634 C C . PRO B 1 82 ? 23.641 9.32 -6.023 1 39.59 82 PRO B C 1
ATOM 2636 O O . PRO B 1 82 ? 23.359 8.398 -6.793 1 39.59 82 PRO B O 1
ATOM 2639 N N . SER B 1 83 ? 24.156 8.641 -4.941 1 43.19 83 SER B N 1
ATOM 2640 C CA . SER B 1 83 ? 24.188 7.293 -4.383 1 43.19 83 SER B CA 1
ATOM 2641 C C . SER B 1 83 ? 22.969 7.035 -3.508 1 43.19 83 SER B C 1
ATOM 2643 O O . SER B 1 83 ? 22.688 5.891 -3.143 1 43.19 83 SER B O 1
ATOM 2645 N N . GLY B 1 84 ? 22 8.141 -3.006 1 43.62 84 GLY B N 1
ATOM 2646 C CA . GLY B 1 84 ? 21.25 7.855 -1.797 1 43.62 84 GLY B CA 1
ATOM 2647 C C . GLY B 1 84 ? 19.844 8.453 -1.812 1 43.62 84 GLY B C 1
ATOM 2648 O O . GLY B 1 84 ? 19.188 8.516 -0.776 1 43.62 84 GLY B O 1
ATOM 2649 N N . GLY B 1 85 ? 19.031 8.781 -2.879 1 53.09 85 GLY B N 1
ATOM 2650 C CA . GLY B 1 85 ? 17.688 9.242 -3.135 1 53.09 85 GLY B CA 1
ATOM 2651 C C . GLY B 1 85 ? 17.609 10.367 -4.148 1 53.09 85 GLY B C 1
ATOM 2652 O O . GLY B 1 85 ? 18.609 11.039 -4.406 1 53.09 85 GLY B O 1
ATOM 2653 N N . PHE B 1 86 ? 16.406 10.383 -4.992 1 59.28 86 PHE B N 1
ATOM 2654 C CA . PHE B 1 86 ? 16.328 11.203 -6.195 1 59.28 86 PHE B CA 1
ATOM 2655 C C . PHE B 1 86 ? 16.156 12.672 -5.844 1 59.28 86 PHE B C 1
ATOM 2657 O O . PHE B 1 86 ? 16.688 13.547 -6.543 1 59.28 86 PHE B O 1
ATOM 2664 N N . PHE B 1 87 ? 15.492 12.906 -4.602 1 66.75 87 PHE B N 1
ATOM 2665 C CA . PHE B 1 87 ? 15.195 14.305 -4.328 1 66.75 87 PHE B CA 1
ATOM 2666 C C . PHE B 1 87 ? 15.547 14.664 -2.887 1 66.75 87 PHE B C 1
ATOM 2668 O O . PHE B 1 87 ? 15.562 13.797 -2.012 1 66.75 87 PHE B O 1
ATOM 2675 N N . THR B 1 88 ? 16.109 15.898 -2.719 1 68.81 88 THR B N 1
ATOM 2676 C CA . THR B 1 88 ? 16.328 16.422 -1.375 1 68.81 88 THR B CA 1
ATOM 2677 C C . THR B 1 88 ? 15.195 17.375 -0.982 1 68.81 88 THR B C 1
ATOM 2679 O O . THR B 1 88 ? 14.625 18.062 -1.835 1 68.81 88 THR B O 1
ATOM 2682 N N . MET B 1 89 ? 14.867 17.266 0.342 1 76.06 89 MET B N 1
ATOM 2683 C CA . MET B 1 89 ? 13.766 18.078 0.854 1 76.06 89 MET B CA 1
ATOM 2684 C C . MET B 1 89 ? 14.297 19.297 1.591 1 76.06 89 MET B C 1
ATOM 2686 O O . MET B 1 89 ? 13.594 19.875 2.426 1 76.06 89 MET B O 1
ATOM 2690 N N . LYS B 1 90 ? 15.5 19.75 1.327 1 76 90 LYS B N 1
ATOM 2691 C CA . LYS B 1 90 ? 16.125 20.844 2.061 1 76 90 LYS B CA 1
ATOM 2692 C C . LYS B 1 90 ? 15.328 22.141 1.901 1 76 90 LYS B C 1
ATOM 2694 O O . LYS B 1 90 ? 15.102 22.859 2.877 1 76 90 LYS B O 1
ATOM 2699 N N . GLY B 1 91 ? 15.055 22.438 0.699 1 75.19 91 GLY B N 1
ATOM 2700 C CA . GLY B 1 91 ? 14.25 23.641 0.466 1 75.19 91 GLY B CA 1
ATOM 2701 C C . GLY B 1 91 ? 12.898 23.594 1.155 1 75.19 91 GLY B C 1
ATOM 2702 O O . GLY B 1 91 ? 12.469 24.578 1.746 1 75.19 91 GLY B O 1
ATOM 2703 N N . PHE B 1 92 ? 12.336 22.438 1.177 1 79.62 92 PHE B N 1
ATOM 2704 C CA . PHE B 1 92 ? 11.047 22.234 1.825 1 79.62 92 PHE B CA 1
ATOM 2705 C C . PHE B 1 92 ? 11.172 22.375 3.338 1 79.62 92 PHE B C 1
ATOM 2707 O O . PHE B 1 92 ? 10.328 23 3.982 1 79.62 92 PHE B O 1
ATOM 2714 N N . HIS B 1 93 ? 12.164 21.812 3.846 1 85.88 93 HIS B N 1
ATOM 2715 C CA . HIS B 1 93 ? 12.438 21.906 5.277 1 85.88 93 HIS B CA 1
ATOM 2716 C C . HIS B 1 93 ? 12.578 23.359 5.719 1 85.88 93 HIS B C 1
ATOM 2718 O O . HIS B 1 93 ? 12.008 23.75 6.738 1 85.88 93 HIS B O 1
ATOM 2724 N N . ALA B 1 94 ? 13.336 24.141 5.012 1 84.62 94 ALA B N 1
ATOM 2725 C CA . ALA B 1 94 ? 13.547 25.562 5.312 1 84.62 94 ALA B CA 1
ATOM 2726 C C . ALA B 1 94 ? 12.242 26.344 5.234 1 84.62 94 ALA B C 1
ATOM 2728 O O . ALA B 1 94 ? 11.984 27.219 6.066 1 84.62 94 ALA B O 1
ATOM 2729 N N . PHE B 1 95 ? 11.477 26.078 4.266 1 84.25 95 PHE B N 1
ATOM 2730 C CA . PHE B 1 95 ? 10.188 26.734 4.09 1 84.25 95 PHE B CA 1
ATOM 2731 C C . PHE B 1 95 ? 9.297 26.516 5.305 1 84.25 95 PHE B C 1
ATOM 2733 O O . PHE B 1 95 ? 8.688 27.453 5.812 1 84.25 95 PHE B O 1
ATOM 2740 N N . ILE B 1 96 ? 9.195 25.281 5.738 1 89.56 96 ILE B N 1
ATOM 2741 C CA . ILE B 1 96 ? 8.352 24.953 6.883 1 89.56 96 ILE B CA 1
ATOM 2742 C C . ILE B 1 96 ? 8.859 25.688 8.125 1 89.56 96 ILE B C 1
ATOM 2744 O O . ILE B 1 96 ? 8.078 26.312 8.844 1 89.56 96 ILE B O 1
ATOM 2748 N N . LYS B 1 97 ? 10.133 25.641 8.297 1 90.12 97 LYS B N 1
ATOM 2749 C CA . LYS B 1 97 ? 10.734 26.266 9.461 1 90.12 97 LYS B CA 1
ATOM 2750 C C . LYS B 1 97 ? 10.484 27.781 9.477 1 90.12 97 LYS B C 1
ATOM 2752 O O . LYS B 1 97 ? 10.234 28.359 10.531 1 90.12 97 LYS B O 1
ATOM 2757 N N . GLU B 1 98 ? 10.5 28.359 8.367 1 89.69 98 GLU B N 1
ATOM 2758 C CA . GLU B 1 98 ? 10.391 29.812 8.25 1 89.69 98 GLU B CA 1
ATOM 2759 C C . GLU B 1 98 ? 8.953 30.266 8.461 1 89.69 98 GLU B C 1
ATOM 2761 O O . GLU B 1 98 ? 8.711 31.406 8.875 1 89.69 98 GLU B O 1
ATOM 2766 N N . ASN B 1 99 ? 8.031 29.469 8.25 1 92.12 99 ASN B N 1
ATOM 2767 C CA . ASN B 1 99 ? 6.641 29.906 8.258 1 92.12 99 ASN B CA 1
ATOM 2768 C C . ASN B 1 99 ? 5.922 29.484 9.531 1 92.12 99 ASN B C 1
ATOM 2770 O O . ASN B 1 99 ? 4.898 30.062 9.898 1 92.12 99 ASN B O 1
ATOM 2774 N N . LEU B 1 100 ? 6.457 28.531 10.18 1 96 100 LEU B N 1
ATOM 2775 C CA . LEU B 1 100 ? 5.848 28.062 11.422 1 96 100 LEU B CA 1
ATOM 2776 C C . LEU B 1 100 ? 5.84 29.172 12.469 1 96 100 LEU B C 1
ATOM 2778 O O . LEU B 1 100 ? 6.832 29.875 12.641 1 96 100 LEU B O 1
ATOM 2782 N N . LYS B 1 101 ? 4.727 29.281 13.242 1 97.31 101 LYS B N 1
ATOM 2783 C CA . LYS B 1 101 ? 4.629 30.266 14.305 1 97.31 101 LYS B CA 1
ATOM 2784 C C . LYS B 1 101 ? 5.219 29.734 15.609 1 97.31 101 LYS B C 1
ATOM 2786 O O . LYS B 1 101 ? 5.523 30.516 16.516 1 97.31 101 LYS B O 1
ATOM 2791 N N . VAL B 1 102 ? 5.285 28.484 15.766 1 98.12 102 VAL B N 1
ATOM 2792 C CA . VAL B 1 102 ? 5.93 27.797 16.875 1 98.12 102 VAL B CA 1
ATOM 2793 C C . VAL B 1 102 ? 6.809 26.656 16.344 1 98.12 102 VAL B C 1
ATOM 2795 O O . VAL B 1 102 ? 6.633 26.219 15.211 1 98.12 102 VAL B O 1
ATOM 2798 N N . THR B 1 103 ? 7.742 26.172 17.172 1 97.5 103 THR B N 1
ATOM 2799 C CA . THR B 1 103 ? 8.719 25.219 16.641 1 97.5 103 THR B CA 1
ATOM 2800 C C . THR B 1 103 ? 8.445 23.812 17.172 1 97.5 103 THR B C 1
ATOM 2802 O O . THR B 1 103 ? 8.984 22.828 16.641 1 97.5 103 THR B O 1
ATOM 2805 N N . ARG B 1 104 ? 7.613 23.766 18.203 1 98.56 104 ARG B N 1
ATOM 2806 C CA . ARG B 1 104 ? 7.332 22.469 18.812 1 98.56 104 ARG B CA 1
ATOM 2807 C C . ARG B 1 104 ? 5.832 22.172 18.828 1 98.56 104 ARG B C 1
ATOM 2809 O O . ARG B 1 104 ? 5.023 23.094 18.969 1 98.56 104 ARG B O 1
ATOM 2816 N N . LEU B 1 105 ? 5.492 20.922 18.719 1 98.81 105 LEU B N 1
ATOM 2817 C CA . LEU B 1 105 ? 4.098 20.5 18.609 1 98.81 105 LEU B CA 1
ATOM 2818 C C . LEU B 1 105 ? 3.324 20.891 19.875 1 98.81 105 LEU B C 1
ATOM 2820 O O . LEU B 1 105 ? 2.178 21.344 19.781 1 98.81 105 LEU B O 1
ATOM 2824 N N . GLU B 1 106 ? 3.924 20.656 21.016 1 98.38 106 GLU B N 1
ATOM 2825 C CA . GLU B 1 106 ? 3.242 20.922 22.281 1 98.38 106 GLU B CA 1
ATOM 2826 C C . GLU B 1 106 ? 2.984 22.422 22.469 1 98.38 106 GLU B C 1
ATOM 2828 O O . GLU B 1 106 ? 2.236 22.828 23.359 1 98.38 106 GLU B O 1
ATOM 2833 N N . GLU B 1 107 ? 3.574 23.297 21.625 1 98.38 107 GLU B N 1
ATOM 2834 C CA . GLU B 1 107 ? 3.391 24.75 21.688 1 98.38 107 GLU B CA 1
ATOM 2835 C C . GLU B 1 107 ? 2.262 25.203 20.75 1 98.38 107 GLU B C 1
ATOM 2837 O O . GLU B 1 107 ? 1.86 26.359 20.781 1 98.38 107 GLU B O 1
ATOM 2842 N N . CYS B 1 108 ? 1.712 24.375 19.969 1 98.62 108 CYS B N 1
ATOM 2843 C CA . CYS B 1 108 ? 0.656 24.734 19.031 1 98.62 108 CYS B CA 1
ATOM 2844 C C . CYS B 1 108 ? -0.62 25.125 19.766 1 98.62 108 CYS B C 1
ATOM 2846 O O . CYS B 1 108 ? -1.093 24.391 20.625 1 98.62 108 CYS B O 1
ATOM 2848 N N . PRO B 1 109 ? -1.234 26.266 19.422 1 98.44 109 PRO B N 1
ATOM 2849 C CA . PRO B 1 109 ? -2.521 26.625 20.031 1 98.44 109 PRO B CA 1
ATOM 2850 C C . PRO B 1 109 ? -3.615 25.594 19.734 1 98.44 109 PRO B C 1
ATOM 2852 O O . PRO B 1 109 ? -4.504 25.391 20.562 1 98.44 109 PRO B O 1
ATOM 2855 N N . LEU B 1 110 ? -3.596 25.016 18.594 1 98.56 110 LEU B N 1
ATOM 2856 C CA . LEU B 1 110 ? -4.438 23.875 18.25 1 98.56 110 LEU B CA 1
ATOM 2857 C C . LEU B 1 110 ? -3.656 22.562 18.359 1 98.56 110 LEU B C 1
ATOM 2859 O O . LEU B 1 110 ? -2.678 22.359 17.641 1 98.56 110 LEU B O 1
ATOM 2863 N N . PRO B 1 111 ? -4.074 21.75 19.344 1 98.75 111 PRO B N 1
ATOM 2864 C CA . PRO B 1 111 ? -3.379 20.453 19.422 1 98.75 111 PRO B CA 1
ATOM 2865 C C . PRO B 1 111 ? -3.223 19.797 18.062 1 98.75 111 PRO B C 1
ATOM 2867 O O . PRO B 1 111 ? -4.207 19.625 17.328 1 98.75 111 PRO B O 1
ATOM 2870 N N . THR B 1 112 ? -1.923 19.438 17.688 1 98.88 112 THR B N 1
ATOM 2871 C CA . THR B 1 112 ? -1.564 18.984 16.359 1 98.88 112 THR B CA 1
ATOM 2872 C C . THR B 1 112 ? -0.791 17.672 16.438 1 98.88 112 THR B C 1
ATOM 2874 O O . THR B 1 112 ? 0.159 17.547 17.203 1 98.88 112 THR B O 1
ATOM 2877 N N . VAL B 1 113 ? -1.259 16.734 15.648 1 98.94 113 VAL B N 1
ATOM 2878 C CA . VAL B 1 113 ? -0.618 15.422 15.602 1 98.94 113 VAL B CA 1
ATOM 2879 C C . VAL B 1 113 ? -0.032 15.18 14.211 1 98.94 113 VAL B C 1
ATOM 2881 O O . VAL B 1 113 ? -0.739 15.281 13.203 1 98.94 113 VAL B O 1
ATOM 2884 N N . ILE B 1 114 ? 1.263 14.891 14.109 1 98.94 114 ILE B N 1
ATOM 2885 C CA . ILE B 1 114 ? 1.941 14.555 12.867 1 98.94 114 ILE B CA 1
ATOM 2886 C C . ILE B 1 114 ? 2.158 13.047 12.789 1 98.94 114 ILE B C 1
ATOM 2888 O O . ILE B 1 114 ? 2.672 12.438 13.734 1 98.94 114 ILE B O 1
ATOM 2892 N N . CYS B 1 115 ? 1.732 12.477 11.703 1 98.94 115 CYS B N 1
ATOM 2893 C CA . CYS B 1 115 ? 1.81 11.031 11.562 1 98.94 115 CYS B CA 1
ATOM 2894 C C . CYS B 1 115 ? 2.775 10.641 10.453 1 98.94 115 CYS B C 1
ATOM 2896 O O . CYS B 1 115 ? 2.898 11.352 9.453 1 98.94 115 CYS B O 1
ATOM 2898 N N . ALA B 1 116 ? 3.463 9.57 10.562 1 98.81 116 ALA B N 1
ATOM 2899 C CA . ALA B 1 116 ? 4.422 8.992 9.625 1 98.81 116 ALA B CA 1
ATOM 2900 C C . ALA B 1 116 ? 4.508 7.48 9.781 1 98.81 116 ALA B C 1
ATOM 2902 O O . ALA B 1 116 ? 3.572 6.844 10.273 1 98.81 116 ALA B O 1
ATOM 2903 N N . THR B 1 117 ? 5.5 6.906 9.148 1 98.56 117 THR B N 1
ATOM 2904 C CA . THR B 1 117 ? 5.734 5.469 9.273 1 98.56 117 THR B CA 1
ATOM 2905 C C . THR B 1 117 ? 7.129 5.195 9.82 1 98.56 117 THR B C 1
ATOM 2907 O O . THR B 1 117 ? 8.125 5.684 9.273 1 98.56 117 THR B O 1
ATOM 2910 N N . ASP B 1 118 ? 7.188 4.52 10.938 1 98.38 118 ASP B N 1
ATOM 2911 C CA . ASP B 1 118 ? 8.43 3.967 11.461 1 98.38 118 ASP B CA 1
ATOM 2912 C C . ASP B 1 118 ? 8.891 2.773 10.625 1 98.38 118 ASP B C 1
ATOM 2914 O O . ASP B 1 118 ? 8.398 1.659 10.797 1 98.38 118 ASP B O 1
ATOM 2918 N N . LEU B 1 119 ? 9.789 3.014 9.719 1 96.5 119 LEU B N 1
ATOM 2919 C CA . LEU B 1 119 ? 10.203 2 8.758 1 96.5 119 LEU B CA 1
ATOM 2920 C C . LEU B 1 119 ? 10.984 0.883 9.438 1 96.5 119 LEU B C 1
ATOM 2922 O O . LEU B 1 119 ? 10.836 -0.289 9.086 1 96.5 119 LEU B O 1
ATOM 2926 N N . ASP B 1 120 ? 11.812 1.211 10.391 1 96.31 120 ASP B N 1
ATOM 2927 C CA . ASP B 1 120 ? 12.648 0.236 11.086 1 96.31 120 ASP B CA 1
ATOM 2928 C C . ASP B 1 120 ? 11.805 -0.717 11.93 1 96.31 120 ASP B C 1
ATOM 2930 O O . ASP B 1 120 ? 12.07 -1.92 11.969 1 96.31 120 ASP B O 1
ATOM 2934 N N . ASN B 1 121 ? 10.758 -0.18 12.5 1 96.19 121 ASN B N 1
ATOM 2935 C CA . ASN B 1 121 ? 9.938 -0.989 13.398 1 96.19 121 ASN B CA 1
ATOM 2936 C C . ASN B 1 121 ? 8.625 -1.394 12.742 1 96.19 121 ASN B C 1
ATOM 2938 O O . ASN B 1 121 ? 7.781 -2.033 13.375 1 96.19 121 ASN B O 1
ATOM 2942 N N . CYS B 1 122 ? 8.391 -1.004 11.594 1 94.75 122 CYS B N 1
ATOM 2943 C CA . CYS B 1 122 ? 7.289 -1.442 10.742 1 94.75 122 CYS B CA 1
ATOM 2944 C C . CYS B 1 122 ? 5.941 -1.116 11.375 1 94.75 122 CYS B C 1
ATOM 2946 O O . CYS B 1 122 ? 5.051 -1.965 11.422 1 94.75 122 CYS B O 1
ATOM 2948 N N . LYS B 1 123 ? 5.824 0.069 11.844 1 96.94 123 LYS B N 1
ATOM 2949 C CA . LYS B 1 123 ? 4.582 0.472 12.5 1 96.94 123 LYS B CA 1
ATOM 2950 C C . LYS B 1 123 ? 4.262 1.938 12.219 1 96.94 123 LYS B C 1
ATOM 2952 O O . LYS B 1 123 ? 5.16 2.727 11.914 1 96.94 123 LYS B O 1
ATOM 2957 N N . PRO B 1 124 ? 2.986 2.291 12.273 1 98.06 124 PRO B N 1
ATOM 2958 C CA . PRO B 1 124 ? 2.666 3.719 12.203 1 98.06 124 PRO B CA 1
ATOM 2959 C C . PRO B 1 124 ? 3.129 4.488 13.438 1 98.06 124 PRO B C 1
ATOM 2961 O O . PRO B 1 124 ? 3.236 3.916 14.531 1 98.06 124 PRO B O 1
ATOM 2964 N N . VAL B 1 125 ? 3.391 5.742 13.266 1 98.69 125 VAL B N 1
ATOM 2965 C CA . VAL B 1 125 ? 3.787 6.582 14.391 1 98.69 125 VAL B CA 1
ATOM 2966 C C . VAL B 1 125 ? 2.996 7.891 14.359 1 98.69 125 VAL B C 1
ATOM 2968 O O . VAL B 1 125 ? 2.613 8.367 13.289 1 98.69 125 VAL B O 1
ATOM 2971 N N . GLN B 1 126 ? 2.676 8.352 15.508 1 98.88 126 GLN B N 1
ATOM 2972 C CA . GLN B 1 126 ? 2.092 9.672 15.719 1 98.88 126 GLN B CA 1
ATOM 2973 C C . GLN B 1 126 ? 2.906 10.477 16.719 1 98.88 126 GLN B C 1
ATOM 2975 O O . GLN B 1 126 ? 3.426 9.93 17.703 1 98.88 126 GLN B O 1
ATOM 2980 N N . TRP B 1 127 ? 3.129 11.727 16.422 1 98.88 127 TRP B N 1
ATOM 2981 C CA . TRP B 1 127 ? 3.822 12.617 17.344 1 98.88 127 TRP B CA 1
ATOM 2982 C C . TRP B 1 127 ? 2.895 13.727 17.828 1 98.88 127 TRP B C 1
ATOM 2984 O O . TRP B 1 127 ? 2.246 14.398 17.016 1 98.88 127 TRP B O 1
ATOM 2994 N N . ARG B 1 128 ? 2.869 13.938 19.094 1 98.69 128 ARG B N 1
ATOM 2995 C CA . ARG B 1 128 ? 2.098 15.016 19.719 1 98.69 128 ARG B CA 1
ATOM 2996 C C . ARG B 1 128 ? 3.016 16.031 20.375 1 98.69 128 ARG B C 1
ATOM 2998 O O . ARG B 1 128 ? 2.551 17.062 20.875 1 98.69 128 ARG B O 1
ATOM 3005 N N . ALA B 1 129 ? 4.254 15.727 20.391 1 98.75 129 ALA B N 1
ATOM 3006 C CA . ALA B 1 129 ? 5.297 16.594 20.922 1 98.75 129 ALA B CA 1
ATOM 3007 C C . ALA B 1 129 ? 6.574 16.5 20.094 1 98.75 129 ALA B C 1
ATOM 3009 O O . ALA B 1 129 ? 6.746 15.547 19.328 1 98.75 129 ALA B O 1
ATOM 3010 N N . GLY B 1 130 ? 7.406 17.516 20.234 1 98.38 130 GLY B N 1
ATOM 3011 C CA . GLY B 1 130 ? 8.688 17.516 19.547 1 98.38 130 GLY B CA 1
ATOM 3012 C C . GLY B 1 130 ? 8.766 18.562 18.453 1 98.38 130 GLY B C 1
ATOM 3013 O O . GLY B 1 130 ? 7.812 19.312 18.234 1 98.38 130 GLY B O 1
ATOM 3014 N N . GLU B 1 131 ? 9.953 18.625 17.812 1 98.06 131 GLU B N 1
ATOM 3015 C CA . GLU B 1 131 ? 10.203 19.609 16.766 1 98.06 131 GLU B CA 1
ATOM 3016 C C . GLU B 1 131 ? 9.312 19.359 15.555 1 98.06 131 GLU B C 1
ATOM 3018 O O . GLU B 1 131 ? 9.305 18.266 14.992 1 98.06 131 GLU B O 1
ATOM 3023 N N . ILE B 1 132 ? 8.602 20.391 15.133 1 98.38 132 ILE B N 1
ATOM 3024 C CA . ILE B 1 132 ? 7.578 20.25 14.102 1 98.38 132 ILE B CA 1
ATOM 3025 C C . ILE B 1 132 ? 8.234 19.969 12.758 1 98.38 132 ILE B C 1
ATOM 3027 O O . ILE B 1 132 ? 7.836 19.031 12.055 1 98.38 132 ILE B O 1
ATOM 3031 N N . SER B 1 133 ? 9.242 20.703 12.391 1 96.38 133 SER B N 1
ATOM 3032 C CA . SER B 1 133 ? 9.812 20.656 11.047 1 96.38 133 SER B CA 1
ATOM 3033 C C . SER B 1 133 ? 10.359 19.281 10.719 1 96.38 133 SER B C 1
ATOM 3035 O O . SER B 1 133 ? 10.125 18.75 9.633 1 96.38 133 SER B O 1
ATOM 3037 N N . GLU B 1 134 ? 11.031 18.656 11.625 1 95.56 134 GLU B N 1
ATOM 3038 C CA . GLU B 1 134 ? 11.617 17.344 11.406 1 95.56 134 GLU B CA 1
ATOM 3039 C C . GLU B 1 134 ? 10.531 16.266 11.25 1 95.56 134 GLU B C 1
ATOM 3041 O O . GLU B 1 134 ? 10.68 15.352 10.445 1 95.56 134 GLU B O 1
ATOM 3046 N N . ARG B 1 135 ? 9.523 16.391 12.008 1 98.12 135 ARG B N 1
ATOM 3047 C CA . ARG B 1 135 ? 8.445 15.398 11.984 1 98.12 135 ARG B CA 1
ATOM 3048 C C . ARG B 1 135 ? 7.598 15.539 10.727 1 98.12 135 ARG B C 1
ATOM 3050 O O . ARG B 1 135 ? 7.168 14.547 10.148 1 98.12 135 ARG B O 1
ATOM 3057 N N . VAL B 1 136 ? 7.398 16.75 10.297 1 97.69 136 VAL B N 1
ATOM 3058 C CA . VAL B 1 136 ? 6.707 16.984 9.039 1 97.69 136 VAL B CA 1
ATOM 3059 C C . VAL B 1 136 ? 7.547 16.438 7.879 1 97.69 136 VAL B C 1
ATOM 3061 O O . VAL B 1 136 ? 7.016 15.828 6.949 1 97.69 136 VAL B O 1
ATOM 3064 N N . LEU B 1 137 ? 8.859 16.672 7.945 1 95.12 137 LEU B N 1
ATOM 3065 C CA . LEU B 1 137 ? 9.742 16.141 6.91 1 95.12 137 LEU B CA 1
ATOM 3066 C C . LEU B 1 137 ? 9.641 14.617 6.828 1 95.12 137 LEU B C 1
ATOM 3068 O O . LEU B 1 137 ? 9.578 14.055 5.73 1 95.12 137 LEU B O 1
ATOM 3072 N N . ALA B 1 138 ? 9.648 13.984 7.945 1 96.62 138 ALA B N 1
ATOM 3073 C CA . ALA B 1 138 ? 9.508 12.531 7.988 1 96.62 138 ALA B CA 1
ATOM 3074 C C . ALA B 1 138 ? 8.172 12.094 7.395 1 96.62 138 ALA B C 1
ATOM 3076 O O . ALA B 1 138 ? 8.117 11.164 6.59 1 96.62 138 ALA B O 1
ATOM 3077 N N . SER B 1 139 ? 7.168 12.797 7.754 1 97.88 139 SER B N 1
ATOM 3078 C CA . SER B 1 139 ? 5.812 12.492 7.305 1 97.88 139 SER B CA 1
ATOM 3079 C C . SER B 1 139 ? 5.695 12.617 5.789 1 97.88 139 SER B C 1
ATOM 3081 O O . SER B 1 139 ? 4.863 11.953 5.172 1 97.88 139 SER B O 1
ATOM 3083 N N . CYS B 1 140 ? 6.562 13.414 5.188 1 94.88 140 CYS B N 1
ATOM 3084 C CA . CYS B 1 140 ? 6.488 13.719 3.764 1 94.88 140 CYS B CA 1
ATOM 3085 C C . CYS B 1 140 ? 7.516 12.914 2.977 1 94.88 140 CYS B C 1
ATOM 3087 O O . CYS B 1 140 ? 7.637 13.07 1.761 1 94.88 140 CYS B O 1
ATOM 3089 N N . SER B 1 141 ? 8.25 12.078 3.605 1 93.69 141 SER B N 1
ATOM 3090 C CA . SER B 1 141 ? 9.336 11.367 2.947 1 93.69 141 SER B CA 1
ATOM 3091 C C . SER B 1 141 ? 8.828 10.133 2.215 1 93.69 141 SER B C 1
ATOM 3093 O O . SER B 1 141 ? 9.047 9.008 2.66 1 93.69 141 SER B O 1
ATOM 3095 N N . MET B 1 142 ? 8.219 10.352 1.082 1 92.88 142 MET B N 1
ATOM 3096 C CA . MET B 1 142 ? 7.73 9.258 0.254 1 92.88 142 MET B CA 1
ATOM 3097 C C . MET B 1 142 ? 8.867 8.312 -0.127 1 92.88 142 MET B C 1
ATOM 3099 O O . MET B 1 142 ? 9.883 8.742 -0.665 1 92.88 142 MET B O 1
ATOM 3103 N N . PRO B 1 143 ? 8.727 7.074 0.105 1 92.19 143 PRO B N 1
ATOM 3104 C CA . PRO B 1 143 ? 9.789 6.137 -0.255 1 92.19 143 PRO B CA 1
ATOM 3105 C C . PRO B 1 143 ? 10.172 6.219 -1.731 1 92.19 143 PRO B C 1
ATOM 3107 O O . PRO B 1 143 ? 9.305 6.414 -2.588 1 92.19 143 PRO B O 1
ATOM 3110 N N . VAL B 1 144 ? 11.492 6.016 -2.035 1 83.25 144 VAL B N 1
ATOM 3111 C CA . VAL B 1 144 ? 12.07 5.965 -3.373 1 83.25 144 VAL B CA 1
ATOM 3112 C C . VAL B 1 144 ? 12.266 7.383 -3.908 1 83.25 144 VAL B C 1
ATOM 3114 O O . VAL B 1 144 ? 13.273 7.684 -4.543 1 83.25 144 VAL B O 1
ATOM 3117 N N . VAL B 1 145 ? 11.305 8.273 -3.635 1 84.5 145 VAL B N 1
ATOM 3118 C CA . VAL B 1 145 ? 11.414 9.656 -4.09 1 84.5 145 VAL B CA 1
ATOM 3119 C C . VAL B 1 145 ? 12.336 10.43 -3.156 1 84.5 145 VAL B C 1
ATOM 3121 O O . VAL B 1 145 ? 13.203 11.188 -3.615 1 84.5 145 VAL B O 1
ATOM 3124 N N . PHE B 1 146 ? 12.141 10.18 -1.888 1 86.88 146 PHE B N 1
ATOM 3125 C CA . PHE B 1 146 ? 12.938 10.859 -0.873 1 86.88 146 PHE B CA 1
ATOM 3126 C C . PHE B 1 146 ? 13.625 9.852 0.034 1 86.88 146 PHE B C 1
ATOM 3128 O O . PHE B 1 146 ? 13.141 8.727 0.207 1 86.88 146 PHE B O 1
ATOM 3135 N N . ARG B 1 147 ? 14.711 10.273 0.614 1 87.5 147 ARG B N 1
ATOM 3136 C CA . ARG B 1 147 ? 15.375 9.445 1.614 1 87.5 147 ARG B CA 1
ATOM 3137 C C . ARG B 1 147 ? 14.594 9.438 2.924 1 87.5 147 ARG B C 1
ATOM 3139 O O . ARG B 1 147 ? 14.008 10.445 3.309 1 87.5 147 ARG B O 1
ATOM 3146 N N . PRO B 1 148 ? 14.703 8.305 3.602 1 93.38 148 PRO B N 1
ATOM 3147 C CA . PRO B 1 148 ? 14.102 8.305 4.938 1 93.38 148 PRO B CA 1
ATOM 3148 C C . PRO B 1 148 ? 14.688 9.367 5.855 1 93.38 148 PRO B C 1
ATOM 3150 O O . PRO B 1 148 ? 15.867 9.727 5.715 1 93.38 148 PRO B O 1
ATOM 3153 N N . VAL B 1 149 ? 13.93 9.867 6.711 1 93.88 149 VAL B N 1
ATOM 3154 C CA . VAL B 1 149 ? 14.391 10.828 7.719 1 93.88 149 VAL B CA 1
ATOM 3155 C C . VAL B 1 149 ? 14.734 10.086 9.008 1 93.88 149 VAL B C 1
ATOM 3157 O O . VAL B 1 149 ? 13.992 9.211 9.453 1 93.88 149 VAL B O 1
ATOM 3160 N N . THR B 1 150 ? 15.891 10.438 9.555 1 94.62 150 THR B N 1
ATOM 3161 C CA . THR B 1 150 ? 16.312 9.82 10.805 1 94.62 150 THR B CA 1
ATOM 3162 C C . THR B 1 150 ? 15.969 10.703 12 1 94.62 150 THR B C 1
ATOM 3164 O O . THR B 1 150 ? 16.375 11.875 12.047 1 94.62 150 THR B O 1
ATOM 3167 N N . ILE B 1 151 ? 15.203 10.234 12.891 1 96.5 151 ILE B N 1
ATOM 3168 C CA . ILE B 1 151 ? 14.891 10.891 14.156 1 96.5 151 ILE B CA 1
ATOM 3169 C C . ILE B 1 151 ? 15.188 9.938 15.312 1 96.5 151 ILE B C 1
ATOM 3171 O O . ILE B 1 151 ? 14.609 8.852 15.398 1 96.5 151 ILE B O 1
ATOM 3175 N N . GLY B 1 152 ? 16.078 10.281 16.219 1 95.5 152 GLY B N 1
ATOM 3176 C CA . GLY B 1 152 ? 16.438 9.43 17.344 1 95.5 152 GLY B CA 1
ATOM 3177 C C . GLY B 1 152 ? 17.016 8.094 16.906 1 95.5 152 GLY B C 1
ATOM 3178 O O . GLY B 1 152 ? 16.703 7.055 17.5 1 95.5 152 GLY B O 1
ATOM 3179 N N . GLY B 1 153 ? 17.578 8.039 15.766 1 94.88 153 GLY B N 1
ATOM 3180 C CA . GLY B 1 153 ? 18.219 6.832 15.289 1 94.88 153 GLY B CA 1
ATOM 3181 C C . GLY B 1 153 ? 17.297 5.93 14.5 1 94.88 153 GLY B C 1
ATOM 3182 O O . GLY B 1 153 ? 17.719 4.902 13.969 1 94.88 153 GLY B O 1
ATOM 3183 N N . THR B 1 154 ? 16.094 6.312 14.43 1 96.38 154 THR B N 1
ATOM 3184 C CA . THR B 1 154 ? 15.086 5.527 13.727 1 96.38 154 THR B CA 1
ATOM 3185 C C . THR B 1 154 ? 14.789 6.137 12.359 1 96.38 154 THR B C 1
ATOM 3187 O O . THR B 1 154 ? 14.688 7.359 12.227 1 96.38 154 THR B O 1
ATOM 3190 N N . HIS B 1 155 ? 14.633 5.281 11.297 1 96.31 155 HIS B N 1
ATOM 3191 C CA . HIS B 1 155 ? 14.273 5.738 9.961 1 96.31 155 HIS B CA 1
ATOM 3192 C C . HIS B 1 155 ? 12.758 5.879 9.812 1 96.31 155 HIS B C 1
ATOM 3194 O O . HIS B 1 155 ? 12.016 4.934 10.086 1 96.31 155 HIS B O 1
ATOM 3200 N N . TYR B 1 156 ? 12.344 7.023 9.383 1 97 156 TYR B N 1
ATOM 3201 C CA . TYR B 1 156 ? 10.93 7.285 9.141 1 97 156 TYR B CA 1
ATOM 3202 C C . TYR B 1 156 ? 10.68 7.633 7.676 1 97 156 TYR B C 1
ATOM 3204 O O . TYR B 1 156 ? 11.539 8.234 7.023 1 97 156 TYR B O 1
ATOM 3212 N N . VAL B 1 157 ? 9.547 7.215 7.164 1 96.75 157 VAL B N 1
ATOM 3213 C CA . VAL B 1 157 ? 9.094 7.551 5.82 1 96.75 157 VAL B CA 1
ATOM 3214 C C . VAL B 1 157 ? 7.664 8.078 5.875 1 96.75 157 VAL B C 1
ATOM 3216 O O . VAL B 1 157 ? 7.082 8.203 6.953 1 96.75 157 VAL B O 1
ATOM 3219 N N . ASP B 1 158 ? 7.176 8.398 4.781 1 97.69 158 ASP B N 1
ATOM 3220 C CA . ASP B 1 158 ? 5.848 8.984 4.617 1 97.69 158 ASP B CA 1
ATOM 3221 C C . ASP B 1 158 ? 4.785 8.148 5.328 1 97.69 158 ASP B C 1
ATOM 3223 O O . ASP B 1 158 ? 4.805 6.922 5.258 1 97.69 158 ASP B O 1
ATOM 3227 N N . GLY B 1 159 ? 3.863 8.852 5.969 1 98.56 159 GLY B N 1
ATOM 3228 C CA . GLY B 1 159 ? 2.783 8.172 6.672 1 98.56 159 GLY B CA 1
ATOM 3229 C C . GLY B 1 159 ? 1.87 7.387 5.746 1 98.56 159 GLY B C 1
ATOM 3230 O O . GLY B 1 159 ? 1.157 6.484 6.188 1 98.56 159 GLY B O 1
ATOM 3231 N N . GLY B 1 160 ? 1.855 7.734 4.496 1 98.31 160 GLY B N 1
ATOM 3232 C CA . GLY B 1 160 ? 1.006 7.094 3.506 1 98.31 160 GLY B CA 1
ATOM 3233 C C . GLY B 1 160 ? 1.354 5.637 3.271 1 98.31 160 GLY B C 1
ATOM 3234 O O . GLY B 1 160 ? 0.583 4.898 2.654 1 98.31 160 GLY B O 1
ATOM 3235 N N . VAL B 1 161 ? 2.439 5.199 3.824 1 98.12 161 VAL B N 1
ATOM 3236 C CA . VAL B 1 161 ? 2.848 3.805 3.682 1 98.12 161 VAL B CA 1
ATOM 3237 C C . VAL B 1 161 ? 1.884 2.902 4.449 1 98.12 161 VAL B C 1
ATOM 3239 O O . VAL B 1 161 ? 1.542 1.812 3.984 1 98.12 161 VAL B O 1
ATOM 3242 N N . LEU B 1 162 ? 1.386 3.41 5.555 1 97.88 162 LEU B N 1
ATOM 3243 C CA . LEU B 1 162 ? 0.502 2.559 6.344 1 97.88 162 LEU B CA 1
ATOM 3244 C C . LEU B 1 162 ? -0.87 3.203 6.508 1 97.88 162 LEU B C 1
ATOM 3246 O O . LEU B 1 162 ? -1.894 2.52 6.438 1 97.88 162 LEU B O 1
ATOM 3250 N N . HIS B 1 163 ? -0.857 4.496 6.777 1 98.31 163 HIS B N 1
ATOM 3251 C CA . HIS B 1 163 ? -2.104 5.227 6.973 1 98.31 163 HIS B CA 1
ATOM 3252 C C . HIS B 1 163 ? -2.059 6.59 6.289 1 98.31 163 HIS B C 1
ATOM 3254 O O . HIS B 1 163 ? -1.583 7.566 6.871 1 98.31 163 HIS B O 1
ATOM 3260 N N . ASN B 1 164 ? -2.711 6.676 5.117 1 98.5 164 ASN B N 1
ATOM 3261 C CA . ASN B 1 164 ? -2.637 7.938 4.387 1 98.5 164 ASN B CA 1
ATOM 3262 C C . ASN B 1 164 ? -3.668 8.938 4.895 1 98.5 164 ASN B C 1
ATOM 3264 O O . ASN B 1 164 ? -3.602 10.125 4.562 1 98.5 164 ASN B O 1
ATOM 3268 N N . LEU B 1 165 ? -4.609 8.453 5.621 1 98.69 165 LEU B N 1
ATOM 3269 C CA . LEU B 1 165 ? -5.52 9.266 6.418 1 98.69 165 LEU B CA 1
ATOM 3270 C C . LEU B 1 165 ? -5.375 8.945 7.902 1 98.69 165 LEU B C 1
ATOM 3272 O O . LEU B 1 165 ? -5.566 7.801 8.312 1 98.69 165 LEU B O 1
ATOM 3276 N N . PRO B 1 166 ? -4.977 9.93 8.672 1 98.69 166 PRO B N 1
ATOM 3277 C CA . PRO B 1 166 ? -4.543 9.594 10.031 1 98.69 166 PRO B CA 1
ATOM 3278 C C . PRO B 1 166 ? -5.684 9.656 11.047 1 98.69 166 PRO B C 1
ATOM 3280 O O . PRO B 1 166 ? -5.492 10.141 12.164 1 98.69 166 PRO B O 1
ATOM 3283 N N . SER B 1 167 ? -6.84 9.141 10.75 1 98.75 167 SER B N 1
ATOM 3284 C CA . SER B 1 167 ? -7.957 9.078 11.688 1 98.75 167 SER B CA 1
ATOM 3285 C C . SER B 1 167 ? -7.609 8.227 12.898 1 98.75 167 SER B C 1
ATOM 3287 O O . SER B 1 167 ? -8.016 8.539 14.023 1 98.75 167 SER B O 1
ATOM 3289 N N . TRP B 1 168 ? -6.887 7.18 12.695 1 98.25 168 TRP B N 1
ATOM 3290 C CA . TRP B 1 168 ? -6.504 6.258 13.758 1 98.25 168 TRP B CA 1
ATOM 3291 C C . TRP B 1 168 ? -5.828 7.004 14.906 1 98.25 168 TRP B C 1
ATOM 3293 O O . TRP B 1 168 ? -5.93 6.594 16.062 1 98.25 168 TRP B O 1
ATOM 3303 N N . ALA B 1 169 ? -5.152 8.031 14.578 1 98.69 169 ALA B N 1
ATOM 3304 C CA . ALA B 1 169 ? -4.285 8.711 15.539 1 98.69 169 ALA B CA 1
ATOM 3305 C C . ALA B 1 169 ? -5.102 9.539 16.531 1 98.69 169 ALA B C 1
ATOM 3307 O O . ALA B 1 169 ? -4.641 9.82 17.641 1 98.69 169 ALA B O 1
ATOM 3308 N N . ILE B 1 170 ? -6.41 9.93 16.172 1 98.62 170 ILE B N 1
ATOM 3309 C CA . ILE B 1 170 ? -7.086 10.875 17.047 1 98.62 170 ILE B CA 1
ATOM 3310 C C . ILE B 1 170 ? -8.539 10.445 17.25 1 98.62 170 ILE B C 1
ATOM 3312 O O . ILE B 1 170 ? -9.32 11.148 17.891 1 98.62 170 ILE B O 1
ATOM 3316 N N . ARG B 1 171 ? -8.898 9.312 16.703 1 98.38 171 ARG B N 1
ATOM 3317 C CA . ARG B 1 171 ? -10.281 8.867 16.766 1 98.38 171 ARG B CA 1
ATOM 3318 C C . ARG B 1 171 ? -10.766 8.812 18.219 1 98.38 171 ARG B C 1
ATOM 3320 O O . ARG B 1 171 ? -11.891 9.219 18.516 1 98.38 171 ARG B O 1
ATOM 3327 N N . LYS B 1 172 ? -9.969 8.367 19.062 1 97.31 172 LYS B N 1
ATOM 3328 C CA . LYS B 1 172 ? -10.375 8.156 20.453 1 97.31 172 LYS B CA 1
ATOM 3329 C C . LYS B 1 172 ? -10.422 9.477 21.219 1 97.31 172 LYS B C 1
ATOM 3331 O O . LYS B 1 172 ? -10.953 9.539 22.328 1 97.31 172 LYS B O 1
ATOM 3336 N N . ASP B 1 173 ? -9.93 10.523 20.625 1 97.75 173 ASP B N 1
ATOM 3337 C CA . ASP B 1 173 ? -9.836 11.812 21.297 1 97.75 173 ASP B CA 1
ATOM 3338 C C . ASP B 1 173 ? -11.078 12.664 21.031 1 97.75 173 ASP B C 1
ATOM 3340 O O . ASP B 1 173 ? -11.297 13.688 21.688 1 97.75 173 ASP B O 1
ATOM 3344 N N . VAL B 1 174 ? -11.898 12.258 20.078 1 97.56 174 VAL B N 1
ATOM 3345 C CA . VAL B 1 174 ? -12.852 13.227 19.562 1 97.56 174 VAL B CA 1
ATOM 3346 C C . VAL B 1 174 ? -14.25 12.617 19.547 1 97.56 174 VAL B C 1
ATOM 3348 O O . VAL B 1 174 ? -14.406 11.406 19.359 1 97.56 174 VAL B O 1
ATOM 3351 N N . THR B 1 175 ? -15.258 13.43 19.656 1 96.5 175 THR B N 1
ATOM 3352 C CA . THR B 1 175 ? -16.656 13.008 19.531 1 96.5 175 THR B CA 1
ATOM 3353 C C . THR B 1 175 ? -17.047 12.906 18.047 1 96.5 175 THR B C 1
ATOM 3355 O O . THR B 1 175 ? -17.656 11.93 17.641 1 96.5 175 THR B O 1
ATOM 3358 N N . HIS B 1 176 ? -16.625 13.891 17.25 1 97.06 176 HIS B N 1
ATOM 3359 C CA . HIS B 1 176 ? -16.922 13.938 15.828 1 97.06 176 HIS B CA 1
ATOM 3360 C C . HIS B 1 176 ? -15.641 14.133 15.016 1 97.06 176 HIS B C 1
ATOM 3362 O O . HIS B 1 176 ? -14.977 15.164 15.141 1 97.06 176 HIS B O 1
ATOM 3368 N N . LEU B 1 177 ? -15.359 13.18 14.219 1 98.25 177 LEU B N 1
ATOM 3369 C CA . LEU B 1 177 ? -14.141 13.219 13.422 1 98.25 177 LEU B CA 1
ATOM 3370 C C . LEU B 1 177 ? -14.453 13.516 11.961 1 98.25 177 LEU B C 1
ATOM 3372 O O . LEU B 1 177 ? -15.203 12.781 11.32 1 98.25 177 LEU B O 1
ATOM 3376 N N . ILE B 1 178 ? -13.898 14.617 11.477 1 98.5 178 ILE B N 1
ATOM 3377 C CA . ILE B 1 178 ? -13.984 14.977 10.07 1 98.5 178 ILE B CA 1
ATOM 3378 C C . ILE B 1 178 ? -12.688 14.602 9.352 1 98.5 178 ILE B C 1
ATOM 3380 O O . ILE B 1 178 ? -11.609 15.047 9.742 1 98.5 178 ILE B O 1
ATOM 3384 N N . GLY B 1 179 ? -12.797 13.766 8.367 1 98.75 179 GLY B N 1
ATOM 3385 C CA . GLY B 1 179 ? -11.664 13.461 7.508 1 98.75 179 GLY B CA 1
ATOM 3386 C C . GLY B 1 179 ? -11.695 14.219 6.191 1 98.75 179 GLY B C 1
ATOM 3387 O O . GLY B 1 179 ? -12.734 14.273 5.527 1 98.75 179 GLY B O 1
ATOM 3388 N N . ILE B 1 180 ? -10.609 14.867 5.844 1 98.69 180 ILE B N 1
ATOM 3389 C CA . ILE B 1 180 ? -10.43 15.477 4.531 1 98.69 180 ILE B CA 1
ATOM 3390 C C . ILE B 1 180 ? -9.461 14.648 3.699 1 98.69 180 ILE B C 1
ATOM 3392 O O . ILE B 1 180 ? -8.258 14.617 3.975 1 98.69 180 ILE B O 1
ATOM 3396 N N . ASN B 1 181 ? -9.953 13.984 2.701 1 98 181 ASN B N 1
ATOM 3397 C CA . ASN B 1 181 ? -9.18 13.094 1.843 1 98 181 ASN B CA 1
ATOM 3398 C C . ASN B 1 181 ? -8.906 13.727 0.479 1 98 181 ASN B C 1
ATOM 3400 O O . ASN B 1 181 ? -9.82 13.867 -0.337 1 98 181 ASN B O 1
ATOM 3404 N N . VAL B 1 182 ? -7.664 14.047 0.245 1 96.69 182 VAL B N 1
ATOM 3405 C CA . VAL B 1 182 ? -7.316 14.711 -1.006 1 96.69 182 VAL B CA 1
ATOM 3406 C C . VAL B 1 182 ? -6.543 13.758 -1.906 1 96.69 182 VAL B C 1
ATOM 3408 O O . VAL B 1 182 ? -5.699 14.18 -2.697 1 96.69 182 VAL B O 1
ATOM 3411 N N . SER B 1 183 ? -6.656 12.508 -1.673 1 94 183 SER B N 1
ATOM 3412 C CA . SER B 1 183 ? -6.051 11.461 -2.488 1 94 183 SER B CA 1
ATOM 3413 C C . SER B 1 183 ? -7.109 10.648 -3.229 1 94 183 SER B C 1
ATOM 3415 O O . SER B 1 183 ? -7.32 9.469 -2.924 1 94 183 SER B O 1
ATOM 3417 N N . PRO B 1 184 ? -7.691 11.281 -4.188 1 90.75 184 PRO B N 1
ATOM 3418 C CA . PRO B 1 184 ? -8.75 10.594 -4.938 1 90.75 184 PRO B CA 1
ATOM 3419 C C . PRO B 1 184 ? -8.203 9.5 -5.855 1 90.75 184 PRO B C 1
ATOM 3421 O O . PRO B 1 184 ? -6.988 9.344 -5.98 1 90.75 184 PRO B O 1
ATOM 3424 N N . GLN B 1 185 ? -9.133 8.773 -6.344 1 87.19 185 GLN B N 1
ATOM 3425 C CA . GLN B 1 185 ? -8.758 7.797 -7.363 1 87.19 185 GLN B CA 1
ATOM 3426 C C . GLN B 1 185 ? -8.148 8.477 -8.586 1 87.19 185 GLN B C 1
ATOM 3428 O O . GLN B 1 185 ? -8.711 9.445 -9.102 1 87.19 185 GLN B O 1
ATOM 3433 N N . ILE B 1 186 ? -7 7.961 -8.93 1 83.44 186 ILE B N 1
ATOM 3434 C CA . ILE B 1 186 ? -6.328 8.516 -10.102 1 83.44 186 ILE B CA 1
ATOM 3435 C C . ILE B 1 186 ? -7.07 8.094 -11.367 1 83.44 186 ILE B C 1
ATOM 3437 O O . ILE B 1 186 ? -7.531 6.953 -11.469 1 83.44 186 ILE B O 1
ATOM 3441 N N . LYS B 1 187 ? -7.07 8.945 -12.305 1 83.06 187 LYS B N 1
ATOM 3442 C CA . LYS B 1 187 ? -7.668 8.633 -13.594 1 83.06 187 LYS B CA 1
ATOM 3443 C C . LYS B 1 187 ? -6.762 7.715 -14.406 1 83.06 187 LYS B C 1
ATOM 3445 O O . LYS B 1 187 ? -5.539 7.879 -14.406 1 83.06 187 LYS B O 1
ATOM 3450 N N . PRO B 1 188 ? -7.445 6.766 -15.109 1 87.56 188 PRO B N 1
ATOM 3451 C CA . PRO B 1 188 ? -6.652 5.91 -15.992 1 87.56 188 PRO B CA 1
ATOM 3452 C C . PRO B 1 188 ? -5.871 6.703 -17.031 1 87.56 188 PRO B C 1
ATOM 3454 O O . PRO B 1 188 ? -6.324 7.762 -17.469 1 87.56 188 PRO B O 1
ATOM 3457 N N . GLY B 1 189 ? -4.746 6.223 -17.344 1 87.06 189 GLY B N 1
ATOM 3458 C CA . GLY B 1 189 ? -3.84 6.797 -18.328 1 87.06 189 GLY B CA 1
ATOM 3459 C C . GLY B 1 189 ? -2.467 6.152 -18.328 1 87.06 189 GLY B C 1
ATOM 3460 O O . GLY B 1 189 ? -2.09 5.492 -17.344 1 87.06 189 GLY B O 1
ATOM 3461 N N . ARG B 1 190 ? -1.824 6.422 -19.406 1 86.19 190 ARG B N 1
ATOM 3462 C CA . ARG B 1 190 ? -0.508 5.801 -19.531 1 86.19 190 ARG B CA 1
ATOM 3463 C C . ARG B 1 190 ? 0.45 6.336 -18.469 1 86.19 190 ARG B C 1
ATOM 3465 O O . ARG B 1 190 ? 0.579 7.547 -18.297 1 86.19 190 ARG B O 1
ATOM 3472 N N . SER B 1 191 ? 1.021 5.465 -17.703 1 80.19 191 SER B N 1
ATOM 3473 C CA . SER B 1 191 ? 2.031 5.828 -16.719 1 80.19 191 SER B CA 1
ATOM 3474 C C . SER B 1 191 ? 3.35 6.203 -17.375 1 80.19 191 SER B C 1
ATOM 3476 O O . SER B 1 191 ? 3.66 5.719 -18.469 1 80.19 191 SER B O 1
ATOM 3478 N N . SER B 1 192 ? 3.943 7.184 -16.672 1 77.31 192 SER B N 1
ATOM 3479 C CA . SER B 1 192 ? 5.305 7.43 -17.125 1 77.31 192 SER B CA 1
ATOM 3480 C C . SER B 1 192 ? 6.184 6.199 -16.938 1 77.31 192 SER B C 1
ATOM 3482 O O . SER B 1 192 ? 6.043 5.473 -15.953 1 77.31 192 SER B O 1
ATOM 3484 N N . GLY B 1 193 ? 6.77 5.734 -17.969 1 74.31 193 GLY B N 1
ATOM 3485 C CA . GLY B 1 193 ? 7.598 4.539 -17.938 1 74.31 193 GLY B CA 1
ATOM 3486 C C . GLY B 1 193 ? 8.883 4.723 -17.141 1 74.31 193 GLY B C 1
ATOM 3487 O O . GLY B 1 193 ? 9.633 3.768 -16.938 1 74.31 193 GLY B O 1
ATOM 3488 N N . ASN B 1 194 ? 9.062 5.941 -16.516 1 80.38 194 ASN B N 1
ATOM 3489 C CA . ASN B 1 194 ? 10.273 6.129 -15.719 1 80.38 194 ASN B CA 1
ATOM 3490 C C . ASN B 1 194 ? 10.062 5.719 -14.266 1 80.38 194 ASN B C 1
ATOM 3492 O O . ASN B 1 194 ? 8.93 5.512 -13.836 1 80.38 194 ASN B O 1
ATOM 3496 N N . ILE B 1 195 ? 11.109 5.566 -13.523 1 80.69 195 ILE B N 1
ATOM 3497 C CA . ILE B 1 195 ? 11.102 4.941 -12.203 1 80.69 195 ILE B CA 1
ATOM 3498 C C . ILE B 1 195 ? 10.273 5.781 -11.234 1 80.69 195 ILE B C 1
ATOM 3500 O O . ILE B 1 195 ? 9.523 5.242 -10.414 1 80.69 195 ILE B O 1
ATOM 3504 N N . ILE B 1 196 ? 10.375 7.07 -11.312 1 82.06 196 ILE B N 1
ATOM 3505 C CA . ILE B 1 196 ? 9.656 7.953 -10.398 1 82.06 196 ILE B CA 1
ATOM 3506 C C . ILE B 1 196 ? 8.164 7.898 -10.695 1 82.06 196 ILE B C 1
ATOM 3508 O O . ILE B 1 196 ? 7.34 7.863 -9.773 1 82.06 196 ILE B O 1
ATOM 3512 N N . GLY B 1 197 ? 7.859 7.945 -11.977 1 84.81 197 GLY B N 1
ATOM 3513 C CA . GLY B 1 197 ? 6.461 7.824 -12.367 1 84.81 197 GLY B CA 1
ATOM 3514 C C . GLY B 1 197 ? 5.824 6.527 -11.906 1 84.81 197 GLY B C 1
ATOM 3515 O O . GLY B 1 197 ? 4.715 6.527 -11.375 1 84.81 197 GLY B O 1
ATOM 3516 N N . VAL B 1 198 ? 6.531 5.43 -12.078 1 88.81 198 VAL B N 1
ATOM 3517 C CA . VAL B 1 198 ? 6.051 4.113 -11.672 1 88.81 198 VAL B CA 1
ATOM 3518 C C . VAL B 1 198 ? 5.934 4.051 -10.156 1 88.81 198 VAL B C 1
ATOM 3520 O O . VAL B 1 198 ? 4.926 3.578 -9.625 1 88.81 198 VAL B O 1
ATOM 3523 N N . ALA B 1 199 ? 6.918 4.551 -9.492 1 88.31 199 ALA B N 1
ATOM 3524 C CA . ALA B 1 199 ? 6.926 4.555 -8.031 1 88.31 199 ALA B CA 1
ATOM 3525 C C . ALA B 1 199 ? 5.77 5.387 -7.48 1 88.31 199 ALA B C 1
ATOM 3527 O O . ALA B 1 199 ? 5.059 4.945 -6.574 1 88.31 199 ALA B O 1
ATOM 3528 N N . SER B 1 200 ? 5.602 6.559 -8.039 1 88.5 200 SER B N 1
ATOM 3529 C CA . SER B 1 200 ? 4.582 7.48 -7.547 1 88.5 200 SER B CA 1
ATOM 3530 C C . SER B 1 200 ? 3.18 6.926 -7.766 1 88.5 200 SER B C 1
ATOM 3532 O O . SER B 1 200 ? 2.338 6.98 -6.867 1 88.5 200 SER B O 1
ATOM 3534 N N . ARG B 1 201 ? 2.941 6.422 -8.93 1 91.69 201 ARG B N 1
ATOM 3535 C CA . ARG B 1 201 ? 1.622 5.867 -9.211 1 91.69 201 ARG B CA 1
ATOM 3536 C C . ARG B 1 201 ? 1.343 4.645 -8.344 1 91.69 201 ARG B C 1
ATOM 3538 O O . ARG B 1 201 ? 0.237 4.484 -7.824 1 91.69 201 ARG B O 1
ATOM 3545 N N . SER B 1 202 ? 2.299 3.748 -8.258 1 94.88 202 SER B N 1
ATOM 3546 C CA . SER B 1 202 ? 2.145 2.584 -7.387 1 94.88 202 SER B CA 1
ATOM 3547 C C . SER B 1 202 ? 1.888 3 -5.945 1 94.88 202 SER B C 1
ATOM 3549 O O . SER B 1 202 ? 1.005 2.451 -5.281 1 94.88 202 SER B O 1
ATOM 3551 N N . PHE B 1 203 ? 2.643 3.955 -5.457 1 94.62 203 PHE B N 1
ATOM 3552 C CA . PHE B 1 203 ? 2.473 4.457 -4.098 1 94.62 203 PHE B CA 1
ATOM 3553 C C . PHE B 1 203 ? 1.066 5.008 -3.898 1 94.62 203 PHE B C 1
ATOM 3555 O O . PHE B 1 203 ? 0.426 4.734 -2.881 1 94.62 203 PHE B O 1
ATOM 3562 N N . HIS B 1 204 ? 0.639 5.77 -4.84 1 93.81 204 HIS B N 1
ATOM 3563 C CA . HIS B 1 204 ? -0.694 6.355 -4.754 1 93.81 204 HIS B CA 1
ATOM 3564 C C . HIS B 1 204 ? -1.766 5.273 -4.66 1 93.81 204 HIS B C 1
ATOM 3566 O O . HIS B 1 204 ? -2.668 5.355 -3.824 1 93.81 204 HIS B O 1
ATOM 3572 N N . LEU B 1 205 ? -1.648 4.309 -5.52 1 95.25 205 LEU B N 1
ATOM 3573 C CA . LEU B 1 205 ? -2.615 3.217 -5.504 1 95.25 205 LEU B CA 1
ATOM 3574 C C . LEU B 1 205 ? -2.621 2.516 -4.152 1 95.25 205 LEU B C 1
ATOM 3576 O O . LEU B 1 205 ? -3.688 2.248 -3.592 1 95.25 205 LEU B O 1
ATOM 3580 N N . MET B 1 206 ? -1.48 2.273 -3.676 1 97.06 206 MET B N 1
ATOM 3581 C CA . MET B 1 206 ? -1.348 1.535 -2.424 1 97.06 206 MET B CA 1
ATOM 3582 C C . MET B 1 206 ? -1.808 2.381 -1.24 1 97.06 206 MET B C 1
ATOM 3584 O O . MET B 1 206 ? -2.449 1.871 -0.32 1 97.06 206 MET B O 1
ATOM 3588 N N . SER B 1 207 ? -1.449 3.633 -1.27 1 96.94 207 SER B N 1
ATOM 3589 C CA . SER B 1 207 ? -1.817 4.52 -0.17 1 96.94 207 SER B CA 1
ATOM 3590 C C . SER B 1 207 ? -3.326 4.738 -0.117 1 96.94 207 SER B C 1
ATOM 3592 O O . SER B 1 207 ? -3.9 4.887 0.964 1 96.94 207 SER B O 1
ATOM 3594 N N . ARG B 1 208 ? -3.955 4.785 -1.239 1 94.06 208 ARG B N 1
ATOM 3595 C CA . ARG B 1 208 ? -5.41 4.898 -1.266 1 94.06 208 ARG B CA 1
ATOM 3596 C C . ARG B 1 208 ? -6.062 3.695 -0.588 1 94.06 208 ARG B C 1
ATOM 3598 O O . ARG B 1 208 ? -7.047 3.846 0.14 1 94.06 208 ARG B O 1
ATOM 3605 N N . ASN B 1 209 ? -5.477 2.625 -0.843 1 92.75 209 ASN B N 1
ATOM 3606 C CA . ASN B 1 209 ? -6.02 1.41 -0.248 1 92.75 209 ASN B CA 1
ATOM 3607 C C . ASN B 1 209 ? -5.906 1.431 1.273 1 92.75 209 ASN B C 1
ATOM 3609 O O . ASN B 1 209 ? -6.828 1.008 1.976 1 92.75 209 ASN B O 1
ATOM 3613 N N . ASN B 1 210 ? -4.859 1.914 1.796 1 94.5 210 ASN B N 1
ATOM 3614 C CA . ASN B 1 210 ? -4.656 1.815 3.238 1 94.5 210 ASN B CA 1
ATOM 3615 C C . ASN B 1 210 ? -5.41 2.912 3.986 1 94.5 210 ASN B C 1
ATOM 3617 O O . ASN B 1 210 ? -5.402 2.943 5.219 1 94.5 210 ASN B O 1
ATOM 3621 N N . ALA B 1 211 ? -6.051 3.801 3.26 1 96.25 211 ALA B N 1
ATOM 3622 C CA . ALA B 1 211 ? -6.855 4.852 3.881 1 96.25 211 ALA B CA 1
ATOM 3623 C C . ALA B 1 211 ? -8.266 4.359 4.176 1 96.25 211 ALA B C 1
ATOM 3625 O O . ALA B 1 211 ? -9.016 5.008 4.914 1 96.25 211 ALA B O 1
ATOM 3626 N N . THR B 1 212 ? -8.68 3.264 3.65 1 93.88 212 THR B N 1
ATOM 3627 C CA . THR B 1 212 ? -10.055 2.787 3.703 1 93.88 212 THR B CA 1
ATOM 3628 C C . THR B 1 212 ? -10.5 2.59 5.148 1 93.88 212 THR B C 1
ATOM 3630 O O . THR B 1 212 ? -11.578 3.053 5.539 1 93.88 212 THR B O 1
ATOM 3633 N N . ALA B 1 213 ? -9.688 1.956 5.961 1 93.88 213 ALA B N 1
ATOM 3634 C CA . ALA B 1 213 ? -10.039 1.72 7.355 1 93.88 213 ALA B CA 1
ATOM 3635 C C . ALA B 1 213 ? -10.195 3.035 8.109 1 93.88 213 ALA B C 1
ATOM 3637 O O . ALA B 1 213 ? -11.062 3.164 8.977 1 93.88 213 ALA B O 1
ATOM 3638 N N . ASP B 1 214 ? -9.352 3.945 7.789 1 97.75 214 ASP B N 1
ATOM 3639 C CA . ASP B 1 214 ? -9.391 5.25 8.445 1 97.75 214 ASP B CA 1
ATOM 3640 C C . ASP B 1 214 ? -10.617 6.043 8.016 1 97.75 214 ASP B C 1
ATOM 3642 O O . ASP B 1 214 ? -11.18 6.812 8.805 1 97.75 214 ASP B O 1
ATOM 3646 N N . ILE B 1 215 ? -11.008 5.945 6.773 1 97.69 215 IL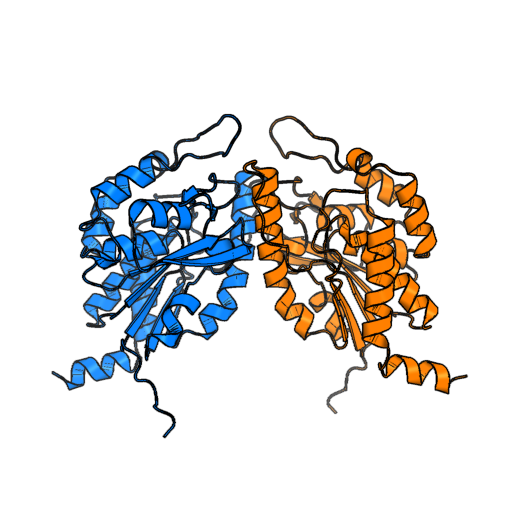E B N 1
ATOM 3647 C CA . ILE B 1 215 ? -12.219 6.594 6.281 1 97.69 215 ILE B CA 1
ATOM 3648 C C . ILE B 1 215 ? -13.422 6.102 7.078 1 97.69 215 ILE B C 1
ATOM 3650 O O . ILE B 1 215 ? -14.289 6.895 7.465 1 97.69 215 ILE B O 1
ATOM 3654 N N . GLU B 1 216 ? -13.422 4.852 7.457 1 96.75 216 GLU B N 1
ATOM 3655 C CA . GLU B 1 216 ? -14.531 4.254 8.195 1 96.75 216 GLU B CA 1
ATOM 3656 C C . GLU B 1 216 ? -14.578 4.781 9.633 1 96.75 216 GLU B C 1
ATOM 3658 O O . GLU B 1 216 ? -15.625 4.738 10.273 1 96.75 216 GLU B O 1
ATOM 3663 N N . LEU B 1 217 ? -13.508 5.289 10.094 1 97.94 217 LEU B N 1
ATOM 3664 C CA . LEU B 1 217 ? -13.445 5.82 11.453 1 97.94 217 LEU B CA 1
ATOM 3665 C C . LEU B 1 217 ? -14.023 7.23 11.508 1 97.94 217 LEU B C 1
ATOM 3667 O O . LEU B 1 217 ? -14.297 7.75 12.594 1 97.94 217 LEU B O 1
ATOM 3671 N N . CYS B 1 218 ? -14.172 7.863 10.391 1 98.06 218 CYS B N 1
ATOM 3672 C CA . CYS B 1 218 ? -14.641 9.242 10.352 1 98.06 218 CYS B CA 1
ATOM 3673 C C . CYS B 1 218 ? -16.156 9.305 10.453 1 98.06 218 CYS B C 1
ATOM 3675 O O . CYS B 1 218 ? -16.859 8.445 9.906 1 98.06 218 CYS B O 1
ATOM 3677 N N . ASP B 1 219 ? -16.609 10.281 11.141 1 97.31 219 ASP B N 1
ATOM 3678 C CA . ASP B 1 219 ? -18.047 10.547 11.164 1 97.31 219 ASP B CA 1
ATOM 3679 C C . ASP B 1 219 ? -18.484 11.297 9.906 1 97.31 219 ASP B C 1
ATOM 3681 O O . ASP B 1 219 ? -19.625 11.141 9.453 1 97.31 219 ASP B O 1
ATOM 3685 N N . THR B 1 220 ? -17.672 12.148 9.43 1 97.31 220 THR B N 1
ATOM 3686 C CA . THR B 1 220 ? -17.844 12.867 8.172 1 97.31 220 THR B CA 1
ATOM 3687 C C . THR B 1 220 ? -16.578 12.789 7.32 1 97.31 220 THR B C 1
ATOM 3689 O O . THR B 1 220 ? -15.477 13.023 7.812 1 97.31 220 THR B O 1
ATOM 3692 N N . ILE B 1 221 ? -16.781 12.438 6.07 1 97.75 221 ILE B N 1
ATOM 3693 C CA . ILE B 1 221 ? -15.641 12.398 5.152 1 97.75 221 ILE B CA 1
ATOM 3694 C C . ILE B 1 221 ? -15.844 13.422 4.039 1 97.75 221 ILE B C 1
ATOM 3696 O O . ILE B 1 221 ? -16.922 13.484 3.434 1 97.75 221 ILE B O 1
ATOM 3700 N N . VAL B 1 222 ? -14.914 14.25 3.84 1 97.62 222 VAL B N 1
ATOM 3701 C CA . VAL B 1 222 ? -14.82 15.148 2.689 1 97.62 222 VAL B CA 1
ATOM 3702 C C . VAL B 1 222 ? -13.875 14.555 1.647 1 97.62 222 VAL B C 1
ATOM 3704 O O . VAL B 1 222 ? -12.664 14.516 1.855 1 97.62 222 VAL B O 1
ATOM 3707 N N . SER B 1 223 ? -14.367 14.086 0.593 1 95.19 223 SER B N 1
ATOM 3708 C CA . SER B 1 223 ? -13.562 13.578 -0.517 1 95.19 223 SER B CA 1
ATOM 3709 C C . SER B 1 223 ? -13.445 14.617 -1.629 1 95.19 223 SER B C 1
ATOM 3711 O O . SER B 1 223 ? -14.461 15.078 -2.162 1 95.19 223 SER B O 1
ATOM 3713 N N . VAL B 1 224 ? -12.25 14.922 -1.985 1 94.44 224 VAL B N 1
ATOM 3714 C CA . VAL B 1 224 ? -12.039 15.93 -3.025 1 94.44 224 VAL B CA 1
ATOM 3715 C C . VAL B 1 224 ? -11.688 15.242 -4.344 1 94.44 224 VAL B C 1
ATOM 3717 O O . VAL B 1 224 ? -10.523 15.227 -4.754 1 94.44 224 VAL B O 1
ATOM 3720 N N . ASP B 1 225 ? -12.594 14.82 -5.039 1 87.44 225 ASP B N 1
ATOM 3721 C CA . ASP B 1 225 ? -12.414 13.969 -6.215 1 87.44 225 ASP B CA 1
ATOM 3722 C C . ASP B 1 225 ? -12.102 14.805 -7.453 1 87.44 225 ASP B C 1
ATOM 3724 O O . ASP B 1 225 ? -11.516 14.297 -8.414 1 87.44 225 ASP B O 1
ATOM 3728 N N . SER B 1 226 ? -12.422 16.047 -7.395 1 82.88 226 SER B N 1
ATOM 3729 C CA . SER B 1 226 ? -12.305 16.906 -8.562 1 82.88 226 SER B CA 1
ATOM 3730 C C . SER B 1 226 ? -10.844 17.188 -8.891 1 82.88 226 SER B C 1
ATOM 3732 O O . SER B 1 226 ? -10.539 17.75 -9.953 1 82.88 226 SER B O 1
ATOM 3734 N N . ILE B 1 227 ? -10 16.766 -8.055 1 81.81 227 ILE B N 1
ATOM 3735 C CA . ILE B 1 227 ? -8.594 17.062 -8.297 1 81.81 227 ILE B CA 1
ATOM 3736 C C . ILE B 1 227 ? -7.855 15.789 -8.68 1 81.81 227 ILE B C 1
ATOM 3738 O O . ILE B 1 227 ? -6.625 15.719 -8.594 1 81.81 227 ILE B O 1
ATOM 3742 N N . ALA B 1 228 ? -8.477 14.805 -9.07 1 78.56 228 ALA B N 1
ATOM 3743 C CA . ALA B 1 228 ? -7.91 13.508 -9.422 1 78.56 228 ALA B CA 1
ATOM 3744 C C . ALA B 1 228 ? -6.984 13.625 -10.633 1 78.56 228 ALA B C 1
ATOM 3746 O O . ALA B 1 228 ? -6.055 12.828 -10.789 1 78.56 228 ALA B O 1
ATOM 3747 N N . ASP B 1 229 ? -7.184 14.602 -11.406 1 76.25 229 ASP B N 1
ATOM 3748 C CA . ASP B 1 229 ? -6.422 14.758 -12.641 1 76.25 229 ASP B CA 1
ATOM 3749 C C . ASP B 1 229 ? -5.18 15.617 -12.422 1 76.25 229 ASP B C 1
ATOM 3751 O O . ASP B 1 229 ? -4.367 15.789 -13.328 1 76.25 229 ASP B O 1
ATOM 3755 N N . MET B 1 230 ? -5.074 16.062 -11.234 1 74.31 230 MET B N 1
ATOM 3756 C CA . MET B 1 230 ? -3.953 16.969 -10.961 1 74.31 230 MET B CA 1
ATOM 3757 C C . MET B 1 230 ? -2.771 16.188 -10.383 1 74.31 230 MET B C 1
ATOM 3759 O O . MET B 1 230 ? -2.957 15.273 -9.586 1 74.31 230 MET B O 1
ATOM 3763 N N . GLY B 1 231 ? -1.565 16.578 -10.828 1 73 231 GLY B N 1
ATOM 3764 C CA . GLY B 1 231 ? -0.351 15.906 -10.406 1 73 231 GLY B CA 1
ATOM 3765 C C . GLY B 1 231 ? 0.008 16.188 -8.953 1 73 231 GLY B C 1
ATOM 3766 O O . GLY B 1 231 ? -0.354 17.219 -8.406 1 73 231 GLY B O 1
ATOM 3767 N N . VAL B 1 232 ? 0.712 15.242 -8.383 1 71.19 232 VAL B N 1
ATOM 3768 C CA . VAL B 1 232 ? 1.068 15.359 -6.973 1 71.19 232 VAL B CA 1
ATOM 3769 C C . VAL B 1 232 ? 2.363 16.156 -6.828 1 71.19 232 VAL B C 1
ATOM 3771 O O . VAL B 1 232 ? 2.725 16.562 -5.723 1 71.19 232 VAL B O 1
ATOM 3774 N N . PHE B 1 233 ? 2.973 16.406 -7.875 1 67.19 233 PHE B N 1
ATOM 3775 C CA . PHE B 1 233 ? 4.227 17.156 -7.812 1 67.19 233 PHE B CA 1
ATOM 3776 C C . PHE B 1 233 ? 4.152 18.406 -8.664 1 67.19 233 PHE B C 1
ATOM 3778 O O . PHE B 1 233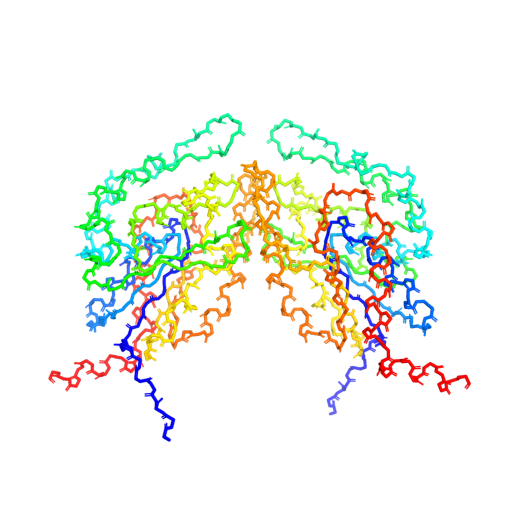 ? 5.145 18.812 -9.273 1 67.19 233 PHE B O 1
ATOM 3785 N N . THR B 1 234 ? 2.984 18.953 -8.883 1 67.19 234 THR B N 1
ATOM 3786 C CA . THR B 1 234 ? 2.834 20.188 -9.648 1 67.19 234 THR B CA 1
ATOM 3787 C C . THR B 1 234 ? 2.279 21.312 -8.773 1 67.19 234 THR B C 1
ATOM 3789 O O . THR B 1 234 ? 1.472 21.062 -7.879 1 67.19 234 THR B O 1
ATOM 3792 N N . LEU B 1 235 ? 2.756 22.547 -8.977 1 68.88 235 LEU B N 1
ATOM 3793 C CA . LEU B 1 235 ? 2.234 23.703 -8.25 1 68.88 235 LEU B CA 1
ATOM 3794 C C . LEU B 1 235 ? 1.383 24.578 -9.156 1 68.88 235 LEU B C 1
ATOM 3796 O O . LEU B 1 235 ? 0.897 25.641 -8.734 1 68.88 235 LEU B O 1
ATOM 3800 N N . LYS B 1 236 ? 1.126 24.188 -10.328 1 73.06 236 LYS B N 1
ATOM 3801 C CA . LYS B 1 236 ? 0.457 25.031 -11.312 1 73.06 236 LYS B CA 1
ATOM 3802 C C . LYS B 1 236 ? -1.028 25.172 -10.992 1 73.06 236 LYS B C 1
ATOM 3804 O O . LYS B 1 236 ? -1.644 26.188 -11.328 1 73.06 236 LYS B O 1
ATOM 3809 N N . GLU B 1 237 ? -1.61 24.312 -10.227 1 84 237 GLU B N 1
ATOM 3810 C CA . GLU B 1 237 ? -3.059 24.328 -10.047 1 84 237 GLU B CA 1
ATOM 3811 C C . GLU B 1 237 ? -3.428 24.5 -8.578 1 84 237 GLU B C 1
ATOM 3813 O O . GLU B 1 237 ? -4.441 23.953 -8.125 1 84 237 GLU B O 1
ATOM 3818 N N . LYS B 1 238 ? -2.699 25.359 -7.93 1 88.12 238 LYS B N 1
ATOM 3819 C CA . LYS B 1 238 ? -2.893 25.484 -6.488 1 88.12 238 LYS B CA 1
ATOM 3820 C C . LYS B 1 238 ? -4.25 26.109 -6.176 1 88.12 238 LYS B C 1
ATOM 3822 O O . LYS B 1 238 ? -4.941 25.656 -5.254 1 88.12 238 LYS B O 1
ATOM 3827 N N . GLU B 1 239 ? -4.656 27.156 -6.93 1 89.88 239 GLU B N 1
ATOM 3828 C CA . GLU B 1 239 ? -5.926 27.844 -6.684 1 89.88 239 GLU B CA 1
ATOM 3829 C C . GLU B 1 239 ? -7.109 26.922 -6.957 1 89.88 239 GLU B C 1
ATOM 3831 O O . GLU B 1 239 ? -8.102 26.938 -6.219 1 89.88 239 GLU B O 1
ATOM 3836 N N . ARG B 1 240 ? -6.977 26.203 -7.996 1 92.19 240 ARG B N 1
ATOM 3837 C CA . ARG B 1 240 ? -8.031 25.25 -8.312 1 92.19 240 ARG B CA 1
ATOM 3838 C C . ARG B 1 240 ? -8.148 24.188 -7.227 1 92.19 240 ARG B C 1
ATOM 3840 O O . ARG B 1 240 ? -9.258 23.781 -6.863 1 92.19 240 ARG B O 1
ATOM 3847 N N . MET B 1 241 ? -7.078 23.719 -6.746 1 93.31 241 MET B N 1
ATOM 3848 C CA . MET B 1 241 ? -7.078 22.734 -5.668 1 93.31 241 MET B CA 1
ATOM 3849 C C . MET B 1 241 ? -7.715 23.297 -4.406 1 93.31 241 MET B C 1
ATOM 3851 O O . MET B 1 241 ? -8.539 22.641 -3.768 1 93.31 241 MET B O 1
ATOM 3855 N N . PHE B 1 242 ? -7.344 24.531 -4.113 1 95.5 242 PHE B N 1
ATOM 3856 C CA . PHE B 1 242 ? -7.934 25.219 -2.975 1 95.5 242 PHE B CA 1
ATOM 3857 C C . PHE B 1 242 ? -9.453 25.281 -3.104 1 95.5 242 PHE B C 1
ATOM 3859 O O . PHE B 1 242 ? -10.172 24.906 -2.176 1 95.5 242 PHE B O 1
ATOM 3866 N N . LYS B 1 243 ? -9.922 25.703 -4.258 1 96.5 243 LYS B N 1
ATOM 3867 C CA . LYS B 1 243 ? -11.352 25.844 -4.5 1 96.5 243 LYS B CA 1
ATOM 3868 C C . LYS B 1 243 ? -12.062 24.5 -4.406 1 96.5 243 LYS B C 1
ATOM 3870 O O . LYS B 1 243 ? -13.172 24.406 -3.881 1 96.5 243 LYS B O 1
ATOM 3875 N N . SER B 1 244 ? -11.461 23.484 -4.891 1 96.25 244 SER B N 1
ATOM 3876 C CA . SER B 1 244 ? -12.039 22.156 -4.844 1 96.25 244 SER B CA 1
ATOM 3877 C C . SER B 1 244 ? -12.234 21.688 -3.406 1 96.25 244 SER B C 1
ATOM 3879 O O . SER B 1 244 ? -13.266 21.094 -3.076 1 96.25 244 SER B O 1
ATOM 3881 N N . GLY B 1 245 ? -11.227 21.922 -2.562 1 97.69 245 GLY B N 1
ATOM 3882 C CA . GLY B 1 245 ? -11.367 21.578 -1.155 1 97.69 245 GLY B CA 1
ATOM 3883 C C . GLY B 1 245 ? -12.461 22.375 -0.46 1 97.69 245 GLY B C 1
ATOM 3884 O O . GLY B 1 245 ? -13.211 21.828 0.352 1 97.69 245 GLY B O 1
ATOM 3885 N N . TYR B 1 246 ? -12.508 23.641 -0.85 1 97.94 246 TYR B N 1
ATOM 3886 C CA . TYR B 1 246 ? -13.516 24.547 -0.291 1 97.94 246 TYR B CA 1
ATOM 3887 C C . TYR B 1 246 ? -14.922 24.047 -0.602 1 97.94 246 TYR B C 1
ATOM 3889 O O . TYR B 1 246 ? -15.727 23.844 0.307 1 97.94 246 TYR B O 1
ATOM 3897 N N . TYR B 1 247 ? -15.18 23.75 -1.82 1 97.56 247 TYR B N 1
ATOM 3898 C CA . TYR B 1 247 ? -16.516 23.375 -2.25 1 97.56 247 TYR B CA 1
ATOM 3899 C C . TYR B 1 247 ? -16.875 21.969 -1.79 1 97.56 247 TYR B C 1
ATOM 3901 O O . TYR B 1 247 ? -18.016 21.688 -1.431 1 97.56 2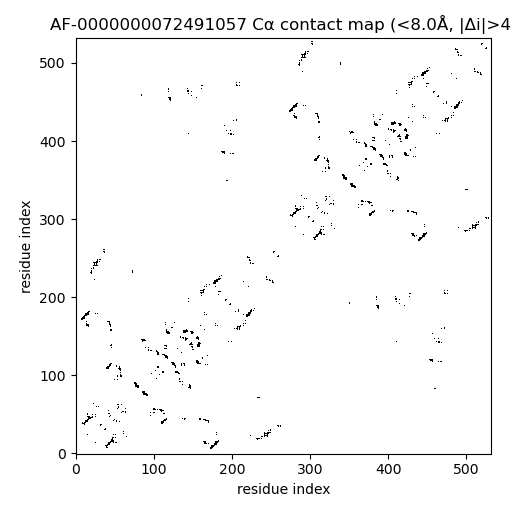47 TYR B O 1
ATOM 3909 N N . ALA B 1 248 ? -15.945 21.062 -1.831 1 97.38 248 ALA B N 1
ATOM 3910 C CA . ALA B 1 248 ? -16.203 19.719 -1.337 1 97.38 248 ALA B CA 1
ATOM 3911 C C . ALA B 1 248 ? -16.594 19.734 0.139 1 97.38 248 ALA B C 1
ATOM 3913 O O . ALA B 1 248 ? -17.469 18.984 0.563 1 97.38 248 ALA B O 1
ATOM 3914 N N . THR B 1 249 ? -15.906 20.562 0.902 1 97.81 249 THR B N 1
ATOM 3915 C CA . THR B 1 249 ? -16.172 20.656 2.332 1 97.81 249 THR B CA 1
ATOM 3916 C C . THR B 1 249 ? -17.547 21.266 2.582 1 97.81 249 THR B C 1
ATOM 3918 O O . THR B 1 249 ? -18.328 20.75 3.396 1 97.81 249 THR B O 1
ATOM 3921 N N . LYS B 1 250 ? -17.891 22.344 1.896 1 97 250 LYS B N 1
ATOM 3922 C CA . LYS B 1 250 ? -19.203 22.969 2.014 1 97 250 LYS B CA 1
ATOM 3923 C C . LYS B 1 250 ? -20.312 21.969 1.686 1 97 250 LYS B C 1
ATOM 3925 O O . LYS B 1 250 ? -21.328 21.906 2.385 1 97 250 LYS B O 1
ATOM 3930 N N . LYS B 1 251 ? -20.062 21.203 0.7 1 96.31 251 LYS B N 1
ATOM 3931 C CA . LYS B 1 251 ? -21.047 20.203 0.279 1 96.31 251 LYS B CA 1
ATOM 3932 C C . LYS B 1 251 ? -21.203 19.109 1.328 1 96.31 251 LYS B C 1
ATOM 3934 O O . LYS B 1 251 ? -22.328 18.734 1.678 1 96.31 251 LYS B O 1
ATOM 3939 N N . ALA B 1 252 ? -20.109 18.562 1.826 1 95.94 252 ALA B N 1
ATOM 3940 C CA . ALA B 1 252 ? -20.125 17.453 2.777 1 95.94 252 ALA B CA 1
ATOM 3941 C C . ALA B 1 252 ? -20.797 17.875 4.086 1 95.94 252 ALA B C 1
ATOM 3943 O O . ALA B 1 252 ? -21.406 17.031 4.766 1 95.94 252 ALA B O 1
ATOM 3944 N N . LEU B 1 253 ? -20.703 19.141 4.387 1 95.38 253 LEU B N 1
ATOM 3945 C CA . LEU B 1 253 ? -21.188 19.594 5.691 1 95.38 253 LEU B CA 1
ATOM 3946 C C . LEU B 1 253 ? -22.516 20.328 5.559 1 95.38 253 LEU B C 1
ATOM 3948 O O . LEU B 1 253 ? -23.031 20.875 6.539 1 95.38 253 LEU B O 1
ATOM 3952 N N . ALA B 1 254 ? -23.094 20.406 4.391 1 90 254 ALA B N 1
ATOM 3953 C CA . ALA B 1 254 ? -24.297 21.172 4.125 1 90 254 ALA B CA 1
ATOM 3954 C C . ALA B 1 254 ? -25.422 20.781 5.09 1 90 254 ALA B C 1
ATOM 3956 O O . ALA B 1 254 ? -26.141 21.641 5.586 1 90 254 ALA B O 1
ATOM 3957 N N . ASP B 1 255 ? -25.516 19.469 5.449 1 84.31 255 ASP B N 1
ATOM 3958 C CA . ASP B 1 255 ? -26.594 19.016 6.324 1 84.31 255 ASP B CA 1
ATOM 3959 C C . ASP B 1 255 ? -26.047 18.438 7.625 1 84.31 255 ASP B C 1
ATOM 3961 O O . ASP B 1 255 ? -26.688 17.609 8.266 1 84.31 255 ASP B O 1
ATOM 3965 N N . SER B 1 256 ? -24.922 18.922 7.926 1 85.75 256 SER B N 1
ATOM 3966 C CA . SER B 1 256 ? -24.266 18.328 9.086 1 85.75 256 SER B CA 1
ATOM 3967 C C . SER B 1 256 ? -24.859 18.859 10.391 1 85.75 256 SER B C 1
ATOM 3969 O O . SER B 1 256 ? -25.172 20.047 10.492 1 85.75 256 SER B O 1
ATOM 3971 N N . PRO B 1 257 ? -25.062 18.047 11.328 1 79.12 257 PRO B N 1
ATOM 3972 C CA . PRO B 1 257 ? -25.531 18.484 12.633 1 79.12 257 PRO B CA 1
ATOM 3973 C C . PRO B 1 257 ? -24.578 19.469 13.305 1 79.12 257 PRO B C 1
ATOM 3975 O O . PRO B 1 257 ? -24.953 20.172 14.242 1 79.12 257 PRO B O 1
ATOM 3978 N N . LEU B 1 258 ? -23.406 19.484 12.883 1 83.06 258 LEU B N 1
ATOM 3979 C CA . LEU B 1 258 ? -22.422 20.391 13.438 1 83.06 258 LEU B CA 1
ATOM 3980 C C . LEU B 1 258 ? -22.797 21.844 13.172 1 83.06 258 LEU B C 1
ATOM 3982 O O . LEU B 1 258 ? -22.312 22.75 13.844 1 83.06 258 LEU B O 1
ATOM 3986 N N . LEU B 1 259 ? -23.469 22.047 12.125 1 75.75 259 LEU B N 1
ATOM 3987 C CA . LEU B 1 259 ? -23.891 23.391 11.758 1 75.75 259 LEU B CA 1
ATOM 3988 C C . LEU B 1 259 ? -25.016 23.875 12.656 1 75.75 259 LEU B C 1
ATOM 3990 O O . LEU B 1 259 ? -25.172 25.078 12.883 1 75.75 259 LEU B O 1
ATOM 3994 N N . LYS B 1 260 ? -25.953 23 12.859 1 62.84 260 LYS B N 1
ATOM 3995 C CA . LYS B 1 260 ? -27.125 23.375 13.656 1 62.84 260 LYS B CA 1
ATOM 3996 C C . LYS B 1 260 ? -26.703 23.766 15.078 1 62.84 260 LYS B C 1
ATOM 3998 O O . LYS B 1 260 ? -27.359 24.609 15.703 1 62.84 260 LYS B O 1
ATOM 4003 N N . SER B 1 261 ? -25.703 23.156 15.539 1 52.25 261 SER B N 1
ATOM 4004 C CA . SER B 1 261 ? -25.359 23.484 16.922 1 52.25 261 SER B CA 1
ATOM 4005 C C . SER B 1 261 ? -24.766 24.891 17.016 1 52.25 261 SER B C 1
ATOM 4007 O O . SER B 1 261 ? -24.875 25.547 18.047 1 52.25 261 SER B O 1
ATOM 4009 N N . THR B 1 262 ? -24.125 25.312 15.977 1 48.44 262 THR B N 1
ATOM 4010 C CA . THR B 1 262 ? -23.5 26.625 16.062 1 48.44 262 THR B CA 1
ATOM 4011 C C . THR B 1 262 ? -24.562 27.719 16.031 1 48.44 262 THR B C 1
ATOM 4013 O O . THR B 1 262 ? -24.391 28.766 16.656 1 48.44 262 THR B O 1
ATOM 4016 N N . PHE B 1 263 ? -25.688 27.562 15.312 1 43.66 263 PHE B N 1
ATOM 4017 C CA . PHE B 1 263 ? -26.734 28.578 15.273 1 43.66 263 PHE B CA 1
ATOM 4018 C C . PHE B 1 263 ? -27.578 28.547 16.547 1 43.66 263 PHE B C 1
ATOM 4020 O O . PHE B 1 263 ? -28.234 29.516 16.891 1 43.66 263 PHE B O 1
ATOM 4027 N N . SER B 1 264 ? -27.609 27.375 17.094 1 40.03 264 SER B N 1
ATOM 4028 C CA . SER B 1 264 ? -28.484 27.469 18.266 1 40.03 264 SER B CA 1
ATOM 4029 C C . SER B 1 264 ? -27.859 28.328 19.359 1 40.03 264 SER B C 1
ATOM 4031 O O . SER B 1 264 ? -28.5 28.609 20.375 1 40.03 264 SER B O 1
ATOM 4033 N N . ILE B 1 265 ? -26.531 28.469 19.328 1 36.12 265 ILE B N 1
ATOM 4034 C CA . ILE B 1 265 ? -26.016 29.312 20.391 1 36.12 265 ILE B CA 1
ATOM 4035 C C . ILE B 1 265 ? -26.078 30.781 19.984 1 36.12 265 ILE B C 1
ATOM 4037 O O . ILE B 1 265 ? -25.734 31.672 20.766 1 36.12 265 ILE B O 1
ATOM 4041 N N . LEU B 1 266 ? -26.328 31.078 18.672 1 30.38 266 LEU B N 1
ATOM 4042 C CA . LEU B 1 266 ? -26.594 32.5 18.516 1 30.38 266 LEU B CA 1
ATOM 4043 C C . LEU B 1 266 ? -28.031 32.844 18.859 1 30.38 266 LEU B C 1
ATOM 4045 O O . LEU B 1 266 ? -28.953 32.094 18.484 1 30.38 266 LEU B O 1
#

Organism: NCBI:txid1796646